Protein 5ILA (pdb70)

Sequence (400 aa):
SMDAVVKVFCVHTEPNFSLPWQRKRQYSSGSSGFIIGGRRVLTNAHSVEHHTQVKLKKRGSDTKYLATVLAIGTECDIALLTVTDDEFWEGVSPVEFGDLPALQDAVTVVGYPIGGDTISVTSGVVSRMEILSYVHGSTELLGLQIDAAINSGNSGGPAFNDKGKCVGIAFQSLKHEDAENIGYVIPTPVIVHFIQDYEKMDAVVKVFCVHTEPNFSLPWQRKRQYSSGSSGFIIGGRRVLTNAHSVEHHTQVKLKKRGSDTKYLATVLAIGTECDIALLTVTDDEFWEGVSPVEFGDLPALQDAVTVVGYPIGGDTISVTSGVVSRMEILSYVHGSTELLGLQIDAAINSGNSGGPAFNDKGKCVGIAFQSLKHEDAENIGYVIPTPVIVHFIQDYEKH

InterPro domains:
  IPR001478 PDZ domain [PF13180] (332-433)
  IPR001940 Peptidase S1C [PR00834] (156-168)
  IPR001940 Peptidase S1C [PR00834] (184-204)
  IPR001940 Peptidase S1C [PR00834] (226-250)
  IPR001940 Peptidase S1C [PR00834] (263-280)
  IPR001940 Peptidase S1C [PR00834] (372-384)
  IPR009003 Peptidase S1, PA clan [SSF50494] (125-326)
  IPR036034 PDZ superfamily [G3DSA:2.30.42.10] (330-438)
  IPR036034 PDZ superfamily [SSF50156] (355-438)
  IPR041517 Protease Do-like, PDZ domain [PF17815] (440-585)
  IPR046449 Protease Do-like, PDZ domain superfamily [G3DSA:3.20.190.20] (439-592)

Foldseek 3Di:
DQFFKKKKKWKDFDPDCPDPPDDGDIGIKIAIWGFAPDQKIKAFQRRCPDPTWMWIGTQPDPDIFTKDWLDHDDVGGMTMIGGDDPVSVPPGDGFAADDADDFFFKKKAWFDAMPDRHIDIDIWTFHDWDWDADPVGDIDTFKTKTQAWDHDRRHHTFMAGPVRGTFFTWDGDPPPDGPVSIIIGGGVVVVVVRVVVSVD/DQFKKKKKFKDFDPDDPDPVDDTDIDIKIAIWGDAPDQKIKFFQNRCPVTPWMWMGTQPDPDIFTKAWLDQDDPGGMTIIGGPDVVVVPPDDGAAADDADDFQFKKKAWFDAMPDRDIDIDIWTFHDWDWDADPVGDIDTFWTKTQAFDHDNRFGTFMGGPVRHTFFTWHGDDPDDGRRRMIITGGVVVVVVVVVVSVVD

Secondary structure (DSSP, 8-state):
-GGGEEEEEEEEE-SS-SSTTSPPPEEEEEEEEEEETTTEEEE-HHHH-SS---EEE-SS---EEEEEEEEE-SSSS-EEEEES-HHHHTT-PPP-B-PPP-TT-EEEEEE--TT--S-EEEEEEEEEEEEEE-TTS-EEEEEEEESSPPPGGGTT-EEE-TTS-EEEEEEE-SSS-STTT-EEEEEHHHHHHHHHHHH-/-TTEEEEEEEEE-SS-SSTTSPPPEEEEEEEEEEETTTEEEE-GGGTTT-S--EEE-SS---EEEEEEEEE-SSSS-EEEEES-STTTTT-PPP-B-PPP-TT-EEEEEE--TTSSS-EEEEEEEEEEEE---TTS---EEEEEESS---GGGTT-EEE-TTS-EEEEEEE--SSS-SSS-EEEEEHHHHHHHHHHHH--

Solvent-accessible surface area: 18790 Å² total; per-residue (Å²): 74,84,74,0,0,0,5,0,40,7,57,61,28,48,69,71,7,35,30,7,12,76,155,48,37,114,107,82,30,12,3,0,0,0,4,10,46,66,102,48,0,0,0,0,0,61,18,1,42,101,194,36,120,0,73,0,7,33,110,78,53,114,66,106,28,101,9,65,53,60,22,68,8,99,102,7,4,0,0,0,0,25,0,108,63,90,116,0,36,112,84,25,88,61,10,52,80,24,110,103,9,56,91,129,51,67,8,43,0,8,0,0,43,96,81,26,74,100,36,33,85,33,90,10,40,0,45,89,58,46,87,76,80,86,160,147,64,48,96,38,18,30,0,2,38,1,72,12,33,5,95,52,0,2,4,0,0,0,0,10,22,127,150,40,84,0,1,0,0,0,5,37,10,66,98,102,121,64,106,62,48,12,0,21,2,0,0,16,18,20,3,68,80,23,29,96,117,79,111,122,111,79,0,1,0,6,0,50,10,65,73,66,46,64,67,9,71,31,8,9,73,156,45,37,113,113,94,31,11,4,0,0,0,3,10,44,68,102,46,0,0,0,0,0,66,24,0,57,180,71,120,92,1,73,0,12,31,98,72,38,120,66,96,16,107,9,60,34,61,21,56,8,88,101,8,3,0,0,0,0,23,2,113,69,89,99,0,34,117,87,28,87,52,16,108,88,16,117,111,13,56,97,131,57,49,3,45,0,7,0,0,38,93,80,28,77,100,38,33,91,28,91,2,39,0,44,89,63,45,98,77,80,59,118,100,62,70,89,62,18,35,0,0,29,0,65,13,22,4,94,53,0,3,3,0,0,0,0,17,25,118,166,53,79,0,1,0,0,0,5,51,4,68,50,103,54,57,88,96,104,31,0,22,1,0,1,20,22,18,4,70,80,24,27,96,96,68,108,83,182

B-factor: mean 30.85, std 15.73, range [7.61, 93.35]

GO terms:
  GO:0008236 serine-type peptidase activity (F, IDA)
  GO:0005634 nucleus (C, IDA)
  GO:0005515 protein binding (F, IPI)
  GO:0005730 nucleolus (C, HDA)

Structure (mmCIF, N/CA/C/O backbone):
data_5ILA
#
_entry.id   5ILA
#
_cell.length_a   116.568
_cell.length_b   116.568
_cell.length_c   206.470
_cell.angle_alpha   90.000
_cell.angle_beta   90.000
_cell.angle_gamma   90.000
#
_symmetry.space_group_name_H-M   'I 4 2 2'
#
loop_
_entity.id
_entity.type
_entity.pdbx_description
1 polymer 'Protease Do-like 9'
2 water water
#
loop_
_atom_site.group_PDB
_atom_site.id
_atom_site.type_symbol
_atom_site.label_atom_id
_atom_site.label_alt_id
_atom_site.label_comp_id
_atom_site.label_asym_id
_atom_site.label_entity_id
_atom_site.label_seq_id
_atom_site.pdbx_PDB_ins_code
_atom_site.Cartn_x
_atom_site.Cartn_y
_atom_site.Cartn_z
_atom_site.occupancy
_atom_site.B_iso_or_equiv
_atom_site.auth_seq_id
_atom_site.auth_comp_id
_atom_site.auth_asym_id
_atom_site.auth_atom_id
_atom_site.pdbx_PDB_model_num
ATOM 1 N N . SER A 1 98 ? -11.526 22.191 68.738 1.00 28.42 124 SER A N 1
ATOM 2 C CA . SER A 1 98 ? -11.778 23.592 68.403 1.00 29.83 124 SER A CA 1
ATOM 3 C C . SER A 1 98 ? -12.466 23.695 67.044 1.00 27.83 124 SER A C 1
ATOM 4 O O . SER A 1 98 ? -12.073 24.493 66.190 1.00 22.87 124 SER A O 1
ATOM 6 N N . MET A 1 99 ? -13.502 22.876 66.876 1.00 31.00 125 MET A N 1
ATOM 7 C CA . MET A 1 99 ? -14.232 22.705 65.621 1.00 24.57 125 MET A CA 1
ATOM 8 C C . MET A 1 99 ? -14.644 24.012 64.971 1.00 23.47 125 MET A C 1
ATOM 9 O O . MET A 1 99 ? -14.615 24.147 63.752 1.00 24.16 125 MET A O 1
ATOM 14 N N . ASP A 1 100 ? -15.037 24.973 65.795 1.00 24.44 126 ASP A N 1
ATOM 15 C CA . ASP A 1 100 ? -15.642 26.207 65.307 1.00 22.45 126 ASP A CA 1
ATOM 16 C C . ASP A 1 100 ? -14.666 27.092 64.545 1.00 18.75 126 ASP A C 1
ATOM 17 O O . ASP A 1 100 ? -15.080 27.938 63.762 1.00 19.56 126 ASP A O 1
ATOM 22 N N . ALA A 1 101 ? -13.373 26.896 64.775 1.00 18.57 127 ALA A N 1
ATOM 23 C CA . ALA A 1 101 ? -12.351 27.730 64.146 1.00 16.76 127 ALA A CA 1
ATOM 24 C C . ALA A 1 101 ? -11.981 27.263 62.743 1.00 15.65 127 ALA A C 1
ATOM 25 O O . ALA A 1 101 ? -11.275 27.966 62.018 1.00 13.77 127 ALA A O 1
ATOM 27 N N . VAL A 1 102 ? -12.458 26.079 62.365 1.00 16.25 128 VAL A N 1
ATOM 28 C CA . VAL A 1 102 ? -12.093 25.479 61.084 1.00 14.64 128 VAL A CA 1
ATOM 29 C C . VAL A 1 102 ? -13.045 25.875 59.955 1.00 13.56 128 VAL A C 1
ATOM 30 O O . VAL A 1 102 ? -14.245 25.633 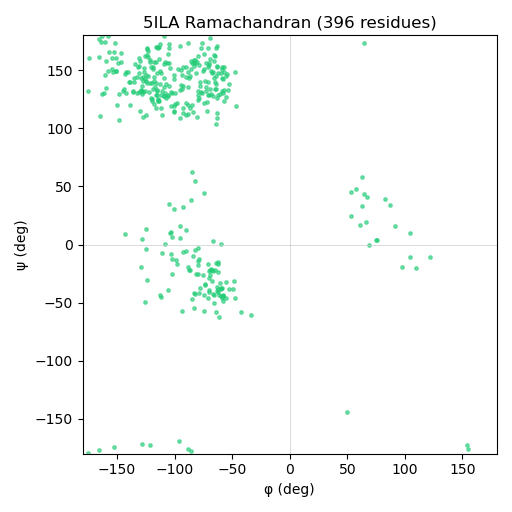60.026 1.00 14.08 128 VAL A O 1
ATOM 34 N N . VAL A 1 103 ? -12.497 26.479 58.910 1.00 12.19 129 VAL A N 1
ATOM 35 C CA . VAL A 1 103 ? -13.320 27.039 57.851 1.00 13.34 129 VAL A CA 1
ATOM 36 C C . VAL A 1 103 ? -13.000 26.434 56.489 1.00 13.27 129 VAL A C 1
ATOM 37 O O . VAL A 1 103 ? -11.902 25.917 56.267 1.00 13.06 129 VAL A O 1
ATOM 41 N N . LYS A 1 104 ? -13.967 26.505 55.582 1.00 11.35 130 LYS A N 1
ATOM 42 C CA . LYS A 1 104 ? -13.809 25.944 54.257 1.00 11.19 130 LYS A CA 1
ATOM 43 C C . LYS A 1 104 ? -13.462 27.043 53.270 1.00 13.42 130 LYS A C 1
ATOM 44 O O . LYS A 1 104 ? -14.120 28.083 53.226 1.00 13.60 130 LYS A O 1
ATOM 50 N N . VAL A 1 105 ? -12.421 26.811 52.476 1.00 13.97 131 VAL A N 1
ATOM 51 C CA . VAL A 1 105 ? -11.924 27.824 51.555 1.00 13.41 131 VAL A CA 1
ATOM 52 C C . VAL A 1 105 ? -12.380 27.542 50.131 1.00 15.56 131 VAL A C 1
ATOM 53 O O . VAL A 1 105 ? -12.245 26.424 49.646 1.00 17.52 131 VAL A O 1
ATOM 57 N N . PHE A 1 106 ? -12.930 28.560 49.473 1.00 16.57 132 PHE A N 1
ATOM 58 C CA . PHE A 1 106 ? -13.378 28.455 48.090 1.00 16.26 132 PHE A CA 1
ATOM 59 C C . PHE A 1 106 ? -12.563 29.385 47.208 1.00 19.10 132 PHE A C 1
ATOM 60 O O . PHE A 1 106 ? -12.433 30.570 47.500 1.00 20.81 132 PHE A O 1
ATOM 68 N N . CYS A 1 107 ? -12.015 28.855 46.124 1.00 22.68 133 CYS A N 1
ATOM 69 C CA . CYS A 1 107 ? -11.260 29.680 45.193 1.00 24.65 133 CYS A CA 1
ATOM 70 C C . CYS A 1 107 ? -11.372 29.089 43.806 1.00 28.77 133 CYS A C 1
ATOM 71 O O . CYS A 1 107 ? -11.513 27.883 43.657 1.00 31.81 133 CYS A O 1
ATOM 74 N N . VAL A 1 108 ? -11.326 29.936 42.785 1.00 32.28 134 VAL A N 1
ATOM 75 C CA . VAL A 1 108 ? -11.360 29.434 41.422 1.00 35.21 134 VAL A CA 1
ATOM 76 C C . VAL A 1 108 ? -9.960 29.030 40.992 1.00 35.03 134 VAL A C 1
ATOM 77 O O . VAL A 1 108 ? -9.067 29.867 40.866 1.00 33.53 134 VAL A O 1
ATOM 81 N N . HIS A 1 109 ? -9.784 27.732 40.780 1.00 39.02 135 HIS A N 1
ATOM 82 C CA . HIS A 1 109 ? -8.491 27.160 40.435 1.00 41.92 135 HIS A CA 1
ATOM 83 C C . HIS A 1 109 ? -8.363 26.960 38.934 1.00 42.14 135 HIS A C 1
ATOM 84 O O . HIS A 1 109 ? -9.172 26.267 38.317 1.00 43.36 135 HIS A O 1
ATOM 91 N N . THR A 1 110 ? -7.345 27.575 38.348 1.00 41.53 136 THR A N 1
ATOM 92 C CA . THR A 1 110 ? -7.041 27.347 36.945 1.00 42.71 136 THR A CA 1
ATOM 93 C C . THR A 1 110 ? -5.799 26.465 36.854 1.00 41.87 136 THR A C 1
ATOM 94 O O . THR A 1 110 ? -4.776 26.772 37.464 1.00 44.34 136 THR A O 1
ATOM 98 N N . GLU A 1 111 ? -5.898 25.371 36.101 1.00 40.62 137 GLU A N 1
ATOM 99 C CA . GLU A 1 111 ? -4.834 24.367 36.021 1.00 37.66 137 GLU A CA 1
ATOM 100 C C . GLU A 1 111 ? -3.537 24.916 35.428 1.00 34.73 137 GLU A C 1
ATOM 101 O O . GLU A 1 111 ? -3.558 25.875 34.657 1.00 37.80 137 GLU A O 1
ATOM 107 N N . PRO A 1 112 ? -2.397 24.308 35.790 1.00 33.10 138 PRO A N 1
ATOM 108 C CA . PRO A 1 112 ? -1.091 24.785 35.323 1.00 34.68 138 PRO A CA 1
ATOM 109 C C . PRO A 1 112 ? -0.759 24.327 33.901 1.00 34.25 138 PRO A C 1
ATOM 110 O O . PRO A 1 112 ? 0.169 24.849 33.286 1.00 31.45 138 PRO A O 1
ATOM 114 N N . ASN A 1 113 ? -1.512 23.359 33.392 1.00 34.96 139 ASN A N 1
ATOM 115 C CA . ASN A 1 113 ? -1.252 22.797 32.075 1.00 32.89 139 ASN A CA 1
ATOM 116 C C . ASN A 1 113 ? -2.372 23.048 31.080 1.00 32.48 139 ASN A C 1
ATOM 117 O O . ASN A 1 113 ? -3.523 23.271 31.460 1.00 35.31 139 ASN A O 1
ATOM 122 N N . PHE A 1 114 ? -2.031 23.004 29.798 1.00 30.80 140 PHE A N 1
ATOM 123 C CA . PHE A 1 114 ? -3.045 22.966 28.760 1.00 29.14 140 PHE A CA 1
ATOM 124 C C . PHE A 1 114 ? -3.567 21.535 28.673 1.00 28.61 140 PHE A C 1
ATOM 125 O O . PHE A 1 114 ? -2.784 20.597 28.539 1.00 29.02 140 PHE A O 1
ATOM 133 N N . SER A 1 115 ? -4.881 21.361 28.784 1.00 29.44 141 SER A N 1
ATOM 134 C CA . SER A 1 115 ? -5.473 20.031 28.667 1.00 27.22 141 SER A CA 1
ATOM 135 C C . SER A 1 115 ? -5.286 19.555 27.234 1.00 26.27 141 SER A C 1
ATOM 136 O O . SER A 1 115 ? -4.942 18.404 26.986 1.00 29.07 141 SER A O 1
ATOM 138 N N . LEU A 1 116 ? -5.522 20.470 26.300 1.00 26.03 142 LEU A N 1
ATOM 139 C CA . LEU A 1 116 ? -5.219 20.286 24.890 1.00 22.82 142 LEU A CA 1
ATOM 140 C C . LEU A 1 116 ? -4.566 21.579 24.417 1.00 25.40 142 LEU A C 1
ATOM 141 O O . LEU A 1 116 ? -4.944 22.661 24.860 1.00 25.11 142 LEU A O 1
ATOM 146 N N . PRO A 1 117 ? -3.581 21.479 23.513 1.00 26.56 143 PRO A N 1
ATOM 147 C CA . PRO A 1 117 ? -2.815 22.679 23.155 1.00 23.14 143 PRO A CA 1
ATOM 148 C C . PRO A 1 117 ? -3.645 23.760 22.465 1.00 23.99 143 PRO A C 1
ATOM 149 O O . PRO A 1 117 ? -3.202 24.904 22.400 1.00 26.40 143 PRO A O 1
ATOM 153 N N . TRP A 1 118 ? -4.831 23.415 21.978 1.00 24.81 144 TRP A N 1
ATOM 154 C CA . TRP A 1 118 ? -5.655 24.377 21.249 1.00 27.09 144 TRP A CA 1
ATOM 155 C C . TRP A 1 118 ? -6.824 24.926 22.063 1.00 27.60 144 TRP A C 1
ATOM 156 O O . TRP A 1 118 ? -7.705 25.596 21.524 1.00 27.23 144 TRP A O 1
ATOM 167 N N . GLN A 1 119 ? -6.828 24.638 23.359 1.00 28.82 145 GLN A N 1
ATOM 168 C CA . GLN A 1 119 ? -7.873 25.127 24.249 1.00 29.77 145 GLN A CA 1
ATOM 169 C C . GLN A 1 119 ? -7.281 25.957 25.380 1.00 32.94 145 GLN A C 1
ATOM 170 O O . GLN A 1 119 ? -6.099 25.840 25.702 1.00 31.49 145 GLN A O 1
ATOM 176 N N . ARG A 1 120 ? -8.114 26.802 25.977 1.00 35.62 146 ARG A N 1
ATOM 177 C CA . ARG A 1 120 ? -7.739 27.522 27.180 1.00 34.54 146 ARG A CA 1
ATOM 178 C C . ARG A 1 120 ? -7.393 26.500 28.244 1.00 34.70 146 ARG A C 1
ATOM 179 O O . ARG A 1 120 ? -7.911 25.384 28.222 1.00 34.60 146 ARG A O 1
ATOM 187 N N . LYS A 1 121 ? -6.508 26.872 29.162 1.00 34.76 147 LYS A N 1
ATOM 188 C CA . LYS A 1 121 ? -6.233 26.031 30.316 1.00 31.85 147 LYS A CA 1
ATOM 189 C C . LYS A 1 121 ? -7.543 25.819 31.055 1.00 34.29 147 LYS A C 1
ATOM 190 O O . LYS A 1 121 ? -8.270 26.779 31.315 1.00 36.89 147 LYS A O 1
ATOM 196 N N . ARG A 1 122 ? -7.858 24.565 31.368 1.00 35.65 148 ARG A N 1
ATOM 197 C CA . ARG A 1 122 ? -9.097 24.251 32.066 1.00 35.66 148 ARG A CA 1
ATOM 198 C C . ARG A 1 122 ? -9.119 24.972 33.408 1.00 39.93 148 ARG A C 1
ATOM 199 O O . ARG A 1 122 ? -8.079 25.195 34.027 1.00 38.87 148 ARG A O 1
ATOM 201 N N . GLN A 1 123 ? -10.311 25.353 33.842 1.00 43.89 149 GLN A N 1
ATOM 202 C CA . GLN A 1 123 ? -10.463 26.182 35.025 1.00 41.77 149 GLN A CA 1
ATOM 203 C C . GLN A 1 123 ? -11.765 25.846 35.729 1.00 43.93 149 GLN A C 1
ATOM 204 O O . GLN A 1 123 ? -12.824 25.805 35.106 1.00 49.24 149 GLN A O 1
ATOM 210 N N . TYR A 1 124 ? -11.685 25.598 37.029 1.00 44.38 150 TYR A N 1
ATOM 211 C CA . TYR A 1 124 ? -12.859 25.188 37.792 1.00 46.21 150 TYR A CA 1
ATOM 212 C C . TYR A 1 124 ? -12.737 25.562 39.266 1.00 43.77 150 TYR A C 1
ATOM 213 O O . TYR A 1 124 ? -11.636 25.793 39.770 1.00 41.01 150 TYR A O 1
ATOM 222 N N . SER A 1 125 ? -13.871 25.613 39.957 1.00 42.08 151 SER A N 1
ATOM 223 C CA . SER A 1 125 ? -13.871 25.972 41.368 1.00 38.54 151 SER A CA 1
ATOM 224 C C . SER A 1 125 ? -13.314 24.848 42.233 1.00 34.50 151 SER A C 1
ATOM 225 O O . SER A 1 125 ? -13.702 23.692 42.095 1.00 35.53 151 SER A O 1
ATOM 228 N N . SER A 1 126 ? -12.397 25.205 43.125 1.00 34.70 152 SER A N 1
ATOM 229 C CA . SER A 1 126 ? -11.761 24.242 44.013 1.00 30.12 152 SER A CA 1
ATOM 230 C C . SER A 1 126 ? -12.134 24.481 45.472 1.00 26.57 152 SER A C 1
ATOM 231 O O . SER A 1 126 ? -12.735 25.497 45.820 1.00 25.07 152 SER A O 1
ATOM 234 N N . GLY A 1 127 ? -11.764 23.533 46.321 1.00 22.89 153 GLY A N 1
ATOM 235 C CA . GLY A 1 127 ? -12.071 23.609 47.732 1.00 18.61 153 GLY A CA 1
ATOM 236 C C . GLY A 1 127 ? -10.853 23.260 48.552 1.00 17.16 153 GLY A C 1
ATOM 237 O O . GLY A 1 127 ? -9.962 22.549 48.095 1.00 20.12 153 GLY A O 1
ATOM 238 N N . SER A 1 128 ? -10.821 23.756 49.777 1.00 15.32 154 SER A N 1
ATOM 239 C CA . SER A 1 128 ? -9.643 23.643 50.609 1.00 14.04 154 SER A CA 1
ATOM 240 C C . SER A 1 128 ? -10.066 23.984 52.026 1.00 14.11 154 SER A C 1
ATOM 241 O O . SER A 1 128 ? -11.222 24.338 52.261 1.00 14.65 154 SER A O 1
ATOM 244 N N . SER A 1 129 ? -9.149 23.879 52.978 1.00 12.47 155 SER A N 1
ATOM 245 C CA . SER A 1 129 ? -9.486 24.217 54.352 1.00 11.59 155 SER A CA 1
ATOM 246 C C . SER A 1 129 ? -8.571 25.292 54.915 1.00 13.00 155 SER A C 1
ATOM 247 O O . SER A 1 129 ? -7.530 25.613 54.338 1.00 12.77 155 SER A O 1
ATOM 250 N N . GLY A 1 130 ? -8.981 25.849 56.048 1.00 12.65 156 GLY A N 1
ATOM 251 C CA . GLY A 1 130 ? -8.206 26.858 56.742 1.00 11.31 156 GLY A CA 1
ATOM 252 C C . GLY A 1 130 ? -8.721 26.980 58.157 1.00 12.16 156 GLY A C 1
ATOM 253 O O . GLY A 1 130 ? -9.670 26.293 58.534 1.00 13.33 156 GLY A O 1
ATOM 254 N N . PHE A 1 131 ? -8.108 27.851 58.947 1.00 12.40 157 PHE A N 1
ATOM 255 C CA . PHE A 1 131 ? -8.557 28.037 60.318 1.00 12.20 157 PHE A CA 1
ATOM 256 C C . PHE A 1 131 ? -8.230 29.410 60.921 1.00 13.12 157 PHE A C 1
ATOM 257 O O . PHE A 1 131 ? -7.246 30.062 60.561 1.00 10.96 157 PHE A O 1
ATOM 265 N N . ILE A 1 132 ? -9.093 29.825 61.842 1.00 13.56 158 ILE A N 1
ATOM 266 C CA . ILE A 1 132 ? -9.032 31.132 62.478 1.00 13.69 158 ILE A CA 1
ATOM 267 C C . ILE A 1 132 ? -7.994 31.151 63.583 1.00 14.26 158 ILE A C 1
ATOM 268 O O . ILE A 1 132 ? -7.957 30.256 64.427 1.00 14.67 158 ILE A O 1
ATOM 273 N N . ILE A 1 133 ? -7.148 32.173 63.582 1.00 14.08 159 ILE A N 1
ATOM 274 C CA . ILE A 1 133 ? -6.179 32.328 64.652 1.00 15.00 159 ILE A CA 1
ATOM 275 C C . ILE A 1 133 ? -6.361 33.667 65.353 1.00 16.43 159 ILE A C 1
ATOM 276 O O . ILE A 1 133 ? -7.337 34.383 65.104 1.00 17.12 159 ILE A O 1
ATOM 281 N N . GLY A 1 134 ? -5.433 33.996 66.243 1.00 14.65 160 GLY A N 1
ATOM 282 C CA . GLY A 1 134 ? -5.492 35.258 66.955 1.00 16.86 160 GLY A CA 1
ATOM 283 C C . GLY A 1 134 ? -5.308 36.479 66.067 1.00 17.52 160 GLY A C 1
ATOM 284 O O . GLY A 1 134 ? -4.524 36.464 65.110 1.00 17.59 160 GLY A O 1
ATOM 285 N N . GLY A 1 135 ? -6.044 37.541 66.383 1.00 14.85 161 GLY A N 1
ATOM 286 C CA . GLY A 1 135 ? -5.831 38.831 65.756 1.00 13.76 161 GLY A CA 1
ATOM 287 C C . GLY A 1 135 ? -6.506 39.002 64.413 1.00 14.81 161 GLY A C 1
ATOM 288 O O . GLY A 1 135 ? -5.929 39.599 63.501 1.00 14.69 161 GLY A O 1
ATOM 289 N N . ARG A 1 136 ? -7.727 38.485 64.294 1.00 15.20 162 ARG A N 1
ATOM 290 C CA . ARG A 1 136 ? -8.513 38.621 63.069 1.00 15.84 162 ARG A CA 1
ATOM 291 C C . ARG A 1 136 ? -7.795 38.063 61.833 1.00 16.90 162 ARG A C 1
ATOM 292 O O . ARG A 1 136 ? -7.749 38.709 60.779 1.00 15.75 162 ARG A O 1
ATOM 300 N N . ARG A 1 137 ? -7.253 36.857 61.962 1.00 14.43 163 ARG A N 1
ATOM 301 C CA . ARG A 1 137 ? -6.511 36.245 60.873 1.00 14.17 163 ARG A CA 1
ATOM 302 C C . ARG A 1 137 ? -6.953 34.815 60.622 1.00 14.25 163 ARG A C 1
ATOM 303 O O . ARG A 1 137 ? -7.434 34.131 61.528 1.00 14.33 163 ARG A O 1
ATOM 311 N N . VAL A 1 138 ? -6.783 34.372 59.381 1.00 12.11 164 VAL A N 1
ATOM 312 C CA . VAL A 1 138 ? -7.039 32.989 59.023 1.00 12.59 164 VAL A CA 1
ATOM 313 C C . VAL A 1 138 ? -5.834 32.399 58.294 1.00 13.23 164 VAL A C 1
ATOM 314 O O . VAL A 1 138 ? -5.311 32.996 57.347 1.00 12.57 164 VAL A O 1
ATOM 318 N N . LEU A 1 139 ? -5.387 31.234 58.754 1.00 13.04 165 LEU A N 1
ATOM 319 C CA . LEU A 1 139 ? -4.332 30.490 58.078 1.00 12.47 165 LEU A CA 1
ATOM 320 C C . LEU A 1 139 ? -4.901 29.476 57.104 1.00 11.39 165 LEU A C 1
ATOM 321 O O . LEU A 1 139 ? -5.850 28.769 57.414 1.00 11.69 165 LEU A O 1
ATOM 326 N N . THR A 1 140 ? -4.302 29.404 55.925 1.00 12.49 166 THR A N 1
ATOM 327 C CA . THR A 1 140 ? -4.636 28.372 54.956 1.00 13.66 166 THR A CA 1
ATOM 328 C C . THR A 1 140 ? -3.395 28.135 54.101 1.00 12.85 166 THR A C 1
ATOM 329 O O . THR A 1 140 ? -2.337 28.687 54.385 1.00 13.44 166 THR A O 1
ATOM 333 N N . ASN A 1 141 ? -3.508 27.308 53.069 1.00 13.15 167 ASN A N 1
ATOM 334 C CA . ASN A 1 141 ? -2.366 27.066 52.203 1.00 14.92 167 ASN A CA 1
ATOM 335 C C . ASN A 1 141 ? -2.168 28.115 51.114 1.00 16.52 167 ASN A C 1
ATOM 336 O O . ASN A 1 141 ? -3.109 28.803 50.723 1.00 16.60 167 ASN A O 1
ATOM 341 N N . ALA A 1 142 ? -0.941 28.240 50.628 1.00 16.54 168 ALA A N 1
ATOM 342 C CA . ALA A 1 142 ? -0.657 29.201 49.576 1.00 17.18 168 ALA A CA 1
ATOM 343 C C . ALA A 1 142 ? -1.209 28.747 48.227 1.00 20.18 168 ALA A C 1
ATOM 344 O O . ALA A 1 142 ? -1.659 29.563 47.428 1.00 21.91 168 ALA A O 1
ATOM 346 N N . HIS A 1 143 ? -1.187 27.444 47.974 1.00 20.17 169 HIS A N 1
ATOM 347 C CA . HIS A 1 143 ? -1.489 26.946 46.634 1.00 21.28 169 HIS A CA 1
ATOM 348 C C . HIS A 1 143 ? -2.944 27.150 46.196 1.00 22.11 169 HIS A C 1
ATOM 349 O O . HIS A 1 143 ? -3.208 27.347 45.016 1.00 23.39 169 HIS A O 1
ATOM 356 N N . SER A 1 144 ? -3.876 27.113 47.143 1.00 21.42 170 SER A N 1
ATOM 357 C CA . SER A 1 144 ? -5.297 27.284 46.826 1.00 21.93 170 SER A CA 1
ATOM 358 C C . SER A 1 144 ? -5.664 28.726 46.480 1.00 24.77 170 SER A C 1
ATOM 359 O O . SER A 1 144 ? -6.534 28.966 45.649 1.00 26.39 170 SER A O 1
ATOM 362 N N . VAL A 1 145 ? -5.006 29.684 47.124 1.00 25.28 171 VAL A N 1
ATOM 363 C CA . VAL A 1 145 ? -5.347 31.090 46.948 1.00 24.21 171 VAL A CA 1
ATOM 364 C C . VAL A 1 145 ? -4.472 31.781 45.907 1.00 25.81 171 VAL A C 1
ATOM 365 O O . VAL A 1 145 ? -4.568 32.991 45.704 1.00 29.52 171 VAL A O 1
ATOM 369 N N . GLU A 1 146 ? -3.622 31.011 45.242 1.00 29.09 172 GLU A N 1
ATOM 370 C CA . GLU A 1 146 ? -2.785 31.570 44.182 1.00 36.73 172 GLU A CA 1
ATOM 371 C C . GLU A 1 146 ? -3.617 32.084 43.003 1.00 40.16 172 GLU A C 1
ATOM 372 O O . GLU A 1 146 ? -4.824 31.831 42.922 1.00 37.32 172 GLU A O 1
ATOM 378 N N . HIS A 1 147 ? -2.952 32.809 42.106 1.00 43.69 173 HIS A N 1
ATOM 379 C CA . HIS A 1 147 ? -3.608 33.683 41.131 1.00 48.17 173 HIS A CA 1
ATOM 380 C C . HIS A 1 147 ? -4.317 34.810 41.880 1.00 51.91 173 HIS A C 1
ATOM 381 O O . HIS A 1 147 ? -4.368 34.820 43.114 1.00 52.97 173 HIS A O 1
ATOM 388 N N . HIS A 1 148 ? -4.856 35.772 41.148 1.00 50.50 174 HIS A N 1
ATOM 389 C CA . HIS A 1 148 ? -5.488 36.902 41.809 1.00 50.42 174 HIS A CA 1
ATOM 390 C C . HIS A 1 148 ? -7.003 36.748 41.831 1.00 48.97 174 HIS A C 1
ATOM 391 O O . HIS A 1 148 ? -7.754 37.723 41.810 1.00 46.33 174 HIS A O 1
ATOM 398 N N . THR A 1 149 ? -7.430 35.493 41.881 1.00 45.37 175 THR A N 1
ATOM 399 C CA . THR A 1 149 ? -8.819 35.153 42.108 1.00 41.04 175 THR A CA 1
ATOM 400 C C . THR A 1 149 ? -9.186 35.562 43.524 1.00 38.48 175 THR A C 1
ATOM 401 O O . THR A 1 149 ? -8.346 35.513 44.428 1.00 39.56 175 THR A O 1
ATOM 405 N N . GLN A 1 150 ? -10.436 35.965 43.723 1.00 32.77 176 GLN A N 1
ATOM 406 C CA . GLN A 1 150 ? -10.906 36.263 45.066 1.00 28.74 176 GLN A CA 1
ATOM 407 C C . GLN A 1 150 ? -11.290 34.970 45.765 1.00 25.97 176 GLN A C 1
ATOM 408 O O . GLN A 1 150 ? -11.736 34.021 45.122 1.00 25.02 176 GLN A O 1
ATOM 414 N N . VAL A 1 151 ? -11.098 34.932 47.080 1.00 23.69 177 VAL A N 1
ATOM 415 C CA . VAL A 1 151 ? -11.385 33.725 47.845 1.00 20.20 177 VAL A CA 1
ATOM 416 C C . VAL A 1 151 ? -12.521 33.947 48.853 1.00 18.65 177 VAL A C 1
ATOM 417 O O . VAL A 1 151 ? -12.609 35.004 49.487 1.00 19.23 177 VAL A O 1
ATOM 421 N N . LYS A 1 152 ? -13.404 32.956 48.961 1.00 16.37 178 LYS A N 1
ATOM 422 C CA . LYS A 1 152 ? -14.539 32.996 49.878 1.00 15.12 178 LYS A CA 1
ATOM 423 C C . LYS A 1 152 ? -14.288 32.031 51.027 1.00 15.05 178 LYS A C 1
ATOM 424 O O . LYS A 1 152 ? -13.512 31.093 50.883 1.00 16.29 178 LYS A O 1
ATOM 430 N N . LEU A 1 153 ? -14.941 32.254 52.165 1.00 14.46 179 LEU A N 1
ATOM 431 C CA . LEU A 1 153 ? -14.805 31.361 53.317 1.00 13.77 179 LEU A CA 1
ATOM 432 C C . LEU A 1 153 ? -16.170 30.899 53.779 1.00 15.25 179 LEU A C 1
ATOM 433 O O . LEU A 1 153 ? -17.144 31.630 53.657 1.00 17.72 17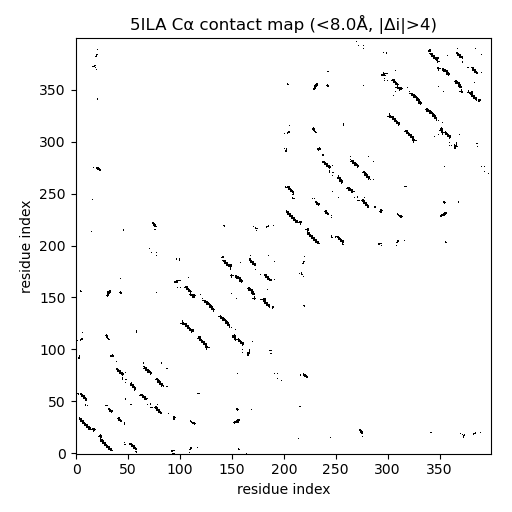9 LEU A O 1
ATOM 438 N N . LYS A 1 154 ? -16.249 29.687 54.313 1.00 14.42 180 LYS A N 1
ATOM 439 C CA . LYS A 1 154 ? -17.502 29.208 54.872 1.00 14.59 180 LYS A CA 1
ATOM 440 C C . LYS A 1 154 ? -17.234 28.646 56.254 1.00 14.87 180 LYS A C 1
ATOM 441 O O . LYS A 1 154 ? -16.155 28.123 56.511 1.00 14.19 180 LYS A O 1
ATOM 447 N N . LYS A 1 155 ? -18.206 28.781 57.149 1.00 17.19 181 LYS A N 1
ATOM 448 C CA . LYS A 1 155 ? -18.069 28.253 58.500 1.00 17.35 181 LYS A CA 1
ATOM 449 C C . LYS A 1 155 ? -18.891 26.979 58.700 1.00 19.63 181 LYS A C 1
ATOM 450 O O . LYS A 1 155 ? -19.718 26.617 57.864 1.00 21.18 181 LYS A O 1
ATOM 456 N N . ARG A 1 156 ? -18.653 26.318 59.825 1.00 18.34 182 ARG A N 1
ATOM 457 C CA . ARG A 1 156 ? -19.196 24.993 60.105 1.00 21.48 182 ARG A CA 1
ATOM 458 C C . ARG A 1 156 ? -20.724 24.864 60.004 1.00 26.77 182 ARG A C 1
ATOM 459 O O . ARG A 1 156 ? -21.235 23.918 59.407 1.00 28.32 182 ARG A O 1
ATOM 467 N N . GLY A 1 157 ? -21.450 25.811 60.588 1.00 28.04 183 GLY A N 1
ATOM 468 C CA . GLY A 1 157 ? -22.894 25.694 60.694 1.00 32.15 183 GLY A CA 1
ATOM 469 C C . GLY A 1 157 ? -23.697 26.158 59.492 1.00 31.38 183 GLY A C 1
ATOM 470 O O . GLY A 1 157 ? -24.609 25.463 59.043 1.00 33.90 183 GLY A O 1
ATOM 471 N N . SER A 1 158 ? -23.364 27.337 58.975 1.00 27.34 184 SER A N 1
ATOM 472 C CA . SER A 1 158 ? -24.130 27.946 57.892 1.00 25.51 184 SER A CA 1
ATOM 473 C C . SER A 1 158 ? -23.547 27.658 56.524 1.00 24.20 184 SER A C 1
ATOM 474 O O . SER A 1 158 ? -22.444 27.134 56.408 1.00 27.01 184 SER A O 1
ATOM 477 N N . ASP A 1 159 ? -24.294 28.018 55.487 1.00 23.59 185 ASP A N 1
ATOM 478 C CA . ASP A 1 159 ? -23.787 27.940 54.122 1.00 25.60 185 ASP A CA 1
ATOM 479 C C . ASP A 1 159 ? -23.385 29.331 53.632 1.00 21.76 185 ASP A C 1
ATOM 480 O O . ASP A 1 159 ? -23.044 29.516 52.465 1.00 22.51 185 ASP A O 1
ATOM 485 N N . THR A 1 160 ? -23.427 30.303 54.534 1.00 17.68 186 THR A N 1
ATOM 486 C CA . THR A 1 160 ? -23.017 31.656 54.208 1.00 16.49 186 THR A CA 1
ATOM 487 C C . THR A 1 160 ? -21.549 31.684 53.815 1.00 17.46 186 THR A C 1
ATOM 488 O O . THR A 1 160 ? -20.696 31.156 54.527 1.00 17.74 186 THR A O 1
ATOM 492 N N . LYS A 1 161 ? -21.253 32.289 52.673 1.00 15.78 187 LYS A N 1
ATOM 493 C CA . LYS A 1 161 ? -19.874 32.517 52.301 1.00 13.96 187 LYS A CA 1
ATOM 494 C C . LYS A 1 161 ? -19.481 33.937 52.689 1.00 14.07 187 LYS A C 1
ATOM 495 O O . LYS A 1 161 ? -20.326 34.826 52.736 1.00 14.67 187 LYS A O 1
ATOM 501 N N . TYR A 1 162 ? -18.201 34.137 52.982 1.00 14.02 188 TYR A N 1
ATOM 502 C CA . TYR A 1 162 ? -17.668 35.446 53.333 1.00 13.94 188 TYR A CA 1
ATOM 503 C C . TYR A 1 162 ? -16.487 35.780 52.429 1.00 15.10 188 TYR A C 1
ATOM 504 O O . TYR A 1 162 ? -15.599 34.954 52.254 1.00 15.68 188 TYR A O 1
ATOM 513 N N . LEU A 1 163 ? -16.464 36.984 51.862 1.00 15.28 189 LEU A N 1
ATOM 514 C CA . LEU A 1 163 ? -15.331 37.388 51.030 1.00 15.61 189 LEU A CA 1
ATOM 515 C C . LEU A 1 163 ? -14.085 37.619 51.876 1.00 14.60 189 LEU A C 1
ATOM 516 O O . LEU A 1 163 ? -14.117 38.344 52.871 1.00 14.50 189 LEU A O 1
ATOM 521 N N . ALA A 1 164 ? -12.985 36.995 51.478 1.00 14.57 190 ALA A N 1
ATOM 522 C CA . ALA A 1 164 ? -11.762 37.061 52.263 1.00 14.70 190 ALA A CA 1
ATOM 523 C C . ALA A 1 164 ? -10.760 37.991 51.616 1.00 14.43 190 ALA A C 1
ATOM 524 O O . ALA A 1 164 ? -10.807 38.227 50.411 1.00 17.12 190 ALA A O 1
ATOM 526 N N . THR A 1 165 ? -9.852 38.525 52.417 1.00 13.12 191 THR A N 1
ATOM 527 C CA . THR A 1 165 ? -8.782 39.340 51.874 1.00 13.94 191 THR A CA 1
ATOM 528 C C . THR A 1 165 ? -7.468 38.605 52.049 1.00 14.08 191 THR A C 1
ATOM 529 O O . THR A 1 165 ? -7.132 38.149 53.148 1.00 12.79 191 THR A O 1
ATOM 533 N N . VAL A 1 166 ? -6.727 38.484 50.956 1.00 15.44 192 VAL A N 1
ATOM 534 C CA . VAL A 1 166 ? -5.420 37.853 51.001 1.00 14.86 192 VAL A CA 1
ATOM 535 C C . VAL A 1 166 ? -4.364 38.826 51.518 1.00 13.76 192 VAL A C 1
ATOM 536 O O . VAL A 1 166 ? -4.017 39.788 50.838 1.00 15.24 192 VAL A O 1
ATOM 540 N N . LEU A 1 167 ? -3.866 38.579 52.726 1.00 12.83 193 LEU A N 1
ATOM 541 C CA . LEU A 1 167 ? -2.854 39.437 53.333 1.00 12.82 193 LEU A CA 1
ATOM 542 C C . LEU A 1 167 ? -1.438 39.104 52.857 1.00 16.08 193 LEU A C 1
ATOM 543 O O . LEU A 1 167 ? -0.624 40.000 52.609 1.00 17.29 193 LEU A O 1
ATOM 548 N N . ALA A 1 168 ? -1.143 37.812 52.748 1.00 15.46 194 ALA A N 1
ATOM 549 C CA . ALA A 1 168 ? 0.200 37.362 52.403 1.00 14.12 194 ALA A CA 1
ATOM 550 C C . ALA A 1 168 ? 0.153 35.943 51.871 1.00 15.60 194 ALA A C 1
ATOM 551 O O . ALA A 1 168 ? -0.516 35.078 52.442 1.00 15.38 194 ALA A O 1
ATOM 553 N N . ILE A 1 169 ? 0.863 35.710 50.772 1.00 15.62 195 ILE A N 1
ATOM 554 C CA . ILE A 1 169 ? 0.986 34.374 50.208 1.00 16.63 195 ILE A CA 1
ATOM 555 C C . ILE A 1 169 ? 2.434 33.925 50.267 1.00 17.61 195 ILE A C 1
ATOM 556 O O . ILE A 1 169 ? 3.297 34.544 49.651 1.00 19.37 195 ILE A O 1
ATOM 561 N N . GLY A 1 170 ? 2.702 32.851 51.005 1.00 17.43 196 GLY A N 1
ATOM 562 C CA . GLY A 1 170 ? 4.060 32.356 51.158 1.00 18.13 196 GLY A CA 1
ATOM 563 C C . GLY A 1 170 ? 4.706 31.888 49.863 1.00 20.96 196 GLY A C 1
ATOM 564 O O . GLY A 1 170 ? 4.026 31.469 48.919 1.00 22.26 196 GLY A O 1
ATOM 565 N N . THR A 1 171 ? 6.029 31.969 49.803 1.00 21.22 197 THR A N 1
ATOM 566 C CA . THR A 1 171 ? 6.756 31.379 48.684 1.00 22.68 197 THR A CA 1
ATOM 567 C C . THR A 1 171 ? 7.808 30.389 49.182 1.00 22.72 197 THR A C 1
ATOM 568 O O . THR A 1 171 ? 8.118 29.413 48.500 1.00 21.76 197 THR A O 1
ATOM 572 N N . GLU A 1 172 ? 8.341 30.646 50.376 1.00 23.50 198 GLU A N 1
ATOM 573 C CA . GLU A 1 172 ? 9.270 29.727 51.030 1.00 25.20 198 GLU A CA 1
ATOM 574 C C . GLU A 1 172 ? 8.520 28.561 51.670 1.00 24.12 198 GLU A C 1
ATOM 575 O O . GLU A 1 172 ? 9.126 27.574 52.084 1.00 25.06 198 GLU A O 1
ATOM 581 N N . CYS A 1 173 ? 7.200 28.689 51.758 1.00 19.91 199 CYS A N 1
ATOM 582 C CA . CYS A 1 173 ? 6.357 27.630 52.289 1.00 17.53 199 CYS A CA 1
ATOM 583 C C . CYS A 1 173 ? 4.919 27.815 51.814 1.00 18.12 199 CYS A C 1
ATOM 584 O O . CYS A 1 173 ? 4.513 28.920 51.456 1.00 18.54 199 CYS A O 1
ATOM 587 N N . ASP A 1 174 ? 4.154 26.729 51.820 1.00 16.12 200 ASP A N 1
ATOM 588 C CA . ASP A 1 174 ? 2.795 26.718 51.285 1.00 16.09 200 ASP A CA 1
ATOM 589 C C . ASP A 1 174 ? 1.772 27.253 52.303 1.00 15.56 200 ASP A C 1
ATOM 590 O O . ASP A 1 174 ? 0.796 26.588 52.628 1.00 15.41 200 ASP A O 1
ATOM 595 N N . ILE A 1 175 ? 2.002 28.460 52.808 1.00 15.31 201 ILE A N 1
ATOM 596 C CA . ILE A 1 175 ? 1.092 29.068 53.774 1.00 14.37 201 ILE A CA 1
ATOM 597 C C . ILE A 1 175 ? 0.565 30.395 53.252 1.00 14.48 201 ILE A C 1
ATOM 598 O O . ILE A 1 175 ? 1.310 31.176 52.662 1.00 16.76 201 ILE A O 1
ATOM 603 N N . ALA A 1 176 ? -0.719 30.653 53.466 1.00 13.34 202 ALA A N 1
ATOM 604 C CA . ALA A 1 176 ? -1.273 31.964 53.167 1.00 13.60 202 ALA A CA 1
ATOM 605 C C . ALA A 1 176 ? -1.979 32.516 54.396 1.00 12.74 202 ALA A C 1
ATOM 606 O O . ALA A 1 176 ? -2.604 31.768 55.145 1.00 11.29 202 ALA A O 1
ATOM 608 N N . LEU A 1 177 ? -1.865 33.825 54.605 1.00 13.31 203 LEU A N 1
ATOM 609 C CA . LEU A 1 177 ? -2.533 34.491 55.723 1.00 13.11 203 LEU A CA 1
ATOM 610 C C . LEU A 1 177 ? -3.733 35.286 55.218 1.00 11.22 203 LEU A C 1
ATOM 611 O O . LEU A 1 177 ? -3.604 36.068 54.283 1.00 11.93 203 LEU A O 1
ATOM 616 N N . LEU A 1 178 ? -4.898 35.084 55.827 1.00 10.73 204 LEU A N 1
ATOM 617 C CA . LEU A 1 178 ? -6.118 35.736 55.350 1.00 11.62 204 LEU A CA 1
ATOM 618 C C . LEU A 1 178 ? -6.844 36.532 56.420 1.00 12.02 204 LEU A C 1
ATOM 619 O O . LEU A 1 178 ? -6.636 36.332 57.616 1.00 12.54 204 LEU A O 1
ATOM 624 N N . THR A 1 179 ? -7.720 37.421 55.968 1.00 12.01 205 THR A N 1
ATOM 625 C CA . THR A 1 179 ? -8.658 38.087 56.858 1.00 13.43 205 THR A CA 1
ATOM 626 C C . THR A 1 179 ? -9.987 38.365 56.150 1.00 14.36 205 THR A C 1
ATOM 627 O O . THR A 1 179 ? -10.088 38.284 54.922 1.00 13.13 205 THR A O 1
ATOM 631 N N . VAL A 1 180 ? -11.007 38.674 56.945 1.00 16.65 206 VAL A N 1
ATOM 632 C CA . VAL A 1 180 ? -12.359 38.893 56.445 1.00 15.98 206 VAL A CA 1
ATOM 633 C C . VAL A 1 180 ? -12.928 40.170 57.040 1.00 15.25 206 VAL A C 1
ATOM 634 O O . VAL A 1 180 ? -12.885 40.360 58.254 1.00 15.50 206 VAL A O 1
ATOM 638 N N . THR A 1 181 ? -13.477 41.036 56.194 1.00 15.17 207 THR A N 1
ATOM 639 C CA . THR A 1 181 ? -13.968 42.330 56.661 1.00 16.15 207 THR A CA 1
ATOM 640 C C . THR A 1 181 ? -15.237 42.210 57.502 1.00 17.40 207 THR A C 1
ATOM 641 O O . THR A 1 181 ? -15.347 42.829 58.560 1.00 18.75 207 THR A O 1
ATOM 645 N N . ASP A 1 182 ? -16.190 41.418 57.022 1.00 16.32 208 ASP A N 1
ATOM 646 C CA . ASP A 1 182 ? -17.430 41.146 57.745 1.00 16.87 208 ASP A CA 1
ATOM 647 C C . ASP A 1 182 ? -17.176 40.805 59.222 1.00 18.55 208 ASP A C 1
ATOM 648 O O . ASP A 1 182 ? -16.503 39.826 59.536 1.00 18.39 208 ASP A O 1
ATOM 653 N N . ASP A 1 183 ? -17.721 41.616 60.123 1.00 20.15 209 ASP A N 1
ATOM 654 C CA . ASP A 1 183 ? -17.545 41.389 61.557 1.00 19.97 209 ASP A CA 1
ATOM 655 C C . ASP A 1 183 ? -18.284 40.147 62.039 1.00 21.04 209 ASP A C 1
ATOM 656 O O . ASP A 1 183 ? -17.893 39.545 63.034 1.00 23.42 209 ASP A O 1
ATOM 661 N N . GLU A 1 184 ? -19.348 39.765 61.336 1.00 21.58 210 GLU A N 1
ATOM 662 C CA . GLU A 1 184 ? -20.144 38.605 61.732 1.00 21.93 210 GLU A CA 1
ATOM 663 C C . GLU A 1 184 ? -19.372 37.305 61.534 1.00 22.30 210 GLU A C 1
ATOM 664 O O . GLU A 1 184 ? -19.685 36.286 62.154 1.00 24.67 210 GLU A O 1
ATOM 670 N N . PHE A 1 185 ? -18.362 37.344 60.671 1.00 19.38 211 PHE A N 1
ATOM 671 C CA . PHE A 1 185 ? -17.510 36.183 60.454 1.00 18.23 211 PHE A CA 1
ATOM 672 C C . PHE A 1 185 ? -16.780 35.787 61.729 1.00 19.69 211 PHE A C 1
ATOM 673 O O . PHE A 1 185 ? -16.646 34.601 62.037 1.00 18.90 211 PHE A O 1
ATOM 681 N N . TRP A 1 186 ? -16.311 36.789 62.466 1.00 20.14 212 TRP A N 1
ATOM 682 C CA . TRP A 1 186 ? -15.483 36.559 63.640 1.00 18.92 212 TRP A CA 1
ATOM 683 C C . TRP A 1 186 ? -16.313 36.334 64.890 1.00 23.59 212 TRP A C 1
ATOM 684 O O . TRP A 1 186 ? -15.834 35.742 65.859 1.00 24.79 212 TRP A O 1
ATOM 695 N N . GLU A 1 187 ? -17.558 36.800 64.862 1.00 23.53 213 GLU A N 1
ATOM 696 C CA . GLU A 1 187 ? -18.417 36.738 66.041 1.00 26.60 213 GLU A CA 1
ATOM 697 C C . GLU A 1 187 ? -18.660 35.316 66.533 1.00 26.32 213 GLU A C 1
ATOM 698 O O . GLU A 1 187 ? -19.034 34.429 65.760 1.00 24.12 213 GLU A O 1
ATOM 704 N N . GLY A 1 188 ? -18.435 35.115 67.828 1.00 26.48 214 GLY A N 1
ATOM 705 C CA . GLY A 1 188 ? -18.716 33.847 68.472 1.00 28.52 214 GLY A CA 1
ATOM 706 C C . GLY A 1 188 ? -17.860 32.705 67.968 1.00 28.16 214 GLY A C 1
ATOM 707 O O . GLY A 1 188 ? -18.361 31.609 67.713 1.00 28.23 214 GLY A O 1
ATOM 708 N N . VAL A 1 189 ? -16.565 32.965 67.805 1.00 27.08 215 VAL A N 1
ATOM 709 C CA . VAL A 1 189 ? -15.622 31.932 67.392 1.00 25.04 215 VAL A CA 1
ATOM 710 C C . VAL A 1 189 ? -14.326 32.058 68.176 1.00 22.99 215 VAL A C 1
ATOM 711 O O . VAL A 1 189 ? -13.658 33.087 68.110 1.00 23.35 215 VAL A O 1
ATOM 715 N N . SER A 1 190 ? -13.970 31.017 68.918 1.00 22.06 216 SER A N 1
ATOM 716 C CA . SER A 1 190 ? -12.692 31.002 69.625 1.00 22.74 216 SER A CA 1
ATOM 717 C C . SER A 1 190 ? -11.593 30.503 68.689 1.00 21.21 216 SER A C 1
ATOM 718 O O . SER A 1 190 ? -11.671 29.379 68.189 1.00 22.38 216 SER A O 1
ATOM 721 N N . PRO A 1 191 ? -10.564 31.332 68.449 1.00 18.81 217 PRO A N 1
ATOM 722 C CA . PRO A 1 191 ? -9.469 30.973 67.537 1.00 18.69 217 PRO A CA 1
ATOM 723 C C . PRO A 1 191 ? -8.662 29.796 68.077 1.00 16.69 217 PRO A C 1
ATOM 724 O O . PRO A 1 191 ? -8.779 29.491 69.260 1.00 17.10 217 PRO A O 1
ATOM 728 N N . VAL A 1 192 ? -7.874 29.136 67.235 1.00 15.10 218 VAL A N 1
ATOM 729 C CA . VAL A 1 192 ? -7.133 27.971 67.704 1.00 16.72 218 VAL A CA 1
ATOM 730 C C . VAL A 1 192 ? -6.017 28.422 68.629 1.00 17.10 218 VAL A C 1
ATOM 731 O O . VAL A 1 192 ? -5.539 29.553 68.531 1.00 17.15 218 VAL A O 1
ATOM 735 N N . GLU A 1 193 ? -5.621 27.543 69.541 1.00 16.43 219 GLU A N 1
ATOM 736 C CA . GLU A 1 193 ? -4.486 27.818 70.409 1.00 18.26 219 GLU A CA 1
ATOM 737 C C . GLU A 1 193 ? -3.347 26.843 70.104 1.00 19.82 219 GLU A C 1
ATOM 738 O O . GLU A 1 193 ? -3.542 25.630 70.144 1.00 20.83 219 GLU A O 1
ATOM 740 N N . PHE A 1 194 ? -2.165 27.371 69.788 1.00 18.40 220 PHE A N 1
ATOM 741 C CA . PHE A 1 194 ? -1.006 26.530 69.482 1.00 16.70 220 PHE A CA 1
ATOM 742 C C . PHE A 1 194 ? -0.402 25.877 70.731 1.00 18.10 220 PHE A C 1
ATOM 743 O O . PHE A 1 194 ? -0.480 26.424 71.827 1.00 19.69 220 PHE A O 1
ATOM 751 N N . GLY A 1 195 ? 0.199 24.702 70.555 1.00 19.08 221 GLY A N 1
ATOM 752 C CA . GLY A 1 195 ? 0.756 23.944 71.665 1.00 19.10 221 GLY A CA 1
ATOM 753 C C . GLY A 1 195 ? 2.197 23.507 71.460 1.00 18.11 221 GLY A C 1
ATOM 754 O O . GLY A 1 195 ? 2.850 23.926 70.505 1.00 17.22 221 GLY A O 1
ATOM 755 N N . ASP A 1 196 ? 2.688 22.661 72.364 1.00 18.09 222 ASP A N 1
ATOM 756 C CA . ASP A 1 196 ? 4.069 22.184 72.330 1.00 19.05 222 ASP A CA 1
ATOM 757 C C . ASP A 1 196 ? 4.452 21.553 70.990 1.00 20.35 222 ASP A C 1
ATOM 758 O O . ASP A 1 196 ? 3.625 20.919 70.326 1.00 20.48 222 ASP A O 1
ATOM 763 N N . LEU A 1 197 ? 5.713 21.723 70.603 1.00 18.47 223 LEU A N 1
ATOM 764 C CA . LEU A 1 197 ? 6.262 20.990 69.471 1.00 16.90 223 LEU A CA 1
ATOM 765 C C . LEU A 1 197 ? 6.026 19.503 69.689 1.00 17.19 223 LEU A C 1
ATOM 766 O O . LEU A 1 197 ? 6.276 18.983 70.779 1.00 17.20 223 LEU A O 1
ATOM 771 N N . PRO A 1 198 ? 5.530 18.814 68.655 1.00 16.96 224 PRO A N 1
ATOM 772 C CA . PRO A 1 198 ? 5.262 17.380 68.770 1.00 16.39 224 PRO A CA 1
ATOM 773 C C . PRO A 1 198 ? 6.526 16.563 68.546 1.00 15.24 224 PRO A C 1
ATOM 774 O O . PRO A 1 198 ? 7.478 17.059 67.943 1.00 14.25 224 PRO A O 1
ATOM 778 N N . ALA A 1 199 ? 6.535 15.330 69.043 1.00 16.10 225 ALA A N 1
ATOM 779 C CA . ALA A 1 199 ? 7.672 14.436 68.860 1.00 15.44 225 ALA A CA 1
ATOM 780 C C . ALA A 1 199 ? 7.263 13.242 68.028 1.00 17.53 225 ALA A C 1
ATOM 781 O O . ALA A 1 199 ? 6.078 13.035 67.760 1.00 17.71 225 ALA A O 1
ATOM 783 N N . LEU A 1 200 ? 8.251 12.460 67.612 1.00 19.45 226 LEU A N 1
ATOM 784 C CA . LEU A 1 200 ? 7.985 11.221 66.894 1.00 17.25 226 LEU A CA 1
ATOM 785 C C . LEU A 1 200 ? 7.009 10.352 67.677 1.00 16.75 226 LEU A C 1
ATOM 786 O O . LEU A 1 200 ? 7.096 10.248 68.902 1.00 15.18 226 LEU A O 1
ATOM 791 N N . GLN A 1 201 ? 6.067 9.763 66.947 1.00 18.56 227 GLN A N 1
ATOM 792 C CA . GLN A 1 201 ? 5.059 8.850 67.491 1.00 17.80 227 GLN A CA 1
ATOM 793 C C . GLN A 1 201 ? 3.936 9.537 68.265 1.00 18.12 227 GLN A C 1
ATOM 794 O O . GLN A 1 201 ? 3.062 8.868 68.820 1.00 19.84 227 GLN A O 1
ATOM 800 N N . ASP A 1 202 ? 3.954 10.866 68.290 1.00 16.37 228 ASP A N 1
ATOM 801 C CA . ASP A 1 202 ? 2.853 11.626 68.866 1.00 15.45 228 ASP A CA 1
ATOM 802 C C . ASP A 1 202 ? 1.586 11.390 68.068 1.00 16.94 228 ASP A C 1
ATOM 803 O O . ASP A 1 202 ? 1.611 11.356 66.837 1.00 15.74 228 ASP A O 1
ATOM 808 N N . ALA A 1 203 ? 0.474 11.225 68.774 1.00 18.07 229 ALA A N 1
ATOM 809 C CA . ALA A 1 203 ? -0.822 11.144 68.122 1.00 15.03 229 ALA A CA 1
ATOM 810 C C . ALA A 1 203 ? -1.287 12.549 67.777 1.00 16.70 229 ALA A C 1
ATOM 811 O O . ALA A 1 203 ? -1.291 13.448 68.626 1.00 16.44 229 ALA A O 1
ATOM 813 N N . VAL A 1 204 ? -1.665 12.744 66.520 1.00 16.25 230 VAL A N 1
ATOM 814 C CA . VAL A 1 204 ? -2.241 14.012 66.103 1.00 14.82 230 VAL A CA 1
ATOM 815 C C . VAL A 1 204 ? -3.613 13.815 65.473 1.00 15.19 230 VAL A C 1
ATOM 816 O O . VAL A 1 204 ? -3.981 12.703 65.089 1.00 16.14 230 VAL A O 1
ATOM 820 N N . THR A 1 205 ? -4.361 14.908 65.375 1.00 15.35 231 THR A N 1
ATOM 821 C CA . THR A 1 205 ? -5.685 14.902 64.767 1.00 13.97 231 THR A CA 1
ATOM 822 C C . THR A 1 205 ? -5.787 16.045 63.751 1.00 13.71 231 THR A C 1
ATOM 823 O O . THR A 1 205 ? -5.422 17.186 64.049 1.00 13.81 231 THR A O 1
ATOM 827 N N . VAL A 1 206 ? -6.266 15.732 62.550 1.00 12.02 232 VAL A N 1
ATOM 828 C CA . VAL A 1 206 ? -6.369 16.716 61.474 1.00 10.41 232 VAL A CA 1
ATOM 829 C C . VAL A 1 206 ? -7.810 17.009 61.078 1.00 12.22 232 VAL A C 1
ATOM 830 O O . VAL A 1 206 ? -8.562 16.102 60.730 1.00 14.39 232 VAL A O 1
ATOM 834 N N . VAL A 1 207 ? -8.190 18.282 61.109 1.00 11.69 233 VAL A N 1
ATOM 835 C CA . VAL A 1 207 ? -9.582 18.667 60.922 1.00 10.46 233 VAL A CA 1
ATOM 836 C C . VAL A 1 207 ? -9.726 19.476 59.651 1.00 10.80 233 VAL A C 1
ATOM 837 O O . VAL A 1 207 ? -8.951 20.391 59.415 1.00 12.56 233 VAL A O 1
ATOM 841 N N . GLY A 1 208 ? -10.712 19.142 58.827 1.00 12.37 234 GLY A N 1
ATOM 842 C CA . GLY A 1 208 ? -10.901 19.851 57.573 1.00 12.76 234 GLY A CA 1
ATOM 843 C C . GLY A 1 208 ? -12.133 19.436 56.797 1.00 13.40 234 GLY A C 1
ATOM 844 O O . GLY A 1 208 ? -12.896 18.578 57.234 1.00 14.91 234 GLY A O 1
ATOM 845 N N . TYR A 1 209 ? -12.322 20.053 55.637 1.00 13.55 235 TYR A N 1
ATOM 846 C CA . TYR A 1 209 ? -13.490 19.804 54.803 1.00 13.48 235 TYR A CA 1
ATOM 847 C C . TYR A 1 209 ? -13.074 19.080 53.548 1.00 15.06 235 TYR A C 1
ATOM 848 O O . TYR A 1 209 ? -12.402 19.664 52.705 1.00 16.58 235 TYR A O 1
ATOM 857 N N . PRO A 1 210 ? -13.476 17.807 53.411 1.00 16.12 236 PRO A N 1
ATOM 858 C CA . PRO A 1 210 ? -13.222 17.062 52.176 1.00 14.93 236 PRO A CA 1
ATOM 859 C C . PRO A 1 210 ? -13.796 17.815 50.991 1.00 16.36 236 PRO A C 1
ATOM 860 O O . PRO A 1 210 ? -14.826 18.466 51.131 1.00 18.34 236 PRO A O 1
ATOM 864 N N . ILE A 1 211 ? -13.128 17.748 49.847 1.00 17.63 237 ILE A N 1
ATOM 865 C CA . ILE A 1 211 ? -13.571 18.502 48.681 1.00 20.24 237 ILE A CA 1
ATOM 866 C C . ILE A 1 211 ? -14.934 18.013 48.177 1.00 21.02 237 ILE A C 1
ATOM 867 O O . ILE A 1 211 ? -15.223 16.813 48.194 1.00 18.58 237 ILE A O 1
ATOM 872 N N . GLY A 1 212 ? -15.779 18.960 47.774 1.00 21.31 238 GLY A N 1
ATOM 873 C CA . GLY A 1 212 ? -17.085 18.645 47.226 1.00 20.45 238 GLY A CA 1
ATOM 874 C C . GLY A 1 212 ? -18.216 18.737 48.232 1.00 23.75 238 GLY A C 1
ATOM 875 O O . GLY A 1 212 ? -19.381 18.849 47.853 1.00 25.85 238 GLY A O 1
ATOM 876 N N . GLY A 1 213 ? -17.877 18.688 49.517 1.00 23.83 239 GLY A N 1
ATOM 877 C CA . GLY A 1 213 ? -18.881 18.697 50.569 1.00 25.83 239 GLY A CA 1
ATOM 878 C C . GLY A 1 213 ? -18.693 19.819 51.570 1.00 24.16 239 GLY A C 1
ATOM 879 O O . GLY A 1 213 ? -17.651 20.471 51.582 1.00 21.06 239 GLY A O 1
ATOM 880 N N . ASP A 1 214 ? -19.700 20.039 52.414 1.00 23.56 240 ASP A N 1
ATOM 881 C CA . ASP A 1 214 ? -19.64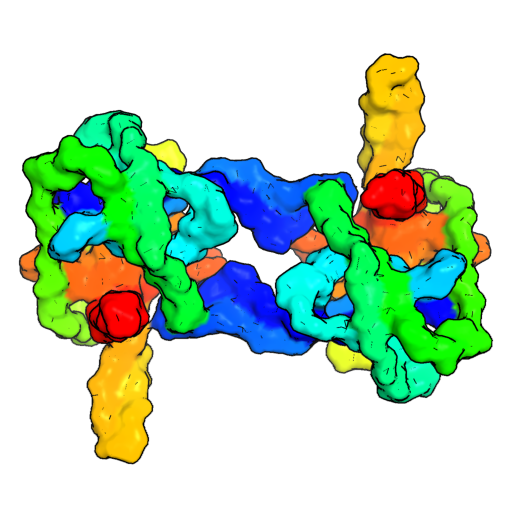2 21.100 53.418 1.00 21.34 240 ASP A CA 1
ATOM 882 C C . ASP A 1 214 ? -19.479 20.564 54.848 1.00 22.56 240 ASP A C 1
ATOM 883 O O . ASP A 1 214 ? -19.413 21.341 55.809 1.00 22.22 240 ASP A O 1
ATOM 888 N N . THR A 1 215 ? -19.404 19.240 54.978 1.00 20.39 241 THR A N 1
ATOM 889 C CA . THR A 1 215 ? -19.267 18.587 56.277 1.00 16.88 241 THR A CA 1
ATOM 890 C C . THR A 1 215 ? -17.810 18.505 56.702 1.00 16.31 241 THR A C 1
ATOM 891 O O . THR A 1 215 ? -16.920 18.429 55.862 1.00 17.83 241 THR A O 1
ATOM 895 N N . ILE A 1 216 ? -17.579 18.500 58.011 1.00 16.39 242 ILE A N 1
ATOM 896 C CA . ILE A 1 216 ? -16.229 18.495 58.572 1.00 15.94 242 ILE A CA 1
ATOM 897 C C . ILE A 1 216 ? -15.677 17.080 58.746 1.00 16.68 242 ILE A C 1
ATOM 898 O O . ILE A 1 216 ? -16.380 16.191 59.215 1.00 17.85 242 ILE A O 1
ATOM 903 N N . SER A 1 217 ? -14.418 16.878 58.364 1.00 15.17 243 SER A N 1
ATOM 904 C CA . SER A 1 217 ? -13.756 15.589 58.519 1.00 13.34 243 SER A CA 1
ATOM 905 C C . SER A 1 217 ? -12.696 15.639 59.609 1.00 14.62 243 SER A C 1
ATOM 906 O O . SER A 1 217 ? -12.008 16.648 59.764 1.00 15.60 243 SER A O 1
ATOM 909 N N . VAL A 1 218 ? -12.558 14.548 60.359 1.00 14.81 244 VAL A N 1
ATOM 910 C CA . VAL A 1 218 ? -11.547 14.461 61.415 1.00 14.53 244 VAL A CA 1
ATOM 911 C C . VAL A 1 218 ? -10.693 13.203 61.267 1.00 14.95 244 VAL A C 1
ATOM 912 O O . VAL A 1 218 ? -11.165 12.095 61.507 1.00 15.72 244 VAL A O 1
ATOM 916 N N . THR A 1 219 ? -9.432 13.381 60.886 1.00 14.65 245 THR A N 1
ATOM 917 C CA . THR A 1 219 ? -8.552 12.256 60.579 1.00 13.63 245 THR A CA 1
ATOM 918 C C . THR A 1 219 ? -7.489 12.052 61.643 1.00 13.77 245 THR A C 1
ATOM 919 O O . THR A 1 219 ? -6.804 12.998 62.031 1.00 14.28 245 THR A O 1
ATOM 923 N N . SER A 1 220 ? -7.356 10.810 62.108 1.00 15.42 246 SER A N 1
ATOM 924 C CA . SER A 1 220 ? -6.308 10.432 63.056 1.00 13.21 246 SER A CA 1
ATOM 925 C C . SER A 1 220 ? -4.973 10.252 62.358 1.00 12.23 246 SER A C 1
ATOM 926 O O . SER A 1 220 ? -4.928 9.951 61.168 1.00 13.46 246 SER A O 1
ATOM 929 N N . GLY A 1 221 ? -3.887 10.427 63.099 1.00 12.29 247 GLY A N 1
ATOM 930 C CA . GLY A 1 221 ? -2.557 10.198 62.557 1.00 14.58 247 GLY A CA 1
ATOM 931 C C . GLY A 1 221 ? -1.449 10.308 63.588 1.00 14.63 247 GLY A C 1
ATOM 932 O O . GLY A 1 221 ? -1.637 10.892 64.657 1.00 15.48 247 GLY A O 1
ATOM 933 N N . VAL A 1 222 ? -0.287 9.742 63.281 1.00 15.07 248 VAL A N 1
ATOM 934 C CA . VAL A 1 222 ? 0.867 9.883 64.173 1.00 17.68 248 VAL A CA 1
ATOM 935 C C . VAL A 1 222 ? 2.111 10.402 63.438 1.00 15.25 248 VAL A C 1
ATOM 936 O O . VAL A 1 222 ? 2.328 10.076 62.267 1.00 13.60 248 VAL A O 1
ATOM 940 N N . VAL A 1 223 ? 2.898 11.233 64.123 1.00 13.95 249 VAL A N 1
ATOM 941 C CA . VAL A 1 223 ? 4.122 11.785 63.545 1.00 15.57 249 VAL A CA 1
ATOM 942 C C . VAL A 1 223 ? 5.113 10.674 63.227 1.00 14.99 249 VAL A C 1
ATOM 943 O O . VAL A 1 223 ? 5.638 10.020 64.129 1.00 15.35 249 VAL A O 1
ATOM 947 N N . SER A 1 224 ? 5.370 10.466 61.942 1.00 13.75 250 SER A N 1
ATOM 948 C CA . SER A 1 224 ? 6.194 9.348 61.511 1.00 14.34 250 SER A CA 1
ATOM 949 C C . SER A 1 224 ? 7.609 9.784 61.146 1.00 15.71 250 SER A C 1
ATOM 950 O O . SER A 1 224 ? 8.555 8.990 61.199 1.00 16.01 250 SER A O 1
ATOM 953 N N . ARG A 1 225 ? 7.752 11.048 60.771 1.00 15.52 251 ARG A N 1
ATOM 954 C CA . ARG A 1 225 ? 9.047 11.569 60.366 1.00 15.78 251 ARG A CA 1
ATOM 955 C C . ARG A 1 225 ? 9.128 13.057 60.683 1.00 16.47 251 ARG A C 1
ATOM 956 O O . ARG A 1 225 ? 8.114 13.753 60.679 1.00 16.28 251 ARG A O 1
ATOM 964 N N . MET A 1 226 ? 10.336 13.529 60.979 1.00 18.26 252 MET A N 1
ATOM 965 C CA . MET A 1 226 ? 10.590 14.940 61.252 1.00 16.28 252 MET A CA 1
ATOM 966 C C . MET A 1 226 ? 11.743 15.422 60.402 1.00 16.08 252 MET A C 1
ATOM 967 O O . MET A 1 226 ? 12.771 14.762 60.324 1.00 17.73 252 MET A O 1
ATOM 972 N N . GLU A 1 227 ? 11.574 16.568 59.760 1.00 17.87 253 GLU A N 1
ATOM 973 C CA . GLU A 1 227 ? 12.670 17.190 59.037 1.00 17.93 253 GLU A CA 1
ATOM 974 C C . GLU A 1 227 ? 13.175 18.336 59.904 1.00 17.38 253 GLU A C 1
ATOM 975 O O . GLU A 1 227 ? 12.393 19.134 60.410 1.00 17.37 253 GLU A O 1
ATOM 981 N N . ILE A 1 228 ? 14.486 18.396 60.096 1.00 18.63 254 ILE A N 1
ATOM 982 C CA . ILE A 1 228 ? 15.070 19.310 61.067 1.00 18.59 254 ILE A CA 1
ATOM 983 C C . ILE A 1 228 ? 16.157 20.175 60.450 1.00 19.72 254 ILE A C 1
ATOM 984 O O . ILE A 1 228 ? 17.044 19.684 59.752 1.00 18.82 254 ILE A O 1
ATOM 989 N N . LEU A 1 229 ? 16.062 21.473 60.709 1.00 22.97 255 LEU A N 1
ATOM 990 C CA . LEU A 1 229 ? 16.981 22.453 60.156 1.00 24.98 255 LEU A CA 1
ATOM 991 C C . LEU A 1 229 ? 18.103 22.699 61.148 1.00 27.04 255 LEU A C 1
ATOM 992 O O . LEU A 1 229 ? 17.889 22.650 62.357 1.00 26.07 255 LEU A O 1
ATOM 997 N N . SER A 1 230 ? 19.303 22.951 60.639 1.00 30.75 256 SER A N 1
ATOM 998 C CA . SER A 1 230 ? 20.442 23.209 61.513 1.00 33.48 256 SER A CA 1
ATOM 999 C C . SER A 1 230 ? 21.110 24.528 61.186 1.00 40.54 256 SER A C 1
ATOM 1000 O O . SER A 1 230 ? 21.169 24.943 60.029 1.00 40.95 256 SER A O 1
ATOM 1003 N N . TYR A 1 231 ? 21.609 25.185 62.225 1.00 47.92 257 TYR A N 1
ATOM 1004 C CA . TYR A 1 231 ? 22.213 26.499 62.081 1.00 51.84 257 TYR A CA 1
ATOM 1005 C C . TYR A 1 231 ? 23.731 26.425 62.191 1.00 54.47 257 TYR A C 1
ATOM 1006 O O . TYR A 1 231 ? 24.282 25.434 62.680 1.00 52.56 257 TYR A O 1
ATOM 1015 N N . VAL A 1 232 ? 24.400 27.488 61.752 1.00 56.88 258 VAL A N 1
ATOM 1016 C CA . VAL A 1 232 ? 25.860 27.503 61.647 1.00 59.44 258 VAL A CA 1
ATOM 1017 C C . VAL A 1 232 ? 26.561 27.427 63.011 1.00 59.52 258 VAL A C 1
ATOM 1018 O O . VAL A 1 232 ? 27.786 27.464 63.091 1.00 62.19 258 VAL A O 1
ATOM 1022 N N . HIS A 1 233 ? 25.779 27.298 64.078 1.00 60.73 259 HIS A N 1
ATOM 1023 C CA . HIS A 1 233 ? 26.324 27.228 65.429 1.00 59.04 259 HIS A CA 1
ATOM 1024 C C . HIS A 1 233 ? 25.879 25.974 66.192 1.00 59.33 259 HIS A C 1
ATOM 1025 O O . HIS A 1 233 ? 26.309 25.745 67.324 1.00 58.46 259 HIS A O 1
ATOM 1032 N N . GLY A 1 234 ? 25.019 25.169 65.571 1.00 57.84 260 GLY A N 1
ATOM 1033 C CA . GLY A 1 234 ? 24.578 23.916 66.166 1.00 54.25 260 GLY A CA 1
ATOM 1034 C C . GLY A 1 234 ? 23.167 23.914 66.737 1.00 51.16 260 GLY A C 1
ATOM 1035 O O . GLY A 1 234 ? 22.774 22.972 67.430 1.00 44.25 260 GLY A O 1
ATOM 1036 N N . SER A 1 235 ? 22.405 24.970 66.453 1.00 56.58 261 SER A N 1
ATOM 1037 C CA . SER A 1 235 ? 21.010 25.065 66.890 1.00 50.82 261 SER A CA 1
ATOM 1038 C C . SER A 1 235 ? 20.114 24.261 65.958 1.00 47.04 261 SER A C 1
ATOM 1039 O O . SER A 1 235 ? 20.470 24.008 64.805 1.00 47.88 261 SER A O 1
ATOM 1042 N N . THR A 1 236 ? 18.948 23.863 66.449 1.00 42.09 262 THR A N 1
ATOM 1043 C CA . THR A 1 236 ? 18.036 23.072 65.633 1.00 36.33 262 THR A CA 1
ATOM 1044 C C . THR A 1 236 ? 16.606 23.592 65.680 1.00 32.32 262 THR A C 1
ATOM 1045 O O . THR A 1 236 ? 16.134 24.070 66.706 1.00 33.73 262 THR A O 1
ATOM 1049 N N . GLU A 1 237 ? 15.921 23.491 64.551 1.00 29.73 263 GLU A N 1
ATOM 1050 C CA . GLU A 1 237 ? 14.558 23.967 64.450 1.00 25.16 263 GLU A CA 1
ATOM 1051 C C . GLU A 1 237 ? 13.750 22.980 63.625 1.00 22.99 263 GLU A C 1
ATOM 1052 O O . GLU A 1 237 ? 14.236 22.439 62.632 1.00 21.40 263 GLU A O 1
ATOM 1058 N N . LEU A 1 238 ? 12.516 22.745 64.053 1.00 20.90 264 LEU A N 1
ATOM 1059 C CA . LEU A 1 238 ? 11.600 21.870 63.342 1.00 17.04 264 LEU A CA 1
ATOM 1060 C C . LEU A 1 238 ? 11.213 22.518 62.025 1.00 16.93 264 LEU A C 1
ATOM 1061 O O . LEU A 1 238 ? 10.814 23.677 61.997 1.00 18.39 264 LEU A O 1
ATOM 1066 N N . LEU A 1 239 ? 11.336 21.771 60.934 1.00 16.87 265 LEU A N 1
ATOM 1067 C CA . LEU A 1 239 ? 11.075 22.302 59.604 1.00 15.15 265 LEU A CA 1
ATOM 1068 C C . LEU A 1 239 ? 9.818 21.665 59.017 1.00 16.85 265 LEU A C 1
ATOM 1069 O O . LEU A 1 239 ? 8.970 22.350 58.442 1.00 15.04 265 LEU A O 1
ATOM 1074 N N . GLY A 1 240 ? 9.712 20.347 59.156 1.00 16.53 266 GLY A N 1
ATOM 1075 C CA . GLY A 1 240 ? 8.575 19.619 58.630 1.00 15.02 266 GLY A CA 1
ATOM 1076 C C . GLY A 1 240 ? 8.167 18.416 59.457 1.00 15.56 266 GLY A C 1
ATOM 1077 O O . GLY A 1 240 ? 8.967 17.862 60.210 1.00 16.14 266 GLY A O 1
ATOM 1078 N N . LEU A 1 241 ? 6.908 18.017 59.317 1.00 14.00 267 LEU A N 1
ATOM 1079 C CA . LEU A 1 241 ? 6.399 16.824 59.979 1.00 12.61 267 LEU A CA 1
ATOM 1080 C C . LEU A 1 241 ? 5.702 15.932 58.967 1.00 13.90 267 LEU A C 1
ATOM 1081 O O . LEU A 1 241 ? 5.050 16.412 58.040 1.00 13.57 267 LEU A O 1
ATOM 1086 N N . GLN A 1 242 ? 5.848 14.627 59.145 1.00 14.24 268 GLN A N 1
ATOM 1087 C CA . GLN A 1 242 ? 5.129 13.677 58.322 1.00 13.25 268 GLN A CA 1
ATOM 1088 C C . GLN A 1 242 ? 4.247 12.824 59.224 1.00 13.89 268 GLN A C 1
ATOM 1089 O O . GLN A 1 242 ? 4.650 12.437 60.321 1.00 14.57 268 GLN A O 1
ATOM 1095 N N . ILE A 1 243 ? 3.029 12.554 58.781 1.00 13.69 269 ILE A N 1
ATOM 1096 C CA . ILE A 1 243 ? 2.162 11.670 59.541 1.00 14.75 269 ILE A CA 1
ATOM 1097 C C . ILE A 1 243 ? 1.753 10.455 58.721 1.00 14.46 269 ILE A C 1
ATOM 1098 O O . ILE A 1 243 ? 1.691 10.512 57.496 1.00 13.98 269 ILE A O 1
ATOM 1103 N N . ASP A 1 244 ? 1.475 9.357 59.414 1.00 14.64 270 ASP A N 1
ATOM 1104 C CA . ASP A 1 244 ? 1.157 8.093 58.765 1.00 15.42 270 ASP A CA 1
ATOM 1105 C C . ASP A 1 244 ? -0.320 7.990 58.416 1.00 17.45 270 ASP A C 1
ATOM 1106 O O . ASP A 1 244 ? -0.921 6.923 58.521 1.00 19.90 270 ASP A O 1
ATOM 1111 N N . ALA A 1 245 ? -0.893 9.106 57.987 1.00 18.25 271 ALA A N 1
ATOM 1112 C CA . ALA A 1 245 ? -2.283 9.150 57.568 1.00 17.08 271 ALA A CA 1
ATOM 1113 C C . ALA A 1 245 ? -2.396 9.929 56.270 1.00 17.29 271 ALA A C 1
ATOM 1114 O O . ALA A 1 245 ? -1.737 10.948 56.087 1.00 17.47 271 ALA A O 1
ATOM 1116 N N . ALA A 1 246 ? -3.230 9.452 55.360 1.00 19.58 272 ALA A N 1
ATOM 1117 C CA . ALA A 1 246 ? -3.481 10.206 54.145 1.00 20.05 272 ALA A CA 1
ATOM 1118 C C . ALA A 1 246 ? -4.424 11.358 54.455 1.00 20.07 272 ALA A C 1
ATOM 1119 O O . ALA A 1 246 ? -5.449 11.188 55.125 1.00 19.51 272 ALA A O 1
ATOM 1121 N N . ILE A 1 247 ? -4.043 12.541 53.994 1.00 20.58 273 ILE A N 1
ATOM 1122 C CA . ILE A 1 247 ? -4.872 13.722 54.134 1.00 18.74 273 ILE A CA 1
ATOM 1123 C C . ILE A 1 247 ? -5.572 13.939 52.806 1.00 18.46 273 ILE A C 1
ATOM 1124 O O . ILE A 1 247 ? -4.928 14.109 51.775 1.00 17.11 273 ILE A O 1
ATOM 1129 N N . ASN A 1 248 ? -6.895 13.895 52.818 1.00 17.89 274 ASN A N 1
ATOM 1130 C CA . ASN A 1 248 ? -7.624 14.022 51.572 1.00 19.84 274 ASN A CA 1
ATOM 1131 C C . ASN A 1 248 ? -7.643 15.469 51.089 1.00 19.72 274 ASN A C 1
ATOM 1132 O O . ASN A 1 248 ? -7.607 16.392 51.899 1.00 18.73 274 ASN A O 1
ATOM 1137 N N . SER A 1 249 ? -7.683 15.633 49.768 1.00 20.36 275 SER A N 1
ATOM 1138 C CA . SER A 1 249 ? -7.503 16.911 49.069 1.00 19.98 275 SER A CA 1
ATOM 1139 C C . SER A 1 249 ? -8.016 18.169 49.782 1.00 21.69 275 SER A C 1
ATOM 1140 O O . SER A 1 249 ? -7.235 19.084 50.085 1.00 21.21 275 SER A O 1
ATOM 1143 N N . GLY A 1 250 ? -9.321 18.213 50.045 1.00 19.04 276 GLY A N 1
ATOM 1144 C CA . GLY A 1 250 ? -9.944 19.394 50.615 1.00 16.19 276 GLY A CA 1
ATOM 1145 C C . GLY A 1 250 ? -9.437 19.778 51.994 1.00 15.25 276 GLY A C 1
ATOM 1146 O O . GLY A 1 250 ? -9.677 20.891 52.461 1.00 14.17 276 GLY A O 1
ATOM 1147 N N . ASN A 1 251 ? -8.731 18.860 52.649 1.00 15.86 277 ASN A N 1
ATOM 1148 C CA . ASN A 1 251 ? -8.269 19.076 54.018 1.00 14.20 277 ASN A CA 1
ATOM 1149 C C . ASN A 1 251 ? -7.022 19.939 54.131 1.00 12.90 277 ASN A C 1
ATOM 1150 O O . ASN A 1 251 ? -6.722 20.462 55.203 1.00 12.84 277 ASN A O 1
ATOM 1155 N N . SER A 1 252 ? -6.296 20.085 53.029 1.00 13.25 278 SER A N 1
ATOM 1156 C CA . SER A 1 252 ? -5.096 20.906 53.029 1.00 12.98 278 SER A CA 1
ATOM 1157 C C . SER A 1 252 ? -5.390 22.328 53.477 1.00 12.47 278 SER A C 1
ATOM 1158 O O . SER A 1 252 ? -6.238 23.007 52.907 1.00 12.96 278 SER A O 1
ATOM 1161 N N . GLY A 1 253 ? -4.685 22.771 54.509 1.00 11.96 279 GLY A N 1
ATOM 1162 C CA . GLY A 1 253 ? -4.892 24.100 55.043 1.00 12.36 279 GLY A CA 1
ATOM 1163 C C . GLY A 1 253 ? -5.554 24.067 56.404 1.00 11.40 279 GLY A C 1
ATOM 1164 O O . GLY A 1 253 ? -5.483 25.025 57.163 1.00 10.74 279 GLY A O 1
ATOM 1165 N N . GLY A 1 254 ? -6.205 22.953 56.709 1.00 11.05 280 GLY A N 1
ATOM 1166 C CA . GLY A 1 254 ? -6.828 22.767 58.003 1.00 10.34 280 GLY A CA 1
ATOM 1167 C C . GLY A 1 254 ? -5.783 22.588 59.081 1.00 9.93 280 GLY A C 1
ATOM 1168 O O . GLY A 1 254 ? -4.599 22.418 58.788 1.00 7.61 280 GLY A O 1
ATOM 1169 N N . PRO A 1 255 ? -6.216 22.635 60.344 1.00 9.48 281 PRO A N 1
ATOM 1170 C CA . PRO A 1 255 ? -5.292 22.548 61.473 1.00 10.85 281 PRO A CA 1
ATOM 1171 C C . PRO A 1 255 ? -4.982 21.113 61.870 1.00 10.76 281 PRO A C 1
ATOM 1172 O O . PRO A 1 255 ? -5.746 20.205 61.568 1.00 9.79 281 PRO A O 1
ATOM 1176 N N . ALA A 1 256 ? -3.855 20.932 62.545 1.00 9.91 282 ALA A N 1
ATOM 1177 C CA . ALA A 1 256 ? -3.480 19.660 63.125 1.00 10.21 282 ALA A CA 1
ATOM 1178 C C . ALA A 1 256 ? -3.360 19.852 64.626 1.00 12.59 282 ALA A C 1
ATOM 1179 O O . ALA A 1 256 ? -2.748 20.818 65.081 1.00 13.38 282 ALA A O 1
ATOM 1181 N N . PHE A 1 257 ? -3.936 18.938 65.400 1.00 13.74 283 PHE A N 1
ATOM 1182 C CA . PHE A 1 257 ? -3.971 19.095 66.854 1.00 15.40 283 PHE A CA 1
ATOM 1183 C C . PHE A 1 257 ? -3.245 17.967 67.572 1.00 15.73 283 PHE A C 1
ATOM 1184 O O . PHE A 1 257 ? -3.169 16.855 67.064 1.00 16.83 283 PHE A O 1
ATOM 1192 N N . ASN A 1 258 ? -2.705 18.258 68.751 1.00 16.74 284 ASN A N 1
ATOM 1193 C CA . ASN A 1 258 ? -2.128 17.212 69.583 1.00 19.00 284 ASN A CA 1
ATOM 1194 C C . ASN A 1 258 ? -3.199 16.611 70.473 1.00 21.10 284 ASN A C 1
ATOM 1195 O O . ASN A 1 258 ? -4.374 16.970 70.357 1.00 18.40 284 ASN A O 1
ATOM 1200 N N . ASP A 1 259 ? -2.786 15.701 71.354 1.00 22.08 285 ASP A N 1
ATOM 1201 C CA . ASP A 1 259 ? -3.698 15.041 72.282 1.00 20.29 285 ASP A CA 1
ATOM 1202 C C . ASP A 1 259 ? -4.478 16.045 73.124 1.00 21.12 285 ASP A C 1
ATOM 1203 O O . ASP A 1 259 ? -5.624 15.802 73.488 1.00 22.20 285 ASP A O 1
ATOM 1208 N N . LYS A 1 260 ? -3.853 17.179 73.419 1.00 22.23 286 LYS A N 1
ATOM 1209 C CA . LYS A 1 260 ? -4.463 18.195 74.267 1.00 21.92 286 LYS A CA 1
ATOM 1210 C C . LYS A 1 260 ? -5.288 19.225 73.491 1.00 20.86 286 LYS A C 1
ATOM 1211 O O . LYS A 1 260 ? -5.647 20.267 74.033 1.00 22.79 286 LYS A O 1
ATOM 1217 N N . GLY A 1 261 ? -5.574 18.948 72.224 1.00 19.87 287 GLY A N 1
ATOM 1218 C CA . GLY A 1 261 ? -6.449 19.808 71.443 1.00 18.97 287 GLY A CA 1
ATOM 1219 C C . GLY A 1 261 ? -5.851 21.124 70.972 1.00 18.48 287 GLY A C 1
ATOM 1220 O O . GLY A 1 261 ? -6.536 21.938 70.361 1.00 18.63 287 GLY A O 1
ATOM 1221 N N . LYS A 1 262 ? -4.572 21.341 71.248 1.00 18.99 288 LYS A N 1
ATOM 1222 C CA . LYS A 1 262 ? -3.906 22.563 70.813 1.00 19.54 288 LYS A CA 1
ATOM 1223 C C . LYS A 1 262 ? -3.327 22.400 69.404 1.00 17.84 288 LYS A C 1
ATOM 1224 O O . LYS A 1 262 ? -2.838 21.325 69.044 1.00 15.69 288 LYS A O 1
ATOM 1230 N N . CYS A 1 263 ? -3.386 23.462 68.605 1.00 15.78 289 CYS A N 1
ATOM 1231 C CA . CYS A 1 263 ? -2.906 23.375 67.236 1.00 14.79 289 CYS A CA 1
ATOM 1232 C C . CYS A 1 263 ? -1.406 23.175 67.204 1.00 16.77 289 CYS A C 1
ATOM 1233 O O . CYS A 1 263 ? -0.683 23.650 68.075 1.00 18.60 289 CYS A O 1
ATOM 1236 N N . VAL A 1 264 ? -0.931 22.472 66.188 1.00 14.12 290 VAL A N 1
ATOM 1237 C CA . VAL A 1 264 ? 0.454 22.067 66.191 1.00 12.34 290 VAL A CA 1
ATOM 1238 C C . VAL A 1 264 ? 1.020 22.127 64.778 1.00 12.98 290 VAL A C 1
ATOM 1239 O O . VAL A 1 264 ? 2.142 21.695 64.521 1.00 14.05 290 VAL A O 1
ATOM 1243 N N . GLY A 1 265 ? 0.237 22.699 63.867 1.00 13.08 291 GLY A N 1
ATOM 1244 C CA . GLY A 1 265 ? 0.698 22.959 62.517 1.00 10.94 291 GLY A CA 1
ATOM 1245 C C . GLY A 1 265 ? -0.446 23.028 61.534 1.00 10.61 291 GLY A C 1
ATOM 1246 O O . GLY A 1 265 ? -1.603 22.946 61.930 1.00 10.71 291 GLY A O 1
ATOM 1247 N N . ILE A 1 266 ? -0.121 23.184 60.252 1.00 11.27 292 ILE A N 1
ATOM 1248 C CA . ILE A 1 266 ? -1.122 23.180 59.187 1.00 11.23 292 ILE A CA 1
ATOM 1249 C C . ILE A 1 266 ? -1.009 21.878 58.399 1.00 12.43 292 ILE A C 1
ATOM 1250 O O . ILE A 1 266 ? 0.098 21.427 58.094 1.00 13.55 292 ILE A O 1
ATOM 1255 N N . ALA A 1 267 ? -2.143 21.276 58.059 1.00 11.70 293 ALA A N 1
ATOM 1256 C CA . ALA A 1 267 ? -2.131 19.968 57.402 1.00 12.81 293 ALA A CA 1
ATOM 1257 C C . ALA A 1 267 ? -2.095 20.078 55.880 1.00 13.51 293 ALA A C 1
ATOM 1258 O O . ALA A 1 267 ? -2.695 20.987 55.305 1.00 13.58 293 ALA A O 1
ATOM 1260 N N . PHE A 1 268 ? -1.380 19.149 55.243 1.00 13.51 294 PHE A N 1
ATOM 1261 C CA . PHE A 1 268 ? -1.216 19.122 53.789 1.00 13.98 294 PHE A CA 1
ATOM 1262 C C . PHE A 1 268 ? -1.233 17.697 53.254 1.00 15.77 294 PHE A C 1
ATOM 1263 O O . PHE A 1 268 ? -0.778 16.779 53.928 1.00 15.24 294 PHE A O 1
ATOM 1271 N N . GLN A 1 269 ? -1.734 17.514 52.035 1.00 17.55 295 GLN A N 1
ATOM 1272 C CA . GLN A 1 269 ? -1.652 16.210 51.385 1.00 21.87 295 GLN A CA 1
ATOM 1273 C C . GLN A 1 269 ? -0.424 16.127 50.488 1.00 27.51 295 GLN A C 1
ATOM 1274 O O . GLN A 1 269 ? 0.025 17.144 49.943 1.00 26.59 295 GLN A O 1
ATOM 1280 N N . SER A 1 270 ? 0.118 14.917 50.343 1.00 27.14 296 SER A N 1
ATOM 1281 C CA . SER A 1 270 ? 1.255 14.689 49.454 1.00 30.77 296 SER A CA 1
ATOM 1282 C C . SER A 1 270 ? 0.771 14.713 48.022 1.00 37.00 296 SER A C 1
ATOM 1283 O O . SER A 1 270 ? -0.104 13.934 47.643 1.00 39.77 296 SER A O 1
ATOM 1286 N N . LEU A 1 271 ? 1.338 15.604 47.221 1.00 39.00 297 LEU A N 1
ATOM 1287 C CA . LEU A 1 271 ? 0.892 15.752 45.842 1.00 46.67 297 LEU A CA 1
ATOM 1288 C C . LEU A 1 271 ? 1.476 14.664 44.926 1.00 53.80 297 LEU A C 1
ATOM 1289 O O . LEU A 1 271 ? 0.889 14.321 43.898 1.00 55.12 297 LEU A O 1
ATOM 1294 N N . LYS A 1 272 ? 2.623 14.120 45.325 1.00 51.97 298 LYS A N 1
ATOM 1295 C CA . LYS A 1 272 ? 3.221 12.949 44.686 1.00 57.33 298 LYS A CA 1
ATOM 1296 C C . LYS A 1 272 ? 4.272 12.424 45.649 1.00 58.45 298 LYS A C 1
ATOM 1297 O O . LYS A 1 272 ? 5.294 13.085 45.832 1.00 61.86 298 LYS A O 1
ATOM 1299 N N . HIS A 1 273 ? 4.073 11.256 46.268 1.00 63.85 299 HIS A N 1
ATOM 1300 C CA . HIS A 1 273 ? 3.040 10.246 45.971 1.00 67.07 299 HIS A CA 1
ATOM 1301 C C . HIS A 1 273 ? 1.575 10.570 46.278 1.00 61.75 299 HIS A C 1
ATOM 1302 O O . HIS A 1 273 ? 1.257 11.620 46.832 1.00 61.36 299 HIS A O 1
ATOM 1309 N N . GLU A 1 274 ? 0.704 9.622 45.928 1.00 65.51 300 GLU A N 1
ATOM 1310 C CA . GLU A 1 274 ? -0.749 9.774 46.019 1.00 70.67 300 GLU A CA 1
ATOM 1311 C C . GLU A 1 274 ? -1.428 8.451 45.639 1.00 72.18 300 GLU A C 1
ATOM 1312 O O . GLU A 1 274 ? -1.087 7.859 44.612 1.00 73.22 300 GLU A O 1
ATOM 1318 N N . ASP A 1 275 ? -2.384 7.982 46.445 1.00 70.88 301 ASP A N 1
ATOM 1319 C CA . ASP A 1 275 ? -2.855 8.669 47.647 1.00 69.23 301 ASP A CA 1
ATOM 1320 C C . ASP A 1 275 ? -2.763 7.760 48.865 1.00 60.38 301 ASP A C 1
ATOM 1321 O O . ASP A 1 275 ? -2.234 8.145 49.906 1.00 59.48 301 ASP A O 1
ATOM 1323 N N . ALA A 1 276 ? -3.276 6.543 48.725 1.00 61.07 302 ALA A N 1
ATOM 1324 C CA . ALA A 1 276 ? -3.321 5.594 49.833 1.00 55.72 302 ALA A CA 1
ATOM 1325 C C . ALA A 1 276 ? -1.934 5.006 50.120 1.00 54.74 302 ALA A C 1
ATOM 1326 O O . ALA A 1 276 ? -1.788 3.798 50.326 1.00 48.45 302 ALA A O 1
ATOM 1328 N N . GLU A 1 277 ? -0.918 5.865 50.131 1.00 53.50 303 GLU A N 1
ATOM 1329 C CA . GLU A 1 277 ? 0.402 5.479 50.607 1.00 48.44 303 GLU A CA 1
ATOM 1330 C C . GLU A 1 277 ? 0.404 5.796 52.096 1.00 41.68 303 GLU A C 1
ATOM 1331 O O . GLU A 1 277 ? 1.360 5.486 52.809 1.00 38.28 303 GLU A O 1
ATOM 1333 N N . ASN A 1 278 ? -0.689 6.417 52.541 1.00 37.24 304 ASN A N 1
ATOM 1334 C CA . ASN A 1 278 ? -0.903 6.786 53.936 1.00 31.54 304 ASN A CA 1
ATOM 1335 C C . ASN A 1 278 ? 0.136 7.786 54.446 1.00 26.67 304 ASN A C 1
ATOM 1336 O O . ASN A 1 278 ? 0.511 7.759 55.614 1.00 23.46 304 ASN A O 1
ATOM 1338 N N . ILE A 1 279 ? 0.594 8.669 53.566 1.00 25.78 305 ILE A N 1
ATOM 1339 C CA . ILE A 1 279 ? 1.563 9.684 53.955 1.00 22.91 305 ILE A CA 1
ATOM 1340 C C . ILE A 1 279 ? 0.900 11.048 53.970 1.00 20.55 305 ILE A C 1
ATOM 1341 O O . ILE A 1 279 ? 0.144 11.386 53.063 1.00 21.19 305 ILE A O 1
ATOM 1343 N N . GLY A 1 280 ? 1.178 11.825 55.013 1.00 21.01 306 GLY A N 1
ATOM 1344 C CA . GLY A 1 280 ? 0.630 13.165 55.144 1.00 17.30 306 GLY A CA 1
ATOM 1345 C C . GLY A 1 280 ? 1.650 14.134 55.711 1.00 14.70 306 GLY A C 1
ATOM 1346 O O . GLY A 1 280 ? 2.497 13.751 56.513 1.00 16.03 306 GLY A O 1
ATOM 1347 N N . TYR A 1 281 ? 1.565 15.394 55.302 1.00 14.27 307 TYR A N 1
ATOM 1348 C CA . TYR A 1 281 ? 2.511 16.406 55.755 1.00 13.87 307 TYR A CA 1
ATOM 1349 C C . TYR A 1 281 ? 1.874 17.459 56.656 1.00 12.66 307 TYR A C 1
ATOM 1350 O O . TYR A 1 281 ? 0.696 17.791 56.519 1.00 12.69 307 TYR A O 1
ATOM 1359 N N . VAL A 1 282 ? 2.668 17.966 57.592 1.00 13.00 308 VAL A N 1
ATOM 1360 C CA . VAL A 1 282 ? 2.251 19.047 58.473 1.00 12.22 308 VAL A CA 1
ATOM 1361 C C . VAL A 1 282 ? 3.386 20.057 58.575 1.00 12.34 308 VAL A C 1
ATOM 1362 O O . VAL A 1 282 ? 4.537 19.690 58.791 1.00 12.67 308 VAL A O 1
ATOM 1366 N N . ILE A 1 283 ? 3.072 21.331 58.395 1.00 13.89 309 ILE A N 1
ATOM 1367 C CA . ILE A 1 283 ? 4.067 22.371 58.612 1.00 14.12 309 ILE A CA 1
ATOM 1368 C C . ILE A 1 283 ? 3.998 22.767 60.066 1.00 12.67 309 ILE A C 1
ATOM 1369 O O . ILE A 1 283 ? 2.961 23.224 60.524 1.00 13.51 309 ILE A O 1
ATOM 1374 N N . PRO A 1 284 ? 5.104 22.605 60.800 1.00 13.17 310 PRO A N 1
ATOM 1375 C CA . PRO A 1 284 ? 5.060 22.841 62.246 1.00 13.07 310 PRO A CA 1
ATOM 1376 C C . PRO A 1 284 ? 5.062 24.325 62.578 1.00 14.20 310 PRO A C 1
ATOM 1377 O O . PRO A 1 284 ? 5.297 25.160 61.706 1.00 14.98 310 PRO A O 1
ATOM 1381 N N . THR A 1 285 ? 4.794 24.647 63.834 1.00 14.36 311 THR A N 1
ATOM 1382 C CA . THR A 1 285 ? 4.613 26.035 64.243 1.00 14.82 311 THR A CA 1
ATOM 1383 C C . THR A 1 285 ? 5.801 26.994 64.015 1.00 16.52 311 THR A C 1
ATOM 1384 O O . THR A 1 285 ? 5.576 28.147 63.650 1.00 18.36 311 THR A O 1
ATOM 1388 N N . PRO A 1 286 ? 7.056 26.539 64.226 1.00 16.25 312 PRO A N 1
ATOM 1389 C CA . PRO A 1 286 ? 8.172 27.456 63.968 1.00 15.39 312 PRO A CA 1
ATOM 1390 C C . PRO A 1 286 ? 8.128 28.080 62.584 1.00 17.27 312 PRO A C 1
ATOM 1391 O O . PRO A 1 286 ? 8.452 29.255 62.441 1.00 20.12 312 PRO A O 1
ATOM 1395 N N . VAL A 1 287 ? 7.733 27.303 61.582 1.00 14.54 313 VAL A N 1
ATOM 1396 C CA . VAL A 1 287 ? 7.673 27.810 60.219 1.00 15.02 313 VAL A CA 1
ATOM 1397 C C . VAL A 1 287 ? 6.531 28.809 60.080 1.00 16.89 313 VAL A C 1
ATOM 1398 O O . VAL A 1 287 ? 6.673 29.847 59.432 1.00 17.87 313 VAL A O 1
ATOM 1402 N N . ILE A 1 288 ? 5.398 28.488 60.696 1.00 16.40 314 ILE A N 1
ATOM 1403 C CA . ILE A 1 288 ? 4.257 29.390 60.710 1.00 16.99 314 ILE A CA 1
ATOM 1404 C C . ILE A 1 288 ? 4.656 30.708 61.363 1.00 18.25 314 ILE A C 1
ATOM 1405 O O . ILE A 1 288 ? 4.338 31.786 60.859 1.00 18.44 314 ILE A O 1
ATOM 1410 N N . VAL A 1 289 ? 5.376 30.608 62.476 1.00 17.22 315 VAL A N 1
ATOM 1411 C CA . VAL A 1 289 ? 5.858 31.781 63.192 1.00 18.25 315 VAL A CA 1
ATOM 1412 C C . VAL A 1 289 ? 6.800 32.636 62.338 1.00 19.38 315 VAL A C 1
ATOM 1413 O O . VAL A 1 289 ? 6.683 33.855 62.319 1.00 21.85 315 VAL A O 1
ATOM 1417 N N . HIS A 1 290 ? 7.718 32.002 61.621 1.00 17.89 316 HIS A N 1
ATOM 1418 C CA . HIS A 1 290 ? 8.588 32.741 60.717 1.00 19.96 316 HIS A CA 1
ATOM 1419 C C . HIS A 1 290 ? 7.786 33.428 59.618 1.00 20.26 316 HIS A C 1
ATOM 1420 O O . HIS A 1 290 ? 8.093 34.544 59.218 1.00 22.99 316 HIS A O 1
ATOM 1427 N N . PHE A 1 291 ? 6.753 32.755 59.134 1.00 19.74 317 PHE A N 1
ATOM 1428 C CA . PHE A 1 291 ? 5.925 33.301 58.070 1.00 18.87 317 PHE A CA 1
ATOM 1429 C C . PHE A 1 291 ? 5.228 34.577 58.532 1.00 20.68 317 PHE A C 1
ATOM 1430 O O . PHE A 1 291 ? 5.121 35.556 57.787 1.00 20.10 317 PHE A O 1
ATOM 1438 N N . ILE A 1 292 ? 4.764 34.567 59.774 1.00 19.76 318 ILE A N 1
ATOM 1439 C CA . ILE A 1 292 ? 3.997 35.685 60.287 1.00 19.97 318 ILE A CA 1
ATOM 1440 C C . ILE A 1 292 ? 4.902 36.840 60.692 1.00 24.39 318 ILE A C 1
ATOM 1441 O O . ILE A 1 292 ? 4.600 38.000 60.408 1.00 25.90 318 ILE A O 1
ATOM 1446 N N . GLN A 1 293 ? 6.021 36.520 61.338 1.00 26.25 319 GLN A N 1
ATOM 1447 C CA . GLN A 1 293 ? 7.032 37.523 61.661 1.00 24.43 319 GLN A CA 1
ATOM 1448 C C . GLN A 1 293 ? 7.541 38.215 60.400 1.00 25.37 319 GLN A C 1
ATOM 1449 O O . GLN A 1 293 ? 7.680 39.434 60.373 1.00 28.80 319 GLN A O 1
ATOM 1455 N N . ASP A 1 294 ? 7.800 37.444 59.349 1.00 23.70 320 ASP A N 1
ATOM 1456 C CA . ASP A 1 294 ? 8.208 38.032 58.076 1.00 26.21 320 ASP A CA 1
ATOM 1457 C C . ASP A 1 294 ? 7.087 38.854 57.447 1.00 29.82 320 ASP A C 1
ATOM 1458 O O . ASP A 1 294 ? 7.347 39.732 56.627 1.00 31.41 320 ASP A O 1
ATOM 1463 N N . TYR A 1 295 ? 5.842 38.573 57.825 1.00 27.27 321 TYR A N 1
ATOM 1464 C CA . TYR A 1 295 ? 4.723 39.377 57.339 1.00 27.41 321 TYR A CA 1
ATOM 1465 C C . TYR A 1 295 ? 4.692 40.721 58.048 1.00 28.82 321 TYR A C 1
ATOM 1466 O O . TYR A 1 295 ? 4.730 41.779 57.416 1.00 30.30 321 TYR A O 1
ATOM 1475 N N . GLU A 1 296 ? 4.614 40.659 59.372 1.00 29.85 322 GLU A N 1
ATOM 1476 C CA . GLU A 1 296 ? 4.529 41.846 60.209 1.00 30.05 322 GLU A CA 1
ATOM 1477 C C . GLU A 1 296 ? 5.728 42.786 59.990 1.00 34.07 322 GLU A C 1
ATOM 1478 O O . GLU A 1 296 ? 5.554 43.997 59.840 1.00 36.85 322 GLU A O 1
ATOM 1484 N N . LYS A 1 297 ? 6.934 42.226 59.936 1.00 33.08 323 LYS A N 1
ATOM 1485 C CA . LYS A 1 297 ? 8.132 43.021 59.679 1.00 33.38 323 LYS A CA 1
ATOM 1486 C C . LYS A 1 297 ? 8.261 43.359 58.191 1.00 31.84 323 LYS A C 1
ATOM 1487 O O . LYS A 1 297 ? 7.354 43.923 57.578 1.00 30.20 323 LYS A O 1
ATOM 1489 N N . MET B 1 99 ? 14.101 22.514 8.153 1.00 30.88 125 MET B N 1
ATOM 1490 C CA . MET B 1 99 ? 14.877 21.711 9.096 1.00 38.51 125 MET B CA 1
ATOM 1491 C C . MET B 1 99 ? 16.040 22.493 9.716 1.00 37.70 125 MET B C 1
ATOM 1492 O O . MET B 1 99 ? 16.398 22.292 10.885 1.00 35.93 125 MET B O 1
ATOM 1497 N N . ASP B 1 100 ? 16.640 23.377 8.928 1.00 41.39 126 ASP B N 1
ATOM 1498 C CA . ASP B 1 100 ? 17.625 24.315 9.460 1.00 38.23 126 ASP B CA 1
ATOM 1499 C C . ASP B 1 100 ? 16.917 25.479 10.134 1.00 35.95 126 ASP B C 1
ATOM 1500 O O . ASP B 1 100 ? 17.560 26.368 10.689 1.00 35.28 126 ASP B O 1
ATOM 1505 N N . ALA B 1 101 ? 15.588 25.468 10.074 1.00 34.70 127 ALA B N 1
ATOM 1506 C CA . ALA B 1 101 ? 14.779 26.507 10.695 1.00 33.17 127 ALA B CA 1
ATOM 1507 C C . ALA B 1 101 ? 14.369 26.112 12.103 1.00 30.17 127 ALA B C 1
ATOM 1508 O O . ALA B 1 101 ? 13.775 26.908 12.821 1.00 32.22 127 ALA B O 1
ATOM 1510 N N . VAL B 1 102 ? 14.684 24.881 12.491 1.00 29.83 128 VAL B N 1
ATOM 1511 C CA . VAL B 1 102 ? 14.268 24.356 13.785 1.00 29.76 128 VAL B CA 1
ATOM 1512 C C . VAL B 1 102 ? 15.288 24.675 14.874 1.00 30.81 128 VAL B C 1
ATOM 1513 O O . VAL B 1 102 ? 16.402 24.149 14.871 1.00 31.51 128 VAL B O 1
ATOM 1517 N N . VAL B 1 103 ? 14.895 25.537 15.807 1.00 32.05 129 VAL B N 1
ATOM 1518 C CA . VAL B 1 103 ? 15.781 25.970 16.885 1.00 32.93 129 VAL B CA 1
ATOM 1519 C C . VAL B 1 103 ? 15.416 25.359 18.236 1.00 32.46 129 VAL B C 1
ATOM 1520 O O . VAL B 1 103 ? 14.269 24.967 18.468 1.00 30.18 129 VAL B O 1
ATOM 1524 N N . LYS B 1 104 ? 16.408 25.292 19.121 1.00 33.46 130 LYS B N 1
ATOM 1525 C CA . LYS B 1 104 ? 16.219 24.793 20.481 1.00 33.34 130 LYS B CA 1
ATOM 1526 C C . LYS B 1 104 ? 15.945 25.950 21.444 1.00 34.16 130 LYS B C 1
ATOM 1527 O O . LYS B 1 104 ? 16.587 27.001 21.365 1.00 36.09 130 LYS B O 1
ATOM 1533 N N . VAL B 1 105 ? 14.989 25.759 22.349 1.00 31.36 131 VAL B N 1
ATOM 1534 C CA . VAL B 1 105 ? 14.612 26.806 23.293 1.00 32.04 131 VAL B CA 1
ATOM 1535 C C . VAL B 1 105 ? 15.080 26.507 24.717 1.00 34.77 131 VAL B C 1
ATOM 1536 O O . VAL B 1 105 ? 14.795 25.439 25.261 1.00 35.16 131 VAL B O 1
ATOM 1540 N N . PHE B 1 106 ? 15.798 27.457 25.311 1.00 35.54 132 PHE B N 1
ATOM 1541 C CA . PHE B 1 106 ? 16.228 27.353 26.702 1.00 35.46 132 PHE B CA 1
ATOM 1542 C C . PHE B 1 106 ? 15.469 28.345 27.578 1.00 38.71 132 PHE B C 1
ATOM 1543 O O . PHE B 1 106 ? 15.425 29.535 27.276 1.00 41.57 132 PHE B O 1
ATOM 1551 N N . CYS B 1 107 ? 14.880 27.858 28.666 1.00 42.69 133 CYS B N 1
ATOM 1552 C CA . CYS B 1 107 ? 14.228 28.735 29.635 1.00 45.15 133 CYS B CA 1
ATOM 1553 C C . CYS B 1 107 ? 14.249 28.123 31.025 1.00 43.81 133 CYS B C 1
ATOM 1554 O O . CYS B 1 107 ? 14.658 26.978 31.200 1.00 43.82 133 CYS B O 1
ATOM 1557 N N . VAL B 1 108 ? 13.809 28.894 32.013 1.00 46.83 134 VAL B N 1
ATOM 1558 C CA . VAL B 1 108 ? 13.768 28.417 33.390 1.00 47.50 134 VAL B CA 1
ATOM 1559 C C . VAL B 1 108 ? 12.345 28.042 33.787 1.00 47.21 134 VAL B C 1
ATOM 1560 O O . VAL B 1 108 ? 11.438 28.874 33.778 1.00 47.80 134 VAL B O 1
ATOM 1564 N N . HIS B 1 109 ? 12.161 26.777 34.134 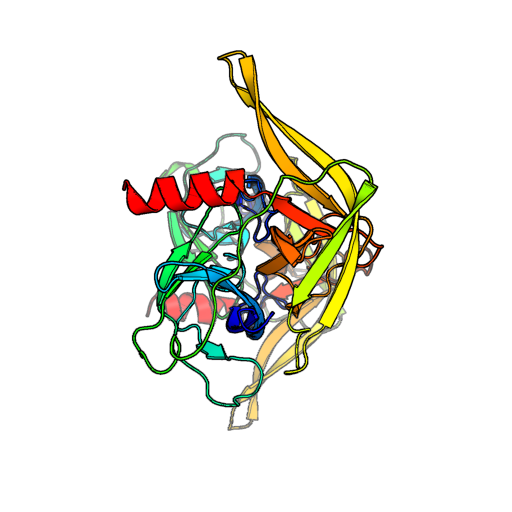1.00 46.25 135 HIS B N 1
ATOM 1565 C CA . HIS B 1 109 ? 10.847 26.253 34.466 1.00 47.10 135 HIS B CA 1
ATOM 1566 C C . HIS B 1 109 ? 10.667 26.164 35.978 1.00 45.82 135 HIS B C 1
ATOM 1567 O O . HIS B 1 109 ? 11.355 25.397 36.648 1.00 47.58 135 HIS B O 1
ATOM 1574 N N . THR B 1 110 ? 9.753 26.967 36.514 1.00 46.25 136 THR B N 1
ATOM 1575 C CA . THR B 1 110 ? 9.406 26.897 37.930 1.00 44.78 136 THR B CA 1
ATOM 1576 C C . THR B 1 110 ? 8.213 25.967 38.116 1.00 43.15 136 THR B C 1
ATOM 1577 O O . THR B 1 110 ? 7.134 26.230 37.590 1.00 47.20 136 THR B O 1
ATOM 1581 N N . GLU B 1 111 ? 8.412 24.878 38.856 1.00 41.94 137 GLU B N 1
ATOM 1582 C CA . GLU B 1 111 ? 7.367 23.868 39.043 1.00 43.47 137 GLU B CA 1
ATOM 1583 C C . GLU B 1 111 ? 6.081 24.447 39.638 1.00 39.65 137 GLU B C 1
ATOM 1584 O O . GLU B 1 111 ? 6.121 25.410 40.406 1.00 39.70 137 GLU B O 1
ATOM 1590 N N . PRO B 1 112 ? 4.931 23.860 39.277 1.00 35.97 138 PRO B N 1
ATOM 1591 C CA . PRO B 1 112 ? 3.638 24.407 39.694 1.00 36.61 138 PRO B CA 1
ATOM 1592 C C . PRO B 1 112 ? 3.304 24.136 41.164 1.00 33.57 138 PRO B C 1
ATOM 1593 O O . PRO B 1 112 ? 2.548 24.902 41.762 1.00 32.26 138 PRO B O 1
ATOM 1597 N N . ASN B 1 113 ? 3.862 23.068 41.728 1.00 34.01 139 ASN B N 1
ATOM 1598 C CA . ASN B 1 113 ? 3.533 22.656 43.086 1.00 30.72 139 ASN B CA 1
ATOM 1599 C C . ASN B 1 113 ? 4.685 22.730 44.072 1.00 28.13 139 ASN B C 1
ATOM 1600 O O . ASN B 1 113 ? 5.847 22.532 43.712 1.00 30.87 139 ASN B O 1
ATOM 1605 N N . PHE B 1 114 ? 4.350 23.018 45.324 1.00 25.55 140 PHE B N 1
ATOM 1606 C CA . PHE B 1 114 ? 5.274 22.791 46.414 1.00 24.08 140 PHE B CA 1
ATOM 1607 C C . PHE B 1 114 ? 5.409 21.278 46.482 1.00 22.75 140 PHE B C 1
ATOM 1608 O O . PHE B 1 114 ? 4.406 20.573 46.511 1.00 24.74 140 PHE B O 1
ATOM 1616 N N . SER B 1 115 ? 6.634 20.770 46.470 1.00 23.11 141 SER B N 1
ATOM 1617 C CA . SER B 1 115 ? 6.829 19.328 46.523 1.00 22.29 141 SER B CA 1
ATOM 1618 C C . SER B 1 115 ? 6.902 18.898 47.973 1.00 20.49 141 SER B C 1
ATOM 1619 O O . SER B 1 115 ? 6.710 17.728 48.301 1.00 23.57 141 SER B O 1
ATOM 1622 N N . LEU B 1 116 ? 7.173 19.868 48.834 1.00 18.32 142 LEU B N 1
ATOM 1623 C CA . LEU B 1 116 ? 7.045 19.708 50.271 1.00 17.33 142 LEU B CA 1
ATOM 1624 C C . LEU B 1 116 ? 6.557 21.044 50.784 1.00 19.47 142 LEU B C 1
ATOM 1625 O O . LEU B 1 116 ? 7.080 22.087 50.397 1.00 20.54 142 LEU B O 1
ATOM 1630 N N . PRO B 1 117 ? 5.542 21.030 51.651 1.00 19.21 143 PRO B N 1
ATOM 1631 C CA . PRO B 1 117 ? 4.880 22.272 52.067 1.00 17.31 143 PRO B CA 1
ATOM 1632 C C . PRO B 1 117 ? 5.805 23.259 52.796 1.00 17.90 143 PRO B C 1
ATOM 1633 O O . PRO B 1 117 ? 5.476 24.438 52.895 1.00 19.76 143 PRO B O 1
ATOM 1637 N N . TRP B 1 118 ? 6.951 22.792 53.279 1.00 17.61 144 TRP B N 1
ATOM 1638 C CA . TRP B 1 118 ? 7.866 23.654 54.014 1.00 16.87 144 TRP B CA 1
ATOM 1639 C C . TRP B 1 118 ? 9.062 24.083 53.173 1.00 18.96 144 TRP B C 1
ATOM 1640 O O . TRP B 1 118 ? 10.028 24.650 53.684 1.00 19.90 144 TRP B O 1
ATOM 1651 N N . GLN B 1 119 ? 8.991 23.820 51.876 1.00 20.32 145 GLN B N 1
ATOM 1652 C CA . GLN B 1 119 ? 10.083 24.169 50.979 1.00 20.80 145 GLN B CA 1
ATOM 1653 C C . GLN B 1 119 ? 9.616 25.029 49.826 1.00 22.80 145 GLN B C 1
ATOM 1654 O O . GLN B 1 119 ? 8.537 24.816 49.276 1.00 25.80 145 GLN B O 1
ATOM 1660 N N . ARG B 1 120 ? 10.449 25.998 49.471 1.00 22.59 146 ARG B N 1
ATOM 1661 C CA . ARG B 1 120 ? 10.275 26.805 48.275 1.00 25.23 146 ARG B CA 1
ATOM 1662 C C . ARG B 1 120 ? 9.977 25.923 47.068 1.00 27.63 146 ARG B C 1
ATOM 1663 O O . ARG B 1 120 ? 10.431 24.781 46.999 1.00 29.12 146 ARG B O 1
ATOM 1671 N N . LYS B 1 121 ? 9.198 26.445 46.126 1.00 28.85 147 LYS B N 1
ATOM 1672 C CA . LYS B 1 121 ? 8.898 25.712 44.901 1.00 31.76 147 LYS B CA 1
ATOM 1673 C C . LYS B 1 121 ? 10.170 25.354 44.130 1.00 34.68 147 LYS B C 1
ATOM 1674 O O . LYS B 1 121 ? 11.047 26.198 43.927 1.00 33.78 147 LYS B O 1
ATOM 1680 N N . ARG B 1 122 ? 10.271 24.092 43.722 1.00 37.01 148 ARG B N 1
ATOM 1681 C CA . ARG B 1 122 ? 11.446 23.619 43.003 1.00 38.15 148 ARG B CA 1
ATOM 1682 C C . ARG B 1 122 ? 11.477 24.228 41.609 1.00 42.42 148 ARG B C 1
ATOM 1683 O O . ARG B 1 122 ? 10.484 24.186 40.885 1.00 42.59 148 ARG B O 1
ATOM 1685 N N . GLN B 1 123 ? 12.610 24.815 41.240 1.00 43.52 149 GLN B N 1
ATOM 1686 C CA . GLN B 1 123 ? 12.777 25.316 39.883 1.00 44.37 149 GLN B CA 1
ATOM 1687 C C . GLN B 1 123 ? 14.094 24.841 39.286 1.00 46.97 149 GLN B C 1
ATOM 1688 O O . GLN B 1 123 ? 15.043 24.540 40.010 1.00 48.30 149 GLN B O 1
ATOM 1694 N N . TYR B 1 124 ? 14.132 24.755 37.960 1.00 48.87 150 TYR B N 1
ATOM 1695 C CA . TYR B 1 124 ? 15.333 24.356 37.237 1.00 48.18 150 TYR B CA 1
ATOM 1696 C C . TYR B 1 124 ? 15.195 24.684 35.761 1.00 44.92 150 TYR B C 1
ATOM 1697 O O . TYR B 1 124 ? 14.091 24.886 35.260 1.00 44.24 150 TYR B O 1
ATOM 1706 N N . SER B 1 125 ? 16.325 24.731 35.067 1.00 46.90 151 SER B N 1
ATOM 1707 C CA . SER B 1 125 ? 16.336 25.040 33.642 1.00 46.41 151 SER B CA 1
ATOM 1708 C C . SER B 1 125 ? 15.751 23.899 32.806 1.00 43.40 151 SER B C 1
ATOM 1709 O O . SER B 1 125 ? 16.001 22.722 33.070 1.00 41.47 151 SER B O 1
ATOM 1712 N N . SER B 1 126 ? 14.969 24.268 31.796 1.00 42.18 152 SER B N 1
ATOM 1713 C CA . SER B 1 126 ? 14.239 23.304 30.986 1.00 39.90 152 SER B CA 1
ATOM 1714 C C . SER B 1 126 ? 14.577 23.445 29.504 1.00 41.13 152 SER B C 1
ATOM 1715 O O . SER B 1 126 ? 15.224 24.407 29.086 1.00 39.25 152 SER B O 1
ATOM 1718 N N . GLY B 1 127 ? 14.134 22.472 28.715 1.00 38.05 153 GLY B N 1
ATOM 1719 C CA . GLY B 1 127 ? 14.321 22.506 27.280 1.00 33.26 153 GLY B CA 1
ATOM 1720 C C . GLY B 1 127 ? 12.991 22.540 26.555 1.00 32.34 153 GLY B C 1
ATOM 1721 O O . GLY B 1 127 ? 11.963 22.128 27.093 1.00 33.51 153 GLY B O 1
ATOM 1722 N N . SER B 1 128 ? 13.017 23.035 25.325 1.00 30.37 154 SER B N 1
ATOM 1723 C CA . SER B 1 128 ? 11.821 23.136 24.510 1.00 27.99 154 SER B CA 1
ATOM 1724 C C . SER B 1 128 ? 12.270 23.345 23.069 1.00 30.18 154 SER B C 1
ATOM 1725 O O . SER B 1 128 ? 13.464 23.492 22.803 1.00 31.41 154 SER B O 1
ATOM 1728 N N . SER B 1 129 ? 11.325 23.351 22.137 1.00 27.25 155 SER B N 1
ATOM 1729 C CA . SER B 1 129 ? 11.668 23.488 20.730 1.00 24.90 155 SER B CA 1
ATOM 1730 C C . SER B 1 129 ? 10.842 24.574 20.067 1.00 26.78 155 SER B C 1
ATOM 1731 O O . SER B 1 129 ? 9.776 24.942 20.557 1.00 27.30 155 SER B O 1
ATOM 1734 N N . GLY B 1 130 ? 11.352 25.090 18.953 1.00 27.48 156 GLY B N 1
ATOM 1735 C CA . GLY B 1 130 ? 10.656 26.097 18.176 1.00 25.66 156 GLY B CA 1
ATOM 1736 C C . GLY B 1 130 ? 11.156 26.102 16.745 1.00 28.40 156 GLY B C 1
ATOM 1737 O O . GLY B 1 130 ? 12.042 25.326 16.388 1.00 28.44 156 GLY B O 1
ATOM 1738 N N . PHE B 1 131 ? 10.594 26.974 15.916 1.00 28.55 157 PHE B N 1
ATOM 1739 C CA . PHE B 1 131 ? 11.021 27.052 14.525 1.00 27.32 157 PHE B CA 1
ATOM 1740 C C . PHE B 1 131 ? 10.808 28.425 13.898 1.00 29.40 157 PHE B C 1
ATOM 1741 O O . PHE B 1 131 ? 9.868 29.146 14.239 1.00 30.27 157 PHE B O 1
ATOM 1749 N N . ILE B 1 132 ? 11.696 28.769 12.971 1.00 31.57 158 ILE B N 1
ATOM 1750 C CA . ILE B 1 132 ? 11.697 30.080 12.331 1.00 33.79 158 ILE B CA 1
ATOM 1751 C C . ILE B 1 132 ? 10.664 30.211 11.219 1.00 32.89 158 ILE B C 1
ATOM 1752 O O . ILE B 1 132 ? 10.651 29.424 10.274 1.00 32.09 158 ILE B O 1
ATOM 1757 N N . ILE B 1 133 ? 9.795 31.208 11.337 1.00 33.15 159 ILE B N 1
ATOM 1758 C CA . ILE B 1 133 ? 8.883 31.529 10.253 1.00 36.12 159 ILE B CA 1
ATOM 1759 C C . ILE B 1 133 ? 9.294 32.840 9.608 1.00 37.87 159 ILE B C 1
ATOM 1760 O O . ILE B 1 133 ? 10.270 33.467 10.021 1.00 39.20 159 ILE B O 1
ATOM 1765 N N . GLY B 1 134 ? 8.550 33.250 8.589 1.00 36.40 160 GLY B N 1
ATOM 1766 C CA . GLY B 1 134 ? 8.883 34.457 7.863 1.00 42.05 160 GLY B CA 1
ATOM 1767 C C . GLY B 1 134 ? 8.695 35.710 8.693 1.00 43.64 160 GLY B C 1
ATOM 1768 O O . GLY B 1 134 ? 7.836 35.760 9.578 1.00 43.85 160 GLY B O 1
ATOM 1769 N N . GLY B 1 135 ? 9.507 36.724 8.406 1.00 41.36 161 GLY B N 1
ATOM 1770 C CA . GLY B 1 135 ? 9.371 38.014 9.052 1.00 43.43 161 GLY B CA 1
ATOM 1771 C C . GLY B 1 135 ? 10.124 38.103 10.362 1.00 43.84 161 GLY B C 1
ATOM 1772 O O . GLY B 1 135 ? 9.678 38.773 11.293 1.00 42.74 161 GLY B O 1
ATOM 1773 N N . ARG B 1 136 ? 11.267 37.427 10.426 1.00 44.18 162 ARG B N 1
ATOM 1774 C CA . ARG B 1 136 ? 12.108 37.428 11.618 1.00 48.36 162 ARG B CA 1
ATOM 1775 C C . ARG B 1 136 ? 11.325 37.032 12.872 1.00 48.43 162 ARG B C 1
ATOM 1776 O O . ARG B 1 136 ? 11.461 37.655 13.926 1.00 50.45 162 ARG B O 1
ATOM 1784 N N . ARG B 1 137 ? 10.516 35.984 12.750 1.00 44.56 163 ARG B N 1
ATOM 1785 C CA . ARG B 1 137 ? 9.737 35.479 13.875 1.00 42.11 163 ARG B CA 1
ATOM 1786 C C . ARG B 1 137 ? 10.026 34.008 14.159 1.00 41.27 163 ARG B C 1
ATOM 1787 O O . ARG B 1 137 ? 10.265 33.219 13.241 1.00 42.23 163 ARG B O 1
ATOM 1795 N N . VAL B 1 138 ? 10.000 33.643 15.435 1.00 37.02 164 VAL B N 1
ATOM 1796 C CA . VAL B 1 138 ? 10.165 32.254 15.831 1.00 33.62 164 VAL B CA 1
ATOM 1797 C C . VAL B 1 138 ? 8.936 31.770 16.588 1.00 35.16 164 VAL B C 1
ATOM 1798 O O . VAL B 1 138 ? 8.526 32.387 17.574 1.00 35.67 164 VAL B O 1
ATOM 1802 N N . LEU B 1 139 ? 8.337 30.677 16.120 1.00 32.24 165 LEU B N 1
ATOM 1803 C CA . LEU B 1 139 ? 7.213 30.068 16.824 1.00 28.44 165 LEU B CA 1
ATOM 1804 C C . LEU B 1 139 ? 7.711 29.062 17.851 1.00 27.86 165 LEU B C 1
ATOM 1805 O O . LEU B 1 139 ? 8.756 28.444 17.664 1.00 28.12 165 LEU B O 1
ATOM 1810 N N . THR B 1 140 ? 6.963 28.922 18.940 1.00 26.90 166 THR B N 1
ATOM 1811 C CA . THR B 1 140 ? 7.220 27.904 19.956 1.00 26.65 166 THR B CA 1
ATOM 1812 C C . THR 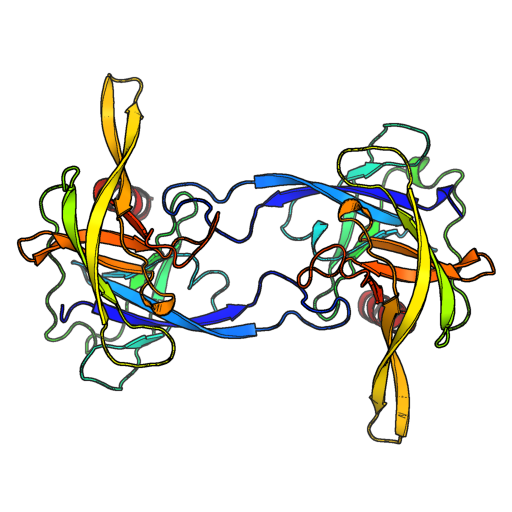B 1 140 ? 5.983 27.812 20.832 1.00 28.24 166 THR B C 1
ATOM 1813 O O . THR B 1 140 ? 4.986 28.487 20.572 1.00 29.28 166 THR B O 1
ATOM 1817 N N . ASN B 1 141 ? 6.028 26.983 21.867 1.00 28.55 167 ASN B N 1
ATOM 1818 C CA . ASN B 1 141 ? 4.882 26.890 22.759 1.00 30.42 167 ASN B CA 1
ATOM 1819 C C . ASN B 1 141 ? 4.896 27.964 23.837 1.00 32.11 167 ASN B C 1
ATOM 1820 O O . ASN B 1 141 ? 5.947 28.506 24.175 1.00 33.74 167 ASN B O 1
ATOM 1825 N N . ALA B 1 142 ? 3.723 28.276 24.373 1.00 31.80 168 ALA B N 1
ATOM 1826 C CA . ALA B 1 142 ? 3.636 29.243 25.454 1.00 32.11 168 ALA B CA 1
ATOM 1827 C C . ALA B 1 142 ? 4.136 28.655 26.770 1.00 35.59 168 ALA B C 1
ATOM 1828 O O . ALA B 1 142 ? 4.886 29.302 27.498 1.00 37.80 168 ALA B O 1
ATOM 1830 N N . HIS B 1 143 ? 3.741 27.416 27.059 1.00 35.32 169 HIS B N 1
ATOM 1831 C CA . HIS B 1 143 ? 4.004 26.801 28.363 1.00 34.92 169 HIS B CA 1
ATOM 1832 C C . HIS B 1 143 ? 5.484 26.669 28.750 1.00 37.61 169 HIS B C 1
ATOM 1833 O O . HIS B 1 143 ? 5.792 26.151 29.820 1.00 39.23 169 HIS B O 1
ATOM 1840 N N . SER B 1 144 ? 6.393 27.127 27.894 1.00 36.48 170 SER B N 1
ATOM 1841 C CA . SER B 1 144 ? 7.816 27.081 28.219 1.00 38.04 170 SER B CA 1
ATOM 1842 C C . SER B 1 144 ? 8.402 28.472 28.442 1.00 44.92 170 SER B C 1
ATOM 1843 O O . SER B 1 144 ? 9.554 28.610 28.849 1.00 46.13 170 SER B O 1
ATOM 1846 N N . VAL B 1 145 ? 7.609 29.503 28.173 1.00 47.03 171 VAL B N 1
ATOM 1847 C CA . VAL B 1 145 ? 8.093 30.871 28.299 1.00 48.39 171 VAL B CA 1
ATOM 1848 C C . VAL B 1 145 ? 7.217 31.708 29.230 1.00 55.39 171 VAL B C 1
ATOM 1849 O O . VAL B 1 145 ? 7.324 32.934 29.261 1.00 61.23 171 VAL B O 1
ATOM 1853 N N . GLU B 1 146 ? 6.350 31.039 29.986 1.00 58.79 172 GLU B N 1
ATOM 1854 C CA . GLU B 1 146 ? 5.496 31.719 30.959 1.00 65.27 172 GLU B CA 1
ATOM 1855 C C . GLU B 1 146 ? 6.285 32.055 32.227 1.00 71.25 172 GLU B C 1
ATOM 1856 O O . GLU B 1 146 ? 7.110 31.257 32.684 1.00 65.19 172 GLU B O 1
ATOM 1862 N N . HIS B 1 147 ? 6.034 33.248 32.768 1.00 75.79 173 HIS B N 1
ATOM 1863 C CA . HIS B 1 147 ? 6.744 33.769 33.942 1.00 80.51 173 HIS B CA 1
ATOM 1864 C C . HIS B 1 147 ? 8.241 33.918 33.683 1.00 82.10 173 HIS B C 1
ATOM 1865 O O . HIS B 1 147 ? 9.033 34.044 34.622 1.00 82.57 173 HIS B O 1
ATOM 1872 N N . HIS B 1 148 ? 8.613 33.906 32.406 1.00 78.28 174 HIS B N 1
ATOM 1873 C CA . HIS B 1 148 ? 10.009 33.939 31.987 1.00 77.77 174 HIS B CA 1
ATOM 1874 C C . HIS B 1 148 ? 10.741 35.153 32.541 1.00 80.84 174 HIS B C 1
ATOM 1875 O O . HIS B 1 148 ? 10.137 36.193 32.811 1.00 80.86 174 HIS B O 1
ATOM 1882 N N . THR B 1 149 ? 12.048 35.010 32.711 1.00 77.70 175 THR B N 1
ATOM 1883 C CA . THR B 1 149 ? 12.902 36.162 32.939 1.00 81.33 175 THR B CA 1
ATOM 1884 C C . THR B 1 149 ? 13.669 36.419 31.647 1.00 79.55 175 THR B C 1
ATOM 1885 O O . THR B 1 149 ? 13.852 37.566 31.237 1.00 79.49 175 THR B O 1
ATOM 1889 N N . GLN B 1 150 ? 14.093 35.335 31.001 1.00 74.05 176 GLN B N 1
ATOM 1890 C CA . GLN B 1 150 ? 14.837 35.420 29.749 1.00 70.44 176 GLN B CA 1
ATOM 1891 C C . GLN B 1 150 ? 14.852 34.087 29.008 1.00 63.49 176 GLN B C 1
ATOM 1892 O O . GLN B 1 150 ? 15.172 33.046 29.584 1.00 62.41 176 GLN B O 1
ATOM 1898 N N . VAL B 1 151 ? 14.508 34.120 27.726 1.00 56.16 177 VAL B N 1
ATOM 1899 C CA . VAL B 1 151 ? 14.563 32.917 26.908 1.00 50.94 177 VAL B CA 1
ATOM 1900 C C . VAL B 1 151 ? 15.674 33.000 25.868 1.00 47.85 177 VAL B C 1
ATOM 1901 O O . VAL B 1 151 ? 15.817 34.001 25.165 1.00 48.28 177 VAL B O 1
ATOM 1905 N N . LYS B 1 152 ? 16.465 31.939 25.787 1.00 45.55 178 LYS B N 1
ATOM 1906 C CA . LYS B 1 152 ? 17.613 31.905 24.897 1.00 44.07 178 LYS B CA 1
ATOM 1907 C C . LYS B 1 152 ? 17.455 30.815 23.840 1.00 42.37 178 LYS B C 1
ATOM 1908 O O . LYS B 1 152 ? 17.054 29.693 24.148 1.00 40.91 178 LYS B O 1
ATOM 1914 N N . LEU B 1 153 ? 17.764 31.157 22.592 1.00 44.31 179 LEU B N 1
ATOM 1915 C CA . LEU B 1 153 ? 17.630 30.223 21.478 1.00 40.37 179 LEU B CA 1
ATOM 1916 C C . LEU B 1 153 ? 18.980 29.690 21.014 1.00 40.80 179 LEU B C 1
ATOM 1917 O O . LEU B 1 153 ? 20.027 30.154 21.454 1.00 43.40 179 LEU B O 1
ATOM 1922 N N . LYS B 1 154 ? 18.945 28.716 20.114 1.00 40.89 180 LYS B N 1
ATOM 1923 C CA . LYS B 1 154 ? 20.159 28.078 19.623 1.00 41.33 180 LYS B CA 1
ATOM 1924 C C . LYS B 1 154 ? 19.874 27.355 18.311 1.00 42.02 180 LYS B C 1
ATOM 1925 O O . LYS B 1 154 ? 18.906 26.601 18.207 1.00 39.42 180 LYS B O 1
ATOM 1931 N N . LYS B 1 155 ? 20.713 27.596 17.308 1.00 47.02 181 LYS B N 1
ATOM 1932 C CA . LYS B 1 155 ? 20.570 26.936 16.014 1.00 43.46 181 LYS B CA 1
ATOM 1933 C C . LYS B 1 155 ? 21.334 25.610 15.987 1.00 45.93 181 LYS B C 1
ATOM 1934 O O . LYS B 1 155 ? 22.057 25.279 16.930 1.00 46.68 181 LYS B O 1
ATOM 1940 N N . ARG B 1 156 ? 21.166 24.857 14.904 1.00 48.49 182 ARG B N 1
ATOM 1941 C CA . ARG B 1 156 ? 21.597 23.458 14.851 1.00 51.16 182 ARG B CA 1
ATOM 1942 C C . ARG B 1 156 ? 23.105 23.234 15.028 1.00 56.25 182 ARG B C 1
ATOM 1943 O O . ARG B 1 156 ? 23.540 22.586 15.986 1.00 55.35 182 ARG B O 1
ATOM 1951 N N . GLY B 1 157 ? 23.897 23.766 14.102 1.00 54.44 183 GLY B N 1
ATOM 1952 C CA . GLY B 1 157 ? 25.325 23.504 14.090 1.00 58.25 183 GLY B CA 1
ATOM 1953 C C . GLY B 1 157 ? 26.120 24.355 15.059 1.00 61.21 183 GLY B C 1
ATOM 1954 O O . GLY B 1 157 ? 27.203 23.966 15.497 1.00 63.19 183 GLY B O 1
ATOM 1955 N N . SER B 1 158 ? 25.581 25.523 15.392 1.00 60.77 184 SER B N 1
ATOM 1956 C CA . SER B 1 158 ? 26.272 26.460 16.271 1.00 57.28 184 SER B CA 1
ATOM 1957 C C . SER B 1 158 ? 26.077 26.114 17.740 1.00 55.20 184 SER B C 1
ATOM 1958 O O . SER B 1 158 ? 25.104 25.456 18.108 1.00 54.86 184 SER B O 1
ATOM 1961 N N . ASP B 1 159 ? 27.014 26.560 18.572 1.00 55.97 185 ASP B N 1
ATOM 1962 C CA . ASP B 1 159 ? 26.897 26.409 20.017 1.00 53.03 185 ASP B CA 1
ATOM 1963 C C . ASP B 1 159 ? 26.467 27.740 20.621 1.00 51.85 185 ASP B C 1
ATOM 1964 O O . ASP B 1 159 ? 26.077 27.814 21.784 1.00 52.35 185 ASP B O 1
ATOM 1969 N N . THR B 1 160 ? 26.535 28.787 19.807 1.00 51.40 186 THR B N 1
ATOM 1970 C CA . THR B 1 160 ? 26.151 30.128 20.226 1.00 50.46 186 THR B CA 1
ATOM 1971 C C . THR B 1 160 ? 24.675 30.226 20.602 1.00 48.97 186 THR B C 1
ATOM 1972 O O . THR B 1 160 ? 23.799 29.860 19.818 1.00 51.36 186 THR B O 1
ATOM 1976 N N . LYS B 1 161 ? 24.405 30.723 21.804 1.00 46.18 187 LYS B N 1
ATOM 1977 C CA . LYS B 1 161 ? 23.040 31.029 22.210 1.00 45.80 187 LYS B CA 1
ATOM 1978 C C . LYS B 1 161 ? 22.692 32.468 21.854 1.00 46.98 187 LYS B C 1
ATOM 1979 O O . LYS B 1 161 ? 23.567 33.325 21.787 1.00 51.88 187 LYS B O 1
ATOM 1985 N N . TYR B 1 162 ? 21.411 32.728 21.630 1.00 44.15 188 TYR B N 1
ATOM 1986 C CA . TYR B 1 162 ? 20.948 34.070 21.311 1.00 45.64 188 TYR B CA 1
ATOM 1987 C C . TYR B 1 162 ? 19.830 34.463 22.269 1.00 47.47 188 TYR B C 1
ATOM 1988 O O . TYR B 1 162 ? 19.112 33.604 22.770 1.00 45.97 188 TYR B O 1
ATOM 1997 N N . LEU B 1 163 ? 19.684 35.760 22.524 1.00 47.27 189 LEU B N 1
ATOM 1998 C CA . LEU B 1 163 ? 18.652 36.237 23.434 1.00 43.68 189 LEU B CA 1
ATOM 1999 C C . LEU B 1 163 ? 17.365 36.536 22.684 1.00 46.07 189 LEU B C 1
ATOM 2000 O O . LEU B 1 163 ? 17.296 37.479 21.896 1.00 48.97 189 LEU B O 1
ATOM 2005 N N . ALA B 1 164 ? 16.342 35.729 22.940 1.00 45.66 190 ALA B N 1
ATOM 2006 C CA . ALA B 1 164 ? 15.058 35.892 22.277 1.00 44.19 190 ALA B CA 1
ATOM 2007 C C . ALA B 1 164 ? 14.209 36.946 22.972 1.00 43.85 190 ALA B C 1
ATOM 2008 O O . ALA B 1 164 ? 14.423 37.260 24.140 1.00 45.70 190 ALA B O 1
ATOM 2010 N N . THR B 1 165 ? 13.241 37.485 22.243 1.00 43.03 191 THR B N 1
ATOM 2011 C CA . THR B 1 165 ? 12.347 38.497 22.783 1.00 42.89 191 THR B CA 1
ATOM 2012 C C . THR B 1 165 ? 10.894 38.066 22.632 1.00 42.72 191 THR B C 1
ATOM 2013 O O . THR B 1 165 ? 10.365 37.995 21.522 1.00 43.13 191 THR B O 1
ATOM 2017 N N . VAL B 1 166 ? 10.252 37.784 23.757 1.00 40.52 192 VAL B N 1
ATOM 2018 C CA . VAL B 1 166 ? 8.865 37.351 23.759 1.00 39.44 192 VAL B CA 1
ATOM 2019 C C . VAL B 1 166 ? 7.917 38.424 23.213 1.00 41.38 192 VAL B C 1
ATOM 2020 O O . VAL B 1 166 ? 7.680 39.440 23.864 1.00 43.43 192 VAL B O 1
ATOM 2024 N N . LEU B 1 167 ? 7.376 38.194 22.020 1.00 41.03 193 LEU B N 1
ATOM 2025 C CA . LEU B 1 167 ? 6.422 39.125 21.418 1.00 41.84 193 LEU B CA 1
ATOM 2026 C C . LEU B 1 167 ? 5.005 38.924 21.951 1.00 42.34 193 LEU B C 1
ATOM 2027 O O . LEU B 1 167 ? 4.292 39.892 22.222 1.00 44.65 193 LEU B O 1
ATOM 2032 N N . ALA B 1 168 ? 4.597 37.666 22.089 1.00 40.85 194 ALA B N 1
ATOM 2033 C CA . ALA B 1 168 ? 3.251 37.347 22.558 1.00 38.73 194 ALA B CA 1
ATOM 2034 C C . ALA B 1 168 ? 3.178 35.940 23.142 1.00 37.16 194 ALA B C 1
ATOM 2035 O O . ALA B 1 168 ? 3.914 35.044 22.731 1.00 36.88 194 ALA B O 1
ATOM 2037 N N . ILE B 1 169 ? 2.289 35.758 24.111 1.00 35.20 195 ILE B N 1
ATOM 2038 C CA . ILE B 1 169 ? 2.087 34.459 24.732 1.00 33.35 195 ILE B CA 1
ATOM 2039 C C . ILE B 1 169 ? 0.603 34.130 24.758 1.00 34.43 195 ILE B C 1
ATOM 2040 O O . ILE B 1 169 ? -0.177 34.809 25.421 1.00 36.26 195 ILE B O 1
ATOM 2045 N N . GLY B 1 170 ? 0.219 33.087 24.030 1.00 34.78 196 GLY B N 1
ATOM 2046 C CA . GLY B 1 170 ? -1.178 32.719 23.894 1.00 32.84 196 GLY B CA 1
ATOM 2047 C C . GLY B 1 170 ? -1.779 32.163 25.167 1.00 32.86 196 GLY B C 1
ATOM 2048 O O . GLY B 1 170 ? -1.075 31.624 26.020 1.00 34.28 196 GLY B O 1
ATOM 2049 N N . THR B 1 171 ? -3.093 32.300 25.295 1.00 33.10 197 THR B N 1
ATOM 2050 C CA . THR B 1 171 ? -3.808 31.795 26.457 1.00 33.17 197 THR B CA 1
ATOM 2051 C C . THR B 1 171 ? -4.979 30.956 25.968 1.00 36.63 197 THR B C 1
ATOM 2052 O O . THR B 1 171 ? -5.537 30.142 26.707 1.00 38.10 197 THR B O 1
ATOM 2056 N N . GLU B 1 172 ? -5.349 31.172 24.712 1.00 34.41 198 GLU B N 1
ATOM 2057 C CA . GLU B 1 172 ? -6.397 30.387 24.082 1.00 34.86 198 GLU B CA 1
ATOM 2058 C C . GLU B 1 172 ? -5.780 29.141 23.458 1.00 32.87 198 GLU B C 1
ATOM 2059 O O . GLU B 1 172 ? -6.461 28.138 23.231 1.00 31.26 198 GLU B O 1
ATOM 2065 N N . CYS B 1 173 ? -4.478 29.223 23.192 1.00 31.01 199 CYS B N 1
ATOM 2066 C CA . CYS B 1 173 ? -3.719 28.133 22.587 1.00 29.42 199 CYS B CA 1
ATOM 2067 C C . CYS B 1 173 ? -2.272 28.171 23.085 1.00 28.47 199 CYS B C 1
ATOM 2068 O O . CYS B 1 173 ? -1.780 29.219 23.487 1.00 30.11 199 CYS B O 1
ATOM 2071 N N . ASP B 1 174 ? -1.588 27.032 23.052 1.00 27.40 200 ASP B N 1
ATOM 2072 C CA . ASP B 1 174 ? -0.249 26.927 23.635 1.00 27.37 200 ASP B CA 1
ATOM 2073 C C . ASP B 1 174 ? 0.812 27.388 22.632 1.00 28.06 200 ASP B C 1
ATOM 2074 O O . ASP B 1 174 ? 1.670 26.611 22.230 1.00 26.69 200 ASP B O 1
ATOM 2079 N N . ILE B 1 175 ? 0.757 28.657 22.241 1.00 30.24 201 ILE B N 1
ATOM 2080 C CA . ILE B 1 175 ? 1.666 29.188 21.230 1.00 29.92 201 ILE B CA 1
ATOM 2081 C C . ILE B 1 175 ? 2.330 30.472 21.721 1.00 31.05 201 ILE B C 1
ATOM 2082 O O . ILE B 1 175 ? 1.664 31.378 22.223 1.00 30.09 201 ILE B O 1
ATOM 2087 N N . ALA B 1 176 ? 3.646 30.548 21.563 1.00 32.36 202 ALA B N 1
ATOM 2088 C CA . ALA B 1 176 ? 4.377 31.776 21.847 1.00 32.64 202 ALA B CA 1
ATOM 2089 C C . ALA B 1 176 ? 5.062 32.303 20.586 1.00 33.77 202 ALA B C 1
ATOM 2090 O O . ALA B 1 176 ? 5.543 31.530 19.755 1.00 29.93 202 ALA B O 1
ATOM 2092 N N . LEU B 1 177 ? 5.101 33.625 20.456 1.00 37.89 203 LEU B N 1
ATOM 2093 C CA . LEU B 1 177 ? 5.725 34.281 19.314 1.00 35.78 203 LEU B CA 1
ATOM 2094 C C . LEU B 1 177 ? 6.975 35.028 19.762 1.00 36.54 203 LEU B C 1
ATOM 2095 O O . LEU B 1 177 ? 6.893 35.949 20.567 1.00 38.01 203 LEU B O 1
ATOM 2100 N N . LEU B 1 178 ? 8.134 34.629 19.250 1.00 36.61 204 LEU B N 1
ATOM 2101 C CA . LEU B 1 178 ? 9.390 35.235 19.682 1.00 37.28 204 LEU B CA 1
ATOM 2102 C C . LEU B 1 178 ? 10.084 35.973 18.554 1.00 39.91 204 LEU B C 1
ATOM 2103 O O . LEU B 1 178 ? 9.703 35.852 17.389 1.00 40.60 204 LEU B O 1
ATOM 2108 N N . THR B 1 179 ? 11.117 36.729 18.915 1.00 43.22 205 THR B N 1
ATOM 2109 C CA . THR B 1 179 ? 12.012 37.340 17.940 1.00 44.51 205 THR B CA 1
ATOM 2110 C C . THR B 1 179 ? 13.387 37.539 18.558 1.00 43.62 205 THR B C 1
ATOM 2111 O O . THR B 1 179 ? 13.548 37.439 19.775 1.00 42.50 205 THR B O 1
ATOM 2115 N N . VAL B 1 180 ? 14.376 37.802 17.710 1.00 46.96 206 VAL B N 1
ATOM 2116 C CA . VAL B 1 180 ? 15.741 38.043 18.161 1.00 50.91 206 VAL B CA 1
ATOM 2117 C C . VAL B 1 180 ? 16.255 39.340 17.549 1.00 55.40 206 VAL B C 1
ATOM 2118 O O . VAL B 1 180 ? 16.052 39.598 16.361 1.00 54.30 206 VAL B O 1
ATOM 2122 N N . THR B 1 181 ? 16.913 40.158 18.363 1.00 59.02 207 THR B N 1
ATOM 2123 C CA . THR B 1 181 ? 17.400 41.450 17.899 1.00 58.71 207 THR B CA 1
ATOM 2124 C C . THR B 1 181 ? 18.680 41.306 17.081 1.00 58.19 207 THR B C 1
ATOM 2125 O O . THR B 1 181 ? 18.880 42.028 16.104 1.00 58.60 207 THR B O 1
ATOM 2129 N N . ASP B 1 182 ? 19.541 40.376 17.487 1.00 56.32 208 ASP B N 1
ATOM 2130 C CA . ASP B 1 182 ? 20.761 40.084 16.743 1.00 59.45 208 ASP B CA 1
ATOM 2131 C C . ASP B 1 182 ? 20.394 39.679 15.321 1.00 62.17 208 ASP B C 1
ATOM 2132 O O . ASP B 1 182 ? 19.392 39.002 15.102 1.00 64.34 208 ASP B O 1
ATOM 2137 N N . ASP B 1 183 ? 21.202 40.100 14.355 1.00 63.00 209 ASP B N 1
ATOM 2138 C CA . ASP B 1 183 ? 20.918 39.816 12.955 1.00 64.38 209 ASP B CA 1
ATOM 2139 C C . ASP B 1 183 ? 21.718 38.613 12.476 1.00 66.29 209 ASP B C 1
ATOM 2140 O O . ASP B 1 183 ? 21.407 38.019 11.443 1.00 66.87 209 ASP B O 1
ATOM 2145 N N . GLU B 1 184 ? 22.744 38.257 13.243 1.00 64.03 210 GLU B N 1
ATOM 2146 C CA . GLU B 1 184 ? 23.569 37.088 12.955 1.00 66.67 210 GLU B CA 1
ATOM 2147 C C . GLU B 1 184 ? 22.730 35.819 13.087 1.00 68.43 210 GLU B C 1
ATOM 2148 O O . GLU B 1 184 ? 23.053 34.772 12.518 1.00 67.00 210 GLU B O 1
ATOM 2154 N N . PHE B 1 185 ? 21.645 35.934 13.845 1.00 66.42 211 PHE B N 1
ATOM 2155 C CA . PHE B 1 185 ? 20.699 34.847 14.041 1.00 60.57 211 PHE B CA 1
ATOM 2156 C C . PHE B 1 185 ? 19.986 34.501 12.738 1.00 59.23 211 PHE B C 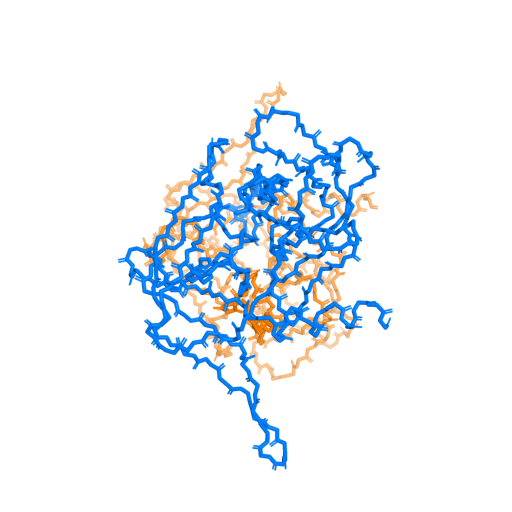1
ATOM 2157 O O . PHE B 1 185 ? 19.936 33.337 12.338 1.00 56.87 211 PHE B O 1
ATOM 2165 N N . TRP B 1 186 ? 19.450 35.521 12.074 1.00 57.68 212 TRP B N 1
ATOM 2166 C CA . TRP B 1 186 ? 18.626 35.319 10.886 1.00 58.92 212 TRP B CA 1
ATOM 2167 C C . TRP B 1 186 ? 19.445 35.134 9.618 1.00 63.63 212 TRP B C 1
ATOM 2168 O O . TRP B 1 186 ? 18.894 34.866 8.549 1.00 63.98 212 TRP B O 1
ATOM 2179 N N . GLU B 1 187 ? 20.760 35.277 9.738 1.00 65.60 213 GLU B N 1
ATOM 2180 C CA . GLU B 1 187 ? 21.639 35.143 8.583 1.00 66.79 213 GLU B CA 1
ATOM 2181 C C . GLU B 1 187 ? 21.752 33.699 8.116 1.00 63.57 213 GLU B C 1
ATOM 2182 O O . GLU B 1 187 ? 22.132 32.814 8.885 1.00 63.61 213 GLU B O 1
ATOM 2188 N N . GLY B 1 188 ? 21.415 33.475 6.849 1.00 61.67 214 GLY B N 1
ATOM 2189 C CA . GLY B 1 188 ? 21.571 32.175 6.225 1.00 60.34 214 GLY B CA 1
ATOM 2190 C C . GLY B 1 188 ? 20.672 31.091 6.782 1.00 57.80 214 GLY B C 1
ATOM 2191 O O . GLY B 1 188 ? 21.104 29.953 6.968 1.00 59.93 214 GLY B O 1
ATOM 2192 N N . VAL B 1 189 ? 19.420 31.442 7.056 1.00 54.98 215 VAL B N 1
ATOM 2193 C CA . VAL B 1 189 ? 18.435 30.463 7.501 1.00 52.93 215 VAL B CA 1
ATOM 2194 C C . VAL B 1 189 ? 17.106 30.680 6.789 1.00 51.71 215 VAL B C 1
ATOM 2195 O O . VAL B 1 189 ? 16.612 31.806 6.700 1.00 52.41 215 VAL B O 1
ATOM 2199 N N . SER B 1 190 ? 16.532 29.598 6.276 1.00 46.36 216 SER B N 1
ATOM 2200 C CA . SER B 1 190 ? 15.291 29.689 5.520 1.00 44.99 216 SER B CA 1
ATOM 2201 C C . SER B 1 190 ? 14.077 29.309 6.365 1.00 42.67 216 SER B C 1
ATOM 2202 O O . SER B 1 190 ? 13.995 28.193 6.882 1.00 41.60 216 SER B O 1
ATOM 2205 N N . PRO B 1 191 ? 13.129 30.243 6.509 1.00 38.44 217 PRO B N 1
ATOM 2206 C CA . PRO B 1 191 ? 11.895 29.971 7.250 1.00 38.30 217 PRO B CA 1
ATOM 2207 C C . PRO B 1 191 ? 11.127 28.799 6.651 1.00 36.63 217 PRO B C 1
ATOM 2208 O O . PRO B 1 191 ? 11.251 28.530 5.457 1.00 37.03 217 PRO B O 1
ATOM 2212 N N . VAL B 1 192 ? 10.354 28.105 7.478 1.00 33.55 218 VAL B N 1
ATOM 2213 C CA . VAL B 1 192 ? 9.587 26.963 7.013 1.00 31.23 218 VAL B CA 1
ATOM 2214 C C . VAL B 1 192 ? 8.473 27.438 6.092 1.00 31.62 218 VAL B C 1
ATOM 2215 O O . VAL B 1 192 ? 8.098 28.606 6.122 1.00 33.41 218 VAL B O 1
ATOM 2219 N N . GLU B 1 193 ? 7.955 26.537 5.265 1.00 29.61 219 GLU B N 1
ATOM 2220 C CA . GLU B 1 193 ? 6.839 26.867 4.389 1.00 30.92 219 GLU B CA 1
ATOM 2221 C C . GLU B 1 193 ? 5.613 26.090 4.838 1.00 30.81 219 GLU B C 1
ATOM 2222 O O . GLU B 1 193 ? 5.708 24.910 5.168 1.00 31.97 219 GLU B O 1
ATOM 2228 N N . PHE B 1 194 ? 4.460 26.745 4.845 1.00 31.50 220 PHE B N 1
ATOM 2229 C CA . PHE B 1 194 ? 3.230 26.112 5.316 1.00 29.95 220 PHE B CA 1
ATOM 2230 C C . PHE B 1 194 ? 2.436 25.459 4.187 1.00 30.71 220 PHE B C 1
ATOM 2231 O O . PHE B 1 194 ? 1.901 26.144 3.316 1.00 34.00 220 PHE B O 1
ATOM 2239 N N . GLY B 1 195 ? 2.351 24.132 4.220 1.00 30.09 221 GLY B N 1
ATOM 2240 C CA . GLY B 1 195 ? 1.660 23.376 3.187 1.00 28.30 221 GLY B CA 1
ATOM 2241 C C . GLY B 1 195 ? 0.226 23.004 3.515 1.00 26.25 221 GLY B C 1
ATOM 2242 O O . GLY B 1 195 ? -0.339 23.486 4.493 1.00 27.54 221 GLY B O 1
ATOM 2243 N N . ASP B 1 196 ? -0.354 22.134 2.691 1.00 27.55 222 ASP B N 1
ATOM 2244 C CA . ASP B 1 196 ? -1.770 21.791 2.779 1.00 28.44 222 ASP B CA 1
ATOM 2245 C C . ASP B 1 196 ? -2.102 21.110 4.090 1.00 30.20 222 ASP B C 1
ATOM 2246 O O . ASP B 1 196 ? -1.296 20.338 4.614 1.00 29.31 222 ASP B O 1
ATOM 2251 N N . LEU B 1 197 ? -3.301 21.387 4.600 1.00 32.25 223 LEU B N 1
ATOM 2252 C CA . LEU B 1 197 ? -3.823 20.715 5.787 1.00 31.95 223 LEU B CA 1
ATOM 2253 C C . LEU B 1 197 ? -3.835 19.207 5.556 1.00 32.27 223 LEU B C 1
ATOM 2254 O O . LEU B 1 197 ? -4.276 18.739 4.504 1.00 33.92 223 LEU B O 1
ATOM 2259 N N . PRO B 1 198 ? -3.341 18.437 6.534 1.00 30.35 224 PRO B N 1
ATOM 2260 C CA . PRO B 1 198 ? -3.310 16.977 6.405 1.00 30.02 224 PRO B CA 1
ATOM 2261 C C . PRO B 1 198 ? -4.688 16.349 6.573 1.00 27.71 224 PRO B C 1
ATOM 2262 O O . PRO B 1 198 ? -5.612 16.991 7.069 1.00 27.47 224 PRO B O 1
ATOM 2266 N N . ALA B 1 199 ? -4.812 15.097 6.149 1.00 26.39 225 ALA B N 1
ATOM 2267 C CA . ALA B 1 199 ? -6.049 14.350 6.296 1.00 25.43 225 ALA B CA 1
ATOM 2268 C C . ALA B 1 199 ? -5.818 13.224 7.287 1.00 24.40 225 ALA B C 1
ATOM 2269 O O . ALA B 1 199 ? -4.692 12.995 7.717 1.00 24.13 225 ALA B O 1
ATOM 2271 N N . LEU B 1 200 ? -6.884 12.525 7.655 1.00 24.23 226 LEU B N 1
ATOM 2272 C CA . LEU B 1 200 ? -6.764 11.386 8.550 1.00 21.78 226 LEU B CA 1
ATOM 2273 C C . LEU B 1 200 ? -5.830 10.351 7.938 1.00 24.47 226 LEU B C 1
ATOM 2274 O O . LEU B 1 200 ? -5.805 10.165 6.723 1.00 25.16 226 LEU B O 1
ATOM 2279 N N . GLN B 1 201 ? -5.040 9.709 8.792 1.00 27.37 227 GLN B N 1
ATOM 2280 C CA . GLN B 1 201 ? -4.061 8.700 8.383 1.00 26.36 227 GLN B CA 1
ATOM 2281 C C . GLN B 1 201 ? -2.868 9.247 7.589 1.00 25.94 227 GLN B C 1
ATOM 2282 O O . GLN B 1 201 ? -1.973 8.488 7.221 1.00 28.72 227 GLN B O 1
ATOM 2288 N N . ASP B 1 202 ? -2.847 10.556 7.346 1.00 22.44 228 ASP B N 1
ATOM 2289 C CA . ASP B 1 202 ? -1.689 11.198 6.729 1.00 22.51 228 ASP B CA 1
ATOM 2290 C C . ASP B 1 202 ? -0.455 11.121 7.609 1.00 22.90 228 ASP B C 1
ATOM 2291 O O . ASP B 1 202 ? -0.516 11.393 8.803 1.00 25.09 228 ASP B O 1
ATOM 2296 N N . ALA B 1 203 ? 0.674 10.759 7.020 1.00 23.64 229 ALA B N 1
ATOM 2297 C CA . ALA B 1 203 ? 1.911 10.719 7.776 1.00 23.18 229 ALA B CA 1
ATOM 2298 C C . ALA B 1 203 ? 2.361 12.140 8.054 1.00 23.60 229 ALA B C 1
ATOM 2299 O O . ALA B 1 203 ? 2.319 13.001 7.176 1.00 25.13 229 ALA B O 1
ATOM 2301 N N . VAL B 1 204 ? 2.770 12.389 9.288 1.00 23.55 230 VAL B N 1
ATOM 2302 C CA . VAL B 1 204 ? 3.399 13.652 9.619 1.00 22.92 230 VAL B CA 1
ATOM 2303 C C . VAL B 1 204 ? 4.763 13.388 10.219 1.00 22.76 230 VAL B C 1
ATOM 2304 O O . VAL B 1 204 ? 5.063 12.281 10.670 1.00 23.17 230 VAL B O 1
ATOM 2308 N N . THR B 1 205 ? 5.591 14.419 10.218 1.00 21.99 231 THR B N 1
ATOM 2309 C CA . THR B 1 205 ? 6.916 14.308 10.777 1.00 20.02 231 THR B CA 1
ATOM 2310 C C . THR B 1 205 ? 7.104 15.447 11.751 1.00 21.58 231 THR B C 1
ATOM 2311 O O . THR B 1 205 ? 6.797 16.596 11.435 1.00 22.80 231 THR B O 1
ATOM 2315 N N . VAL B 1 206 ? 7.593 15.125 12.941 1.00 20.37 232 VAL B N 1
ATOM 2316 C CA . VAL B 1 206 ? 7.812 16.130 13.966 1.00 19.35 232 VAL B CA 1
ATOM 2317 C C . VAL B 1 206 ? 9.293 16.266 14.248 1.00 18.60 232 VAL B C 1
ATOM 2318 O O . VAL B 1 206 ? 9.961 15.291 14.582 1.00 19.37 232 VAL B O 1
ATOM 2322 N N . VAL B 1 207 ? 9.798 17.486 14.111 1.00 21.26 233 VAL B N 1
ATOM 2323 C CA . VAL B 1 207 ? 11.218 17.756 14.281 1.00 21.15 233 VAL B CA 1
ATOM 2324 C C . VAL B 1 207 ? 11.439 18.625 15.508 1.00 21.47 233 VAL B C 1
ATOM 2325 O O . VAL B 1 207 ? 10.871 19.714 15.617 1.00 21.22 233 VAL B O 1
ATOM 2329 N N . GLY B 1 208 ? 12.260 18.140 16.432 1.00 20.43 234 GLY B N 1
ATOM 2330 C CA . GLY B 1 208 ? 12.566 18.897 17.628 1.00 22.25 234 GLY B CA 1
ATOM 2331 C C . GLY B 1 208 ? 13.830 18.436 18.322 1.00 25.53 234 GLY B C 1
ATOM 2332 O O . GLY B 1 208 ? 14.443 17.443 17.929 1.00 25.14 234 GLY B O 1
ATOM 2333 N N . TYR B 1 209 ? 14.221 19.168 19.361 1.00 27.61 235 TYR B N 1
ATOM 2334 C CA . TYR B 1 209 ? 15.368 18.798 20.180 1.00 28.30 235 TYR B CA 1
ATOM 2335 C C . TYR B 1 209 ? 14.893 18.132 21.465 1.00 29.99 235 TYR B C 1
ATOM 2336 O O . TYR B 1 209 ? 14.244 18.776 22.292 1.00 30.48 235 TYR B O 1
ATOM 2345 N N . PRO B 1 210 ? 15.213 16.839 21.637 1.00 31.94 236 PRO B N 1
ATOM 2346 C CA . PRO B 1 210 ? 14.882 16.123 22.873 1.00 31.06 236 PRO B CA 1
ATOM 2347 C C . PRO B 1 210 ? 15.595 16.766 24.051 1.00 32.85 236 PRO B C 1
ATOM 2348 O O . PRO B 1 210 ? 16.705 17.282 23.886 1.00 33.60 236 PRO B O 1
ATOM 2352 N N . ILE B 1 211 ? 14.964 16.738 25.221 1.00 34.59 237 ILE B N 1
ATOM 2353 C CA . ILE B 1 211 ? 15.456 17.495 26.370 1.00 35.61 237 ILE B CA 1
ATOM 2354 C C . ILE B 1 211 ? 16.768 16.952 26.950 1.00 36.36 237 ILE B C 1
ATOM 2355 O O . ILE B 1 211 ? 16.937 15.742 27.135 1.00 34.27 237 ILE B O 1
ATOM 2360 N N . GLY B 1 212 ? 17.703 17.864 27.209 1.00 36.48 238 GLY B N 1
ATOM 2361 C CA . GLY B 1 212 ? 18.978 17.507 27.807 1.00 36.57 238 GLY B CA 1
ATOM 2362 C C . GLY B 1 212 ? 20.069 17.202 26.800 1.00 38.43 238 GLY B C 1
ATOM 2363 O O . GLY B 1 212 ? 21.092 16.611 27.144 1.00 41.19 238 GLY B O 1
ATOM 2364 N N . GLY B 1 213 ? 19.853 17.608 25.553 1.00 36.98 239 GLY B N 1
ATOM 2365 C CA . GLY B 1 213 ? 20.819 17.371 24.495 1.00 37.25 239 GLY B CA 1
ATOM 2366 C C . GLY B 1 213 ? 20.657 18.356 23.356 1.00 38.42 239 GLY B C 1
ATOM 2367 O O . GLY B 1 213 ? 19.641 19.047 23.271 1.00 36.44 239 GLY B O 1
ATOM 2368 N N . ASP B 1 214 ? 21.657 18.417 22.479 1.00 37.50 240 ASP B N 1
ATOM 2369 C CA . ASP B 1 214 ? 21.648 19.365 21.367 1.00 36.69 240 ASP B CA 1
ATOM 2370 C C . ASP B 1 214 ? 21.301 18.721 20.025 1.00 38.91 240 ASP B C 1
ATOM 2371 O O . ASP B 1 214 ? 21.116 19.423 19.027 1.00 38.11 240 ASP B O 1
ATOM 2376 N N . THR B 1 215 ? 21.222 17.391 20.001 1.00 36.51 241 THR B N 1
ATOM 2377 C CA . THR B 1 215 ? 20.883 16.663 18.780 1.00 32.63 241 THR B CA 1
ATOM 2378 C C . THR B 1 215 ? 19.423 16.872 18.394 1.00 31.39 241 THR B C 1
ATOM 2379 O O . THR B 1 215 ? 18.587 17.186 19.242 1.00 30.98 241 THR B O 1
ATOM 2383 N N . ILE B 1 216 ? 19.124 16.697 17.109 1.00 30.73 242 ILE B N 1
ATOM 2384 C CA . ILE B 1 216 ? 17.755 16.799 16.619 1.00 27.71 242 ILE B CA 1
ATOM 2385 C C . ILE B 1 216 ? 17.096 15.427 16.542 1.00 27.39 242 ILE B C 1
ATOM 2386 O O . ILE B 1 216 ? 17.688 14.469 16.050 1.00 28.61 242 ILE B O 1
ATOM 2391 N N . SER B 1 217 ? 15.874 15.334 17.048 1.00 26.45 243 SER B N 1
ATOM 2392 C CA . SER B 1 217 ? 15.097 14.114 16.928 1.00 24.26 243 SER B CA 1
ATOM 2393 C C . SER B 1 217 ? 14.019 14.303 15.878 1.00 23.62 243 SER B C 1
ATOM 2394 O O . SER B 1 217 ? 13.357 15.341 15.831 1.00 23.93 243 SER B O 1
ATOM 2397 N N . VAL B 1 218 ? 13.850 13.295 15.033 1.00 23.10 244 VAL B N 1
ATOM 2398 C CA . VAL B 1 218 ? 12.811 13.312 14.017 1.00 21.06 244 VAL B CA 1
ATOM 2399 C C . VAL B 1 218 ? 11.848 12.164 14.265 1.00 20.04 244 VAL B C 1
ATOM 2400 O O . VAL B 1 218 ? 12.250 11.006 14.288 1.00 22.06 244 VAL B O 1
ATOM 2404 N N . THR B 1 219 ? 10.577 12.493 14.463 1.00 19.94 245 THR B N 1
ATOM 2405 C CA . THR B 1 219 ? 9.586 11.504 14.862 1.00 20.27 245 THR B CA 1
ATOM 2406 C C . THR B 1 219 ? 8.525 11.319 13.793 1.00 19.14 245 THR B C 1
ATOM 2407 O O . THR B 1 219 ? 7.984 12.287 13.270 1.00 19.47 245 THR B O 1
ATOM 2411 N N . SER B 1 220 ? 8.233 10.066 13.473 1.00 21.27 246 SER B N 1
ATOM 2412 C CA . SER B 1 220 ? 7.196 9.739 12.508 1.00 21.41 246 SER B CA 1
ATOM 2413 C C . SER B 1 220 ? 5.887 9.504 13.233 1.00 19.51 246 SER B C 1
ATOM 2414 O O . SER B 1 220 ? 5.863 8.798 14.234 1.00 23.39 246 SER B O 1
ATOM 2417 N N . GLY B 1 221 ? 4.804 10.091 12.735 1.00 18.32 247 GLY B N 1
ATOM 2418 C CA . GLY B 1 221 ? 3.480 9.829 13.277 1.00 21.94 247 GLY B CA 1
ATOM 2419 C C . GLY B 1 221 ? 2.382 9.978 12.237 1.00 23.85 247 GLY B C 1
ATOM 2420 O O . GLY B 1 221 ? 2.585 10.616 11.204 1.00 26.07 247 GLY B O 1
ATOM 2421 N N . VAL B 1 222 ? 1.216 9.392 12.488 1.00 23.24 248 VAL B N 1
ATOM 2422 C CA . VAL B 1 222 ? 0.095 9.560 11.562 1.00 24.30 248 VAL B CA 1
ATOM 2423 C C . VAL B 1 222 ? -1.098 10.250 12.227 1.00 24.13 248 VAL B C 1
ATOM 2424 O O . VAL B 1 222 ? -1.407 9.998 13.390 1.00 24.90 248 VAL B O 1
ATOM 2428 N N . VAL B 1 223 ? -1.749 11.139 11.485 1.00 23.11 249 VAL B N 1
ATOM 2429 C CA . VAL B 1 223 ? -2.893 11.878 12.001 1.00 23.23 249 VAL B CA 1
ATOM 2430 C C . VAL B 1 223 ? -4.037 10.930 12.321 1.00 23.42 249 VAL B C 1
ATOM 2431 O O . VAL B 1 223 ? -4.729 10.455 11.423 1.00 23.09 249 VAL B O 1
ATOM 2435 N N . SER B 1 224 ? -4.231 10.657 13.606 1.00 24.31 250 SER B N 1
ATOM 2436 C CA . SER B 1 224 ? -5.196 9.650 14.032 1.00 23.30 250 SER B CA 1
ATOM 2437 C C . SER B 1 224 ? -6.523 10.251 14.466 1.00 23.31 250 SER B C 1
ATOM 2438 O O . SER B 1 224 ? -7.508 9.533 14.621 1.00 25.20 250 SER B O 1
ATOM 2441 N N . ARG B 1 225 ? -6.554 11.565 14.662 1.00 23.83 251 ARG B N 1
ATOM 2442 C CA . ARG B 1 225 ? -7.784 12.225 15.087 1.00 23.69 251 ARG B CA 1
ATOM 2443 C C . ARG B 1 225 ? -7.755 13.725 14.798 1.00 22.62 251 ARG B C 1
ATOM 2444 O O . ARG B 1 225 ? -6.703 14.359 14.875 1.00 22.94 251 ARG B O 1
ATOM 2452 N N . MET B 1 226 ? -8.914 14.283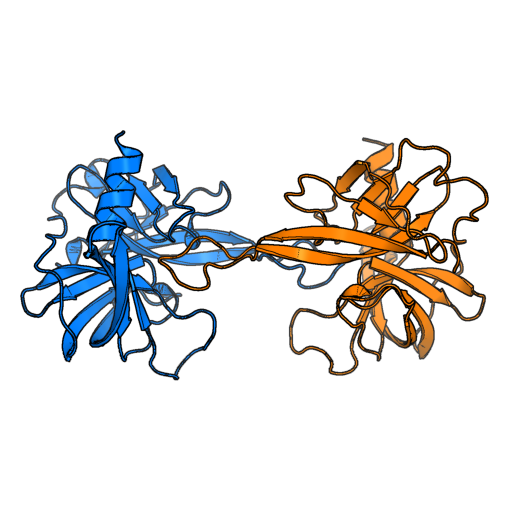 14.460 1.00 21.74 252 MET B N 1
ATOM 2453 C CA . MET B 1 226 ? -9.044 15.713 14.211 1.00 22.93 252 MET B CA 1
ATOM 2454 C C . MET B 1 226 ? -10.171 16.319 15.030 1.00 24.39 252 MET B C 1
ATOM 2455 O O . MET B 1 226 ? -11.231 15.720 15.176 1.00 26.53 252 MET B O 1
ATOM 2460 N N . GLU B 1 227 ? -9.944 17.520 15.546 1.00 25.90 253 GLU B N 1
ATOM 2461 C CA . GLU B 1 227 ? -10.983 18.258 16.245 1.00 27.49 253 GLU B CA 1
ATOM 2462 C C . GLU B 1 227 ? -11.388 19.437 15.367 1.00 28.70 253 GLU B C 1
ATOM 2463 O O . GLU B 1 227 ? -10.539 20.208 14.925 1.00 29.67 253 GLU B O 1
ATOM 2469 N N . ILE B 1 228 ? -12.684 19.574 15.110 1.00 29.31 254 ILE B N 1
ATOM 2470 C CA . ILE B 1 228 ? -13.160 20.536 14.116 1.00 32.92 254 ILE B CA 1
ATOM 2471 C C . ILE B 1 228 ? -14.100 21.613 14.667 1.00 36.57 254 ILE B C 1
ATOM 2472 O O . ILE B 1 228 ? -15.145 21.311 15.253 1.00 35.62 254 ILE B O 1
ATOM 2477 N N . LEU B 1 229 ? -13.710 22.869 14.461 1.00 37.90 255 LEU B N 1
ATOM 2478 C CA . LEU B 1 229 ? -14.515 24.021 14.857 1.00 41.32 255 LEU B CA 1
ATOM 2479 C C . LEU B 1 229 ? -15.720 24.184 13.938 1.00 45.66 255 LEU B C 1
ATOM 2480 O O . LEU B 1 229 ? -15.703 23.736 12.795 1.00 46.52 255 LEU B O 1
ATOM 2485 N N . SER B 1 230 ? -16.763 24.839 14.433 1.00 49.57 256 SER B N 1
ATOM 2486 C CA . SER B 1 230 ? -17.957 25.054 13.629 1.00 52.81 256 SER B CA 1
ATOM 2487 C C . SER B 1 230 ? -18.638 26.373 13.996 1.00 60.42 256 SER B C 1
ATOM 2488 O O . SER B 1 230 ? -19.247 26.497 15.060 1.00 62.37 256 SER B O 1
ATOM 2491 N N . TYR B 1 231 ? -18.523 27.358 13.108 1.00 64.57 257 TYR B N 1
ATOM 2492 C CA . TYR B 1 231 ? -19.118 28.671 13.333 1.00 65.17 257 TYR B CA 1
ATOM 2493 C C . TYR B 1 231 ? -20.609 28.659 13.006 1.00 69.74 257 TYR B C 1
ATOM 2494 O O . TYR B 1 231 ? -21.095 27.759 12.317 1.00 65.54 257 TYR B O 1
ATOM 2496 N N . VAL B 1 232 ? -21.328 29.662 13.505 1.00 76.55 258 VAL B N 1
ATOM 2497 C CA . VAL B 1 232 ? -22.763 29.789 13.254 1.00 73.72 258 VAL B CA 1
ATOM 2498 C C . VAL B 1 232 ? -23.044 30.176 11.802 1.00 75.28 258 VAL B C 1
ATOM 2499 O O . VAL B 1 232 ? -24.170 30.039 11.320 1.00 71.79 258 VAL B O 1
ATOM 2501 N N . HIS B 1 233 ? -22.013 30.662 11.114 1.00 75.97 259 HIS B N 1
ATOM 2502 C CA . HIS B 1 233 ? -22.112 30.979 9.694 1.00 74.10 259 HIS B CA 1
ATOM 2503 C C . HIS B 1 233 ? -22.404 29.718 8.884 1.00 74.96 259 HIS B C 1
ATOM 2504 O O . HIS B 1 233 ? -23.151 29.754 7.905 1.00 73.88 259 HIS B O 1
ATOM 2506 N N . GLY B 1 234 ? -21.814 28.603 9.305 1.00 73.31 260 GLY B N 1
ATOM 2507 C CA . GLY B 1 234 ? -21.973 27.336 8.613 1.00 68.72 260 GLY B CA 1
ATOM 2508 C C . GLY B 1 234 ? -20.634 26.775 8.172 1.00 69.08 260 GLY B C 1
ATOM 2509 O O . GLY B 1 234 ? -20.542 25.619 7.750 1.00 63.68 260 GLY B O 1
ATOM 2510 N N . SER B 1 235 ? -19.595 27.601 8.277 1.00 71.30 261 SER B N 1
ATOM 2511 C CA . SER B 1 235 ? -18.245 27.218 7.869 1.00 68.44 261 SER B CA 1
ATOM 2512 C C . SER B 1 235 ? -17.496 26.501 8.991 1.00 64.12 261 SER B C 1
ATOM 2513 O O . SER B 1 235 ? -17.665 26.825 10.169 1.00 61.15 261 SER B O 1
ATOM 2515 N N . THR B 1 236 ? -16.665 25.530 8.618 1.00 57.42 262 THR B N 1
ATOM 2516 C CA . THR B 1 236 ? -15.885 24.768 9.590 1.00 52.98 262 THR B CA 1
ATOM 2517 C C . THR B 1 236 ? -14.381 24.896 9.355 1.00 50.11 262 THR B C 1
ATOM 2518 O O . THR B 1 236 ? -13.892 24.628 8.257 1.00 51.80 262 THR B O 1
ATOM 2522 N N . GLU B 1 237 ? -13.647 25.298 10.389 1.00 46.34 263 GLU B N 1
ATOM 2523 C CA . GLU B 1 237 ? -12.190 25.275 10.318 1.00 44.31 263 GLU B CA 1
ATOM 2524 C C . GLU B 1 237 ? -11.577 24.195 11.213 1.00 39.74 263 GLU B C 1
ATOM 2525 O O . GLU B 1 237 ? -12.180 23.754 12.194 1.00 37.86 263 GLU B O 1
ATOM 2531 N N . LEU B 1 238 ? -10.374 23.770 10.849 1.00 34.81 264 LEU B N 1
ATOM 2532 C CA . LEU B 1 238 ? -9.662 22.733 11.575 1.00 29.69 264 LEU B CA 1
ATOM 2533 C C . LEU B 1 238 ? -9.077 23.298 12.862 1.00 29.59 264 LEU B C 1
ATOM 2534 O O . LEU B 1 238 ? -8.426 24.342 12.855 1.00 30.49 264 LEU B O 1
ATOM 2539 N N . LEU B 1 239 ? -9.311 22.607 13.970 1.00 29.69 265 LEU B N 1
ATOM 2540 C CA . LEU B 1 239 ? -8.928 23.130 15.276 1.00 28.56 265 LEU B CA 1
ATOM 2541 C C . LEU B 1 239 ? -7.803 22.335 15.934 1.00 25.54 265 LEU B C 1
ATOM 2542 O O . LEU B 1 239 ? -6.879 22.912 16.500 1.00 23.64 265 LEU B O 1
ATOM 2547 N N . GLY B 1 240 ? -7.881 21.012 15.861 1.00 25.32 266 GLY B N 1
ATOM 2548 C CA . GLY B 1 240 ? -6.887 20.183 16.509 1.00 23.22 266 GLY B CA 1
ATOM 2549 C C . GLY B 1 240 ? -6.508 18.935 15.743 1.00 23.38 266 GLY B C 1
ATOM 2550 O O . GLY B 1 240 ? -7.331 18.346 15.043 1.00 23.36 266 GLY B O 1
ATOM 2551 N N . LEU B 1 241 ? -5.248 18.536 15.877 1.00 22.65 267 LEU B N 1
ATOM 2552 C CA . LEU B 1 241 ? -4.767 17.294 15.292 1.00 22.32 267 LEU B CA 1
ATOM 2553 C C . LEU B 1 241 ? -4.154 16.415 16.362 1.00 22.01 267 LEU B C 1
ATOM 2554 O O . LEU B 1 241 ? -3.439 16.894 17.243 1.00 21.63 267 LEU B O 1
ATOM 2559 N N . GLN B 1 242 ? -4.437 15.123 16.274 1.00 23.85 268 GLN B N 1
ATOM 2560 C CA . GLN B 1 242 ? -3.818 14.139 17.146 1.00 23.66 268 GLN B CA 1
ATOM 2561 C C . GLN B 1 242 ? -3.103 13.092 16.303 1.00 24.55 268 GLN B C 1
ATOM 2562 O O . GLN B 1 242 ? -3.668 12.561 15.344 1.00 25.24 268 GLN B O 1
ATOM 2568 N N . ILE B 1 243 ? -1.858 12.800 16.655 1.00 24.28 269 ILE B N 1
ATOM 2569 C CA . ILE B 1 243 ? -1.101 11.787 15.931 1.00 25.80 269 ILE B CA 1
ATOM 2570 C C . ILE B 1 243 ? -0.804 10.563 16.796 1.00 26.66 269 ILE B C 1
ATOM 2571 O O . ILE B 1 243 ? -0.859 10.634 18.020 1.00 27.69 269 ILE B O 1
ATOM 2576 N N . ASP B 1 244 ? -0.500 9.441 16.153 1.00 28.01 270 ASP B N 1
ATOM 2577 C CA . ASP B 1 244 ? -0.370 8.168 16.855 1.00 29.11 270 ASP B CA 1
ATOM 2578 C C . ASP B 1 244 ? 1.068 7.891 17.268 1.00 29.65 270 ASP B C 1
ATOM 2579 O O . ASP B 1 244 ? 1.505 6.743 17.309 1.00 32.76 270 ASP B O 1
ATOM 2584 N N . ALA B 1 245 ? 1.797 8.954 17.576 1.00 29.24 271 ALA B N 1
ATOM 2585 C CA . ALA B 1 245 ? 3.174 8.834 18.027 1.00 30.56 271 ALA B CA 1
ATOM 2586 C C . ALA B 1 245 ? 3.425 9.812 19.160 1.00 30.86 271 ALA B C 1
ATOM 2587 O O . ALA B 1 245 ? 2.949 10.944 19.124 1.00 30.46 271 ALA B O 1
ATOM 2589 N N . ALA B 1 246 ? 4.173 9.380 20.166 1.00 31.59 272 ALA B N 1
ATOM 2590 C CA . ALA B 1 246 ? 4.457 10.250 21.297 1.00 30.72 272 ALA B CA 1
ATOM 2591 C C . ALA B 1 246 ? 5.542 11.273 20.961 1.00 31.13 272 ALA B C 1
ATOM 2592 O O . ALA B 1 246 ? 6.554 10.949 20.333 1.00 30.50 272 ALA B O 1
ATOM 2594 N N . ILE B 1 247 ? 5.303 12.512 21.375 1.00 27.63 273 ILE B N 1
ATOM 2595 C CA . ILE B 1 247 ? 6.282 13.578 21.263 1.00 26.35 273 ILE B CA 1
ATOM 2596 C C . ILE B 1 247 ? 7.020 13.676 22.591 1.00 29.63 273 ILE B C 1
ATOM 2597 O O . ILE B 1 247 ? 6.449 14.113 23.590 1.00 29.70 273 ILE B O 1
ATOM 2602 N N . ASN B 1 248 ? 8.283 13.270 22.620 1.00 30.56 274 ASN B N 1
ATOM 2603 C CA . ASN B 1 248 ? 9.053 13.351 23.859 1.00 31.76 274 ASN B CA 1
ATOM 2604 C C . ASN B 1 248 ? 9.289 14.806 24.298 1.00 31.75 274 ASN B C 1
ATOM 2605 O O . ASN B 1 248 ? 9.219 15.725 23.485 1.00 30.92 274 ASN B O 1
ATOM 2610 N N . SER B 1 249 ? 9.567 14.992 25.587 1.00 37.20 275 SER B N 1
ATOM 2611 C CA . SER B 1 249 ? 9.481 16.294 26.279 1.00 35.87 275 SER B CA 1
ATOM 2612 C C . SER B 1 249 ? 10.019 17.543 25.561 1.00 34.85 275 SER B C 1
ATOM 2613 O O . SER B 1 249 ? 9.291 18.527 25.371 1.00 31.81 275 SER B O 1
ATOM 2616 N N . GLY B 1 250 ? 11.297 17.508 25.194 1.00 31.16 276 GLY B N 1
ATOM 2617 C CA . GLY B 1 250 ? 11.960 18.673 24.642 1.00 29.32 276 GLY B CA 1
ATOM 2618 C C . GLY B 1 250 ? 11.438 19.088 23.283 1.00 29.91 276 GLY B C 1
ATOM 2619 O O . GLY B 1 250 ? 11.599 20.236 22.870 1.00 28.88 276 GLY B O 1
ATOM 2620 N N . ASN B 1 251 ? 10.808 18.144 22.588 1.00 31.38 277 ASN B N 1
ATOM 2621 C CA . ASN B 1 251 ? 10.330 18.357 21.222 1.00 26.63 277 ASN B CA 1
ATOM 2622 C C . ASN B 1 251 ? 9.152 19.307 21.115 1.00 24.26 277 ASN B C 1
ATOM 2623 O O . ASN B 1 251 ? 8.909 19.883 20.058 1.00 22.75 277 ASN B O 1
ATOM 2628 N N . SER B 1 252 ? 8.414 19.449 22.207 1.00 24.39 278 SER B N 1
ATOM 2629 C CA . SER B 1 252 ? 7.199 20.244 22.204 1.00 24.71 278 SER B CA 1
ATOM 2630 C C . SER B 1 252 ? 7.491 21.661 21.720 1.00 25.84 278 SER B C 1
ATO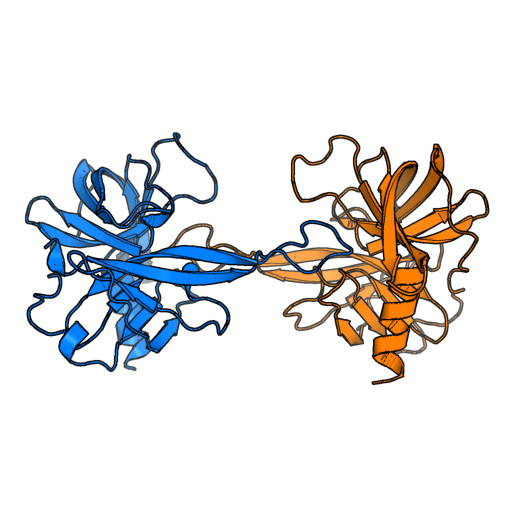M 2631 O O . SER B 1 252 ? 8.402 22.317 22.218 1.00 27.52 278 SER B O 1
ATOM 2634 N N . GLY B 1 253 ? 6.738 22.119 20.725 1.00 24.48 279 GLY B N 1
ATOM 2635 C CA . GLY B 1 253 ? 6.941 23.451 20.183 1.00 25.35 279 GLY B CA 1
ATOM 2636 C C . GLY B 1 253 ? 7.653 23.483 18.842 1.00 25.50 279 GLY B C 1
ATOM 2637 O O . GLY B 1 253 ? 7.712 24.527 18.187 1.00 24.34 279 GLY B O 1
ATOM 2638 N N . GLY B 1 254 ? 8.204 22.342 18.436 1.00 25.15 280 GLY B N 1
ATOM 2639 C CA . GLY B 1 254 ? 8.838 22.222 17.137 1.00 22.54 280 GLY B CA 1
ATOM 2640 C C . GLY B 1 254 ? 7.797 22.122 16.041 1.00 23.49 280 GLY B C 1
ATOM 2641 O O . GLY B 1 254 ? 6.600 22.019 16.323 1.00 23.34 280 GLY B O 1
ATOM 2642 N N . PRO B 1 255 ? 8.243 22.152 14.779 1.00 23.84 281 PRO B N 1
ATOM 2643 C CA . PRO B 1 255 ? 7.326 22.085 13.637 1.00 22.57 281 PRO B CA 1
ATOM 2644 C C . PRO B 1 255 ? 6.917 20.659 13.276 1.00 24.24 281 PRO B C 1
ATOM 2645 O O . PRO B 1 255 ? 7.647 19.697 13.539 1.00 23.06 281 PRO B O 1
ATOM 2649 N N . ALA B 1 256 ? 5.741 20.541 12.669 1.00 23.75 282 ALA B N 1
ATOM 2650 C CA . ALA B 1 256 ? 5.260 19.281 12.130 1.00 21.46 282 ALA B CA 1
ATOM 2651 C C . ALA B 1 256 ? 5.152 19.405 10.615 1.00 24.08 282 ALA B C 1
ATOM 2652 O O . ALA B 1 256 ? 4.535 20.348 10.110 1.00 23.88 282 ALA B O 1
ATOM 2654 N N . PHE B 1 257 ? 5.746 18.460 9.889 1.00 24.90 283 PHE B N 1
ATOM 2655 C CA . PHE B 1 257 ? 5.737 18.519 8.425 1.00 24.17 283 PHE B CA 1
ATOM 2656 C C . PHE B 1 257 ? 4.924 17.405 7.772 1.00 23.73 283 PHE B C 1
ATOM 2657 O O . PHE B 1 257 ? 4.819 16.302 8.304 1.00 22.82 283 PHE B O 1
ATOM 2665 N N . ASN B 1 258 ? 4.356 17.712 6.610 1.00 25.70 284 ASN B N 1
ATOM 2666 C CA . ASN B 1 258 ? 3.688 16.717 5.786 1.00 24.56 284 ASN B CA 1
ATOM 2667 C C . ASN B 1 258 ? 4.692 16.017 4.887 1.00 25.89 284 ASN B C 1
ATOM 2668 O O . ASN B 1 258 ? 5.881 16.322 4.934 1.00 25.45 284 ASN B O 1
ATOM 2673 N N . ASP B 1 259 ? 4.200 15.109 4.049 1.00 29.05 285 ASP B N 1
ATOM 2674 C CA . ASP B 1 259 ? 5.031 14.352 3.112 1.00 26.22 285 ASP B CA 1
ATOM 2675 C C . ASP B 1 259 ? 5.985 15.215 2.304 1.00 27.65 285 ASP B C 1
ATOM 2676 O O . ASP B 1 259 ? 7.070 14.775 1.948 1.00 27.84 285 ASP B O 1
ATOM 2681 N N . LYS B 1 260 ? 5.576 16.446 2.019 1.00 29.53 286 LYS B N 1
ATOM 2682 C CA . LYS B 1 260 ? 6.307 17.302 1.096 1.00 24.79 286 LYS B CA 1
ATOM 2683 C C . LYS B 1 260 ? 7.271 18.250 1.797 1.00 26.82 286 LYS B C 1
ATOM 2684 O O . LYS B 1 260 ? 7.721 19.226 1.198 1.00 30.37 286 LYS B O 1
ATOM 2690 N N . GLY B 1 261 ? 7.582 17.976 3.062 1.00 25.58 287 GLY B N 1
ATOM 2691 C CA . GLY B 1 261 ? 8.500 18.814 3.820 1.00 23.22 287 GLY B CA 1
ATOM 2692 C C . GLY B 1 261 ? 7.966 20.210 4.093 1.00 22.37 287 GLY B C 1
ATOM 2693 O O . GLY B 1 261 ? 8.724 21.133 4.388 1.00 20.94 287 GLY B O 1
ATOM 2694 N N . LYS B 1 262 ? 6.650 20.355 3.989 1.00 24.46 288 LYS B N 1
ATOM 2695 C CA . LYS B 1 262 ? 5.969 21.612 4.260 1.00 25.64 288 LYS B CA 1
ATOM 2696 C C . LYS B 1 262 ? 5.343 21.569 5.648 1.00 25.36 288 LYS B C 1
ATOM 2697 O O . LYS B 1 262 ? 4.812 20.539 6.068 1.00 23.96 288 LYS B O 1
ATOM 2703 N N . CYS B 1 263 ? 5.386 22.694 6.353 1.00 26.57 289 CYS B N 1
ATOM 2704 C CA . CYS B 1 263 ? 4.888 22.737 7.722 1.00 25.96 289 CYS B CA 1
ATOM 2705 C C . CYS B 1 263 ? 3.370 22.713 7.804 1.00 25.23 289 CYS B C 1
ATOM 2706 O O . CYS B 1 263 ? 2.685 23.343 7.004 1.00 26.75 289 CYS B O 1
ATOM 2709 N N . VAL B 1 264 ? 2.849 21.985 8.784 1.00 24.33 290 VAL B N 1
ATOM 2710 C CA . VAL B 1 264 ? 1.408 21.878 8.961 1.00 24.12 290 VAL B CA 1
ATOM 2711 C C . VAL B 1 264 ? 0.989 22.209 10.389 1.00 24.59 290 VAL B C 1
ATOM 2712 O O . VAL B 1 264 ? -0.184 22.082 10.737 1.00 24.48 290 VAL B O 1
ATOM 2716 N N . GLY B 1 265 ? 1.946 22.632 11.213 1.00 23.75 291 GLY B N 1
ATOM 2717 C CA . GLY B 1 265 ? 1.622 23.097 12.549 1.00 23.44 291 GLY B CA 1
ATOM 2718 C C . GLY B 1 265 ? 2.710 22.988 13.600 1.00 24.05 291 GLY B C 1
ATOM 2719 O O . GLY B 1 265 ? 3.857 22.658 13.294 1.00 22.82 291 GLY B O 1
ATOM 2720 N N . ILE B 1 266 ? 2.338 23.281 14.847 1.00 24.91 292 ILE B N 1
ATOM 2721 C CA . ILE B 1 266 ? 3.239 23.164 15.993 1.00 24.35 292 ILE B CA 1
ATOM 2722 C C . ILE B 1 266 ? 2.923 21.872 16.732 1.00 23.16 292 ILE B C 1
ATOM 2723 O O . ILE B 1 266 ? 1.766 21.458 16.797 1.00 23.63 292 ILE B O 1
ATOM 2728 N N . ALA B 1 267 ? 3.947 21.236 17.288 1.00 22.92 293 ALA B N 1
ATOM 2729 C CA . ALA B 1 267 ? 3.775 19.931 17.922 1.00 23.73 293 ALA B CA 1
ATOM 2730 C C . ALA B 1 267 ? 3.768 20.023 19.441 1.00 24.60 293 ALA B C 1
ATOM 2731 O O . ALA B 1 267 ? 4.375 20.925 20.022 1.00 24.31 293 ALA B O 1
ATOM 2733 N N . PHE B 1 268 ? 3.076 19.085 20.082 1.00 25.15 294 PHE B N 1
ATOM 2734 C CA . PHE B 1 268 ? 2.945 19.098 21.537 1.00 26.02 294 PHE B CA 1
ATOM 2735 C C . PHE B 1 268 ? 2.930 17.718 22.165 1.00 26.05 294 PHE B C 1
ATOM 2736 O O . PHE B 1 268 ? 2.212 16.826 21.718 1.00 26.46 294 PHE B O 1
ATOM 2744 N N . GLN B 1 269 ? 3.740 17.555 23.202 1.00 25.82 295 GLN B N 1
ATOM 2745 C CA . GLN B 1 269 ? 3.708 16.354 24.019 1.00 29.10 295 GLN B CA 1
ATOM 2746 C C . GLN B 1 269 ? 2.358 16.256 24.714 1.00 33.64 295 GLN B C 1
ATOM 2747 O O . GLN B 1 269 ? 1.863 17.244 25.262 1.00 32.00 295 GLN B O 1
ATOM 2753 N N . SER B 1 270 ? 1.755 15.070 24.675 1.00 35.07 296 SER B N 1
ATOM 2754 C CA . SER B 1 270 ? 0.483 14.841 25.351 1.00 36.48 296 SER B CA 1
ATOM 2755 C C . SER B 1 270 ? 0.698 14.797 26.855 1.00 39.56 296 SER B C 1
ATOM 2756 O O . SER B 1 270 ? 1.372 13.908 27.374 1.00 40.26 296 SER B O 1
ATOM 2759 N N . LEU B 1 271 ? 0.122 15.768 27.549 1.00 41.24 297 LEU B N 1
ATOM 2760 C CA . LEU B 1 271 ? 0.287 15.872 28.988 1.00 45.03 297 LEU B CA 1
ATOM 2761 C C . LEU B 1 271 ? -0.832 15.184 29.758 1.00 52.51 297 LEU B C 1
ATOM 2762 O O . LEU B 1 271 ? -0.581 14.288 30.568 1.00 52.83 297 LEU B O 1
ATOM 2767 N N . LYS B 1 272 ? -2.069 15.602 29.489 1.00 56.68 298 LYS B N 1
ATOM 2768 C CA . LYS B 1 272 ? -3.244 15.037 30.152 1.00 61.25 298 LYS B CA 1
ATOM 2769 C C . LYS B 1 272 ? -3.424 13.551 29.836 1.00 65.49 298 LYS B C 1
ATOM 2770 O O . LYS B 1 272 ? -2.739 13.005 28.964 1.00 64.48 298 LYS B O 1
ATOM 2772 N N . HIS B 1 273 ? -4.355 12.915 30.545 1.00 68.68 299 HIS B N 1
ATOM 2773 C CA . HIS B 1 273 ? -4.505 11.461 30.528 1.00 70.80 299 HIS B CA 1
ATOM 2774 C C . HIS B 1 273 ? -3.150 10.798 30.760 1.00 71.53 299 HIS B C 1
ATOM 2775 O O . HIS B 1 273 ? -2.326 11.310 31.518 1.00 69.53 299 HIS B O 1
ATOM 2777 N N . GLU B 1 274 ? -2.913 9.669 30.103 1.00 75.61 300 GLU B N 1
ATOM 2778 C CA . GLU B 1 274 ? -1.622 8.997 30.218 1.00 75.67 300 GLU B CA 1
ATOM 2779 C C . GLU B 1 274 ? -0.662 9.448 29.112 1.00 73.65 300 GLU B C 1
ATOM 2780 O O . GLU B 1 274 ? -1.087 9.859 28.029 1.00 69.00 300 GLU B O 1
ATOM 2782 N N . ASP B 1 275 ? 0.634 9.375 29.396 1.00 71.02 301 ASP B N 1
ATOM 2783 C CA . ASP B 1 275 ? 1.646 9.861 28.465 1.00 72.22 301 ASP B CA 1
ATOM 2784 C C . ASP B 1 275 ? 2.529 8.738 27.920 1.00 70.18 301 ASP B C 1
ATOM 2785 O O . ASP B 1 275 ? 2.480 7.605 28.404 1.00 67.74 301 ASP B O 1
ATOM 2787 N N . ALA B 1 276 ? 3.327 9.070 26.905 1.00 66.59 302 ALA B N 1
ATOM 2788 C CA . ALA B 1 276 ? 4.247 8.128 26.264 1.00 62.91 302 ALA B CA 1
ATOM 2789 C C . ALA B 1 276 ? 3.565 6.838 25.804 1.00 61.50 302 ALA B C 1
ATOM 2790 O O . ALA B 1 276 ? 4.208 5.795 25.674 1.00 62.39 302 ALA B O 1
ATOM 2792 N N . GLU B 1 277 ? 2.261 6.922 25.561 1.00 61.59 303 GLU B N 1
ATOM 2793 C CA . GLU B 1 277 ? 1.490 5.794 25.052 1.00 60.16 303 GLU B CA 1
ATOM 2794 C C . GLU B 1 277 ? 1.160 5.965 23.571 1.00 53.18 303 GLU B C 1
ATOM 2795 O O . GLU B 1 277 ? 0.091 5.562 23.102 1.00 51.46 303 GLU B O 1
ATOM 2801 N N . ASN B 1 278 ? 2.097 6.570 22.846 1.00 47.65 304 ASN B N 1
ATOM 2802 C CA . ASN B 1 278 ? 1.960 6.784 21.411 1.00 44.09 304 ASN B CA 1
ATOM 2803 C C . ASN B 1 278 ? 0.776 7.685 21.102 1.00 38.55 304 ASN B C 1
ATOM 2804 O O . ASN B 1 278 ? -0.145 7.301 20.384 1.00 37.01 304 ASN B O 1
ATOM 2809 N N . ILE B 1 279 ? 0.812 8.886 21.661 1.00 37.06 305 ILE B N 1
ATOM 2810 C CA . ILE B 1 279 ? -0.225 9.870 21.414 1.00 34.85 305 ILE B CA 1
ATOM 2811 C C . ILE B 1 279 ? 0.353 11.280 21.503 1.00 31.76 305 ILE B C 1
ATOM 2812 O O . ILE B 1 279 ? 0.903 11.684 22.522 1.00 32.57 305 ILE B O 1
ATOM 2817 N N . GLY B 1 280 ? 0.252 12.020 20.409 1.00 30.83 306 GLY B N 1
ATOM 2818 C CA . GLY B 1 280 ? 0.794 13.358 20.359 1.00 27.30 306 GLY B CA 1
ATOM 2819 C C . GLY B 1 280 ? -0.232 14.315 19.806 1.00 26.33 306 GLY B C 1
ATOM 2820 O O . GLY B 1 280 ? -1.191 13.902 19.150 1.00 26.82 306 GLY B O 1
ATOM 2821 N N . TYR B 1 281 ? -0.034 15.598 20.074 1.00 24.34 307 TYR B N 1
ATOM 2822 C CA . TYR B 1 281 ? -0.940 16.614 19.580 1.00 22.29 307 TYR B CA 1
ATOM 2823 C C . TYR B 1 281 ? -0.217 17.595 18.671 1.00 22.18 307 TYR B C 1
ATOM 2824 O O . TYR B 1 281 ? 0.988 17.802 18.789 1.00 23.52 307 TYR B O 1
ATOM 2833 N N . VAL B 1 282 ? -0.969 18.191 17.757 1.00 22.80 308 VAL B N 1
ATOM 2834 C CA . VAL B 1 282 ? -0.432 19.167 16.823 1.00 22.26 308 VAL B CA 1
ATOM 2835 C C . VAL B 1 282 ? -1.460 20.266 16.616 1.00 22.25 308 VAL B C 1
ATOM 2836 O O . VAL B 1 282 ? -2.630 19.984 16.361 1.00 23.08 308 VAL B O 1
ATOM 2840 N N . ILE B 1 283 ? -1.030 21.516 16.735 1.00 22.27 309 ILE B N 1
ATOM 2841 C CA . ILE B 1 283 ? -1.902 22.646 16.439 1.00 23.68 309 ILE B CA 1
ATOM 2842 C C . ILE B 1 283 ? -1.849 22.990 14.953 1.00 23.16 309 ILE B C 1
ATOM 2843 O O . ILE B 1 283 ? -0.799 23.366 14.443 1.00 24.59 309 ILE B O 1
ATOM 2848 N N . PRO B 1 284 ? -2.988 22.867 14.256 1.00 22.58 310 PRO B N 1
ATOM 2849 C CA . PRO B 1 284 ? -3.055 23.081 12.807 1.00 24.76 310 PRO B CA 1
ATOM 2850 C C . PRO B 1 284 ? -2.738 24.523 12.442 1.00 29.80 310 PRO B C 1
ATOM 2851 O O . PRO B 1 284 ? -2.801 25.405 13.302 1.00 29.73 310 PRO B O 1
ATOM 2855 N N . THR B 1 285 ? -2.414 24.758 11.175 1.00 29.15 311 THR B N 1
ATOM 2856 C CA . THR B 1 285 ? -2.060 26.098 10.719 1.00 30.24 311 THR B CA 1
ATOM 2857 C C . THR B 1 285 ? -3.134 27.188 10.915 1.00 32.46 311 THR B C 1
ATOM 2858 O O . THR B 1 285 ? -2.781 28.328 11.229 1.00 34.67 311 THR B O 1
ATOM 2862 N N . PRO B 1 286 ? -4.434 26.864 10.727 1.00 29.51 312 PRO B N 1
ATOM 2863 C CA . PRO B 1 286 ? -5.398 27.962 10.892 1.00 30.72 312 PRO B CA 1
ATOM 2864 C C . PRO B 1 286 ? -5.384 28.584 12.283 1.00 31.91 312 PRO B C 1
ATOM 2865 O O . PRO B 1 286 ? -5.599 29.787 12.419 1.00 34.59 312 PRO B O 1
ATOM 2869 N N . VAL B 1 287 ? -5.116 27.776 13.299 1.00 31.40 313 VAL B N 1
ATOM 2870 C CA . VAL B 1 287 ? -5.014 28.291 14.655 1.00 30.75 313 VAL B CA 1
ATOM 2871 C C . VAL B 1 287 ? -3.812 29.218 14.776 1.00 32.31 313 VAL B C 1
ATOM 2872 O O . VAL B 1 287 ? -3.901 30.290 15.370 1.00 34.81 313 VAL B O 1
ATOM 2876 N N . ILE B 1 288 ? -2.689 28.801 14.201 1.00 33.20 314 ILE B N 1
ATOM 2877 C CA . ILE B 1 288 ? -1.480 29.612 14.206 1.00 33.53 314 ILE B CA 1
ATOM 2878 C C . ILE B 1 288 ? -1.742 30.936 13.510 1.00 36.86 314 ILE B C 1
ATOM 2879 O O . ILE B 1 288 ? -1.243 31.982 13.931 1.00 38.05 314 ILE B O 1
ATOM 2884 N N . VAL B 1 289 ? -2.536 30.885 12.445 1.00 36.79 315 VAL B N 1
ATOM 2885 C CA . VAL B 1 289 ? -2.862 32.082 11.683 1.00 37.42 315 VAL B CA 1
ATOM 2886 C C . VAL B 1 289 ? -3.655 33.055 12.540 1.00 39.63 315 VAL B C 1
ATOM 2887 O O . VAL B 1 289 ? -3.227 34.191 12.745 1.00 42.48 315 VAL B O 1
ATOM 2891 N N . HIS B 1 290 ? -4.801 32.594 13.042 1.00 39.34 316 HIS B N 1
ATOM 2892 C CA . HIS B 1 290 ? -5.637 33.379 13.946 1.00 41.17 316 HIS B CA 1
ATOM 2893 C C . HIS B 1 290 ? -4.809 34.010 15.056 1.00 43.10 316 HIS B C 1
ATOM 2894 O O . HIS B 1 290 ? -4.962 35.193 15.358 1.00 45.61 316 HIS B O 1
ATOM 2901 N N . PHE B 1 291 ? -3.927 33.212 15.650 1.00 40.54 317 PHE B N 1
ATOM 2902 C CA . PHE B 1 291 ? -3.073 33.676 16.737 1.00 41.17 317 PHE B CA 1
ATOM 2903 C C . PHE B 1 291 ? -2.196 34.854 16.331 1.00 44.62 317 PHE B C 1
ATOM 2904 O O . PHE B 1 291 ? -2.078 35.835 17.068 1.00 47.05 317 PHE B O 1
ATOM 2912 N N . ILE B 1 292 ? -1.570 34.752 15.165 1.00 43.57 318 ILE B N 1
ATOM 2913 C CA . ILE B 1 292 ? -0.737 35.839 14.671 1.00 45.86 318 ILE B CA 1
ATOM 2914 C C . ILE B 1 292 ? -1.607 37.029 14.271 1.00 50.31 318 ILE B C 1
ATOM 2915 O O . ILE B 1 292 ? -1.256 38.181 14.528 1.00 53.86 318 ILE B O 1
ATOM 2920 N N . GLN B 1 293 ? -2.756 36.742 13.666 1.00 48.56 319 GLN B N 1
ATOM 2921 C CA . GLN B 1 293 ? -3.700 37.789 13.298 1.00 49.87 319 GLN B CA 1
ATOM 2922 C C . GLN B 1 293 ? -4.129 38.611 14.512 1.00 51.80 319 GLN B C 1
ATOM 2923 O O . GLN B 1 293 ? -4.097 39.838 14.476 1.00 56.45 319 GLN B O 1
ATOM 2929 N N . ASP B 1 294 ? -4.511 37.930 15.589 1.00 50.04 320 ASP B N 1
ATOM 2930 C CA . ASP B 1 294 ? -4.944 38.602 16.812 1.00 53.28 320 ASP B CA 1
ATOM 2931 C C . ASP B 1 294 ? -3.829 39.445 17.419 1.00 55.01 320 ASP B C 1
ATOM 2932 O O . ASP B 1 294 ? -4.085 40.394 18.156 1.00 60.02 320 ASP B O 1
ATOM 2937 N N . TYR B 1 295 ? -2.590 39.091 17.108 1.00 51.79 321 TYR B N 1
ATOM 2938 C CA . TYR B 1 295 ? -1.442 39.810 17.634 1.00 53.91 321 TYR B CA 1
ATOM 2939 C C . TYR B 1 295 ? -1.142 41.054 16.808 1.00 55.78 321 TYR B C 1
ATOM 2940 O O . TYR B 1 295 ? -1.073 42.161 17.343 1.00 58.08 321 TYR B O 1
ATOM 2949 N N . GLU B 1 296 ? -0.964 40.855 15.505 1.00 55.40 322 GLU B N 1
ATOM 2950 C CA . GLU B 1 296 ? -0.629 41.937 14.583 1.00 56.69 322 GLU B CA 1
ATOM 2951 C C . GLU B 1 296 ? -1.674 43.049 14.588 1.00 61.09 322 GLU B C 1
ATOM 2952 O O . GLU B 1 296 ? -1.335 44.234 14.616 1.00 61.55 322 GLU B O 1
ATOM 2958 N N . LYS B 1 297 ? -2.943 42.656 14.564 1.00 61.77 323 LYS B N 1
ATOM 2959 C CA . LYS B 1 297 ? -4.043 43.610 14.471 1.00 64.45 323 LYS B CA 1
ATOM 2960 C C . LYS B 1 297 ? -4.208 44.421 15.749 1.00 68.14 323 LYS B C 1
ATOM 2961 O O . LYS B 1 297 ? -4.666 45.563 15.713 1.00 74.11 323 LYS B O 1
ATOM 2963 N N . HIS B 1 298 ? -3.827 43.830 16.875 1.00 66.82 324 HIS B N 1
ATOM 2964 C CA . HIS B 1 298 ? -4.044 44.458 18.172 1.00 70.40 324 HIS B CA 1
ATOM 2965 C C . HIS B 1 298 ? -2.717 44.811 18.837 1.00 67.36 324 HIS B C 1
ATOM 2966 O O . HIS B 1 298 ? -2.652 45.718 19.665 1.00 68.31 324 HIS B O 1
#

Nearest PDB structures (foldseek):
  5ila-assembly1_A  TM=1.005E+00  e=2.568E-37  Arabidopsis thaliana
  5il9-assembly1_A  TM=8.929E-01  e=2.085E-27  Arabidopsis thaliana
  4fln-assembly1_A  TM=8.742E-01  e=7.428E-23  Arabidopsis thaliana
  4fln-assembly1_B-2  TM=8.725E-01  e=3.887E-22  Arabidopsis thaliana
  5ilb-assembly1_A  TM=8.558E-01  e=3.344E-22  Arabidopsis thaliana

Radius of gyration: 25.2 Å; Cα contacts (8 Å, |Δi|>4): 1080; chains: 2; bounding box: 51×39×73 Å

Organism: Arabidopsis thaliana (NCBI:txid3702)